Protein AF-N0AZP4-F1 (afdb_monomer_lite)

Radius of gyration: 52.94 Å; chains: 1; bounding box: 135×94×137 Å

Structure (mmCIF, N/CA/C/O backbone):
data_AF-N0AZP4-F1
#
_entry.id   AF-N0AZP4-F1
#
loop_
_atom_site.group_PDB
_atom_site.id
_atom_site.type_symbol
_atom_site.label_atom_id
_atom_site.label_alt_id
_atom_site.label_comp_id
_atom_site.label_asym_id
_atom_site.label_entity_id
_atom_site.label_seq_id
_atom_site.pdbx_PDB_ins_code
_atom_site.Cartn_x
_atom_site.Cartn_y
_atom_site.Cartn_z
_atom_site.occupancy
_atom_site.B_iso_or_equiv
_atom_site.auth_seq_id
_atom_site.auth_comp_id
_atom_site.auth_asym_id
_atom_site.auth_atom_id
_atom_site.pdbx_PDB_model_num
ATOM 1 N N . MET A 1 1 ? 64.242 -10.798 -53.391 1.00 70.19 1 MET A N 1
ATOM 2 C CA . MET A 1 1 ? 63.146 -11.762 -53.621 1.00 70.19 1 MET A CA 1
ATOM 3 C C . MET A 1 1 ? 62.862 -11.797 -55.116 1.00 70.19 1 MET A C 1
ATOM 5 O O . MET A 1 1 ? 62.583 -10.743 -55.665 1.00 70.19 1 MET A O 1
ATOM 9 N N . LEU A 1 2 ? 63.011 -12.943 -55.789 1.00 77.75 2 LEU A N 1
ATOM 10 C CA . LEU A 1 2 ? 62.795 -13.035 -57.239 1.00 77.75 2 LEU A CA 1
ATOM 11 C C . LEU A 1 2 ? 61.336 -13.412 -57.519 1.00 77.75 2 LEU A C 1
ATOM 13 O O . LEU A 1 2 ? 60.929 -14.551 -57.289 1.00 77.75 2 LEU A O 1
ATOM 17 N N . ILE A 1 3 ? 60.554 -12.433 -57.971 1.00 84.38 3 ILE A N 1
ATOM 18 C CA . ILE A 1 3 ? 59.219 -12.643 -58.535 1.00 84.38 3 ILE A CA 1
ATOM 19 C C . ILE A 1 3 ? 59.362 -12.689 -60.058 1.00 84.38 3 ILE A C 1
ATOM 21 O O . ILE A 1 3 ? 60.092 -11.894 -60.642 1.00 84.38 3 ILE A O 1
ATOM 25 N N . SER A 1 4 ? 58.675 -13.626 -60.704 1.00 84.19 4 SER A N 1
ATOM 26 C CA . SER A 1 4 ? 58.651 -13.774 -62.162 1.00 84.19 4 SER A CA 1
ATOM 27 C C . SER A 1 4 ? 57.220 -13.998 -62.652 1.00 84.19 4 SER A C 1
ATOM 29 O O . SER A 1 4 ? 56.349 -14.375 -61.870 1.00 84.19 4 SER A O 1
ATOM 31 N N . GLN A 1 5 ? 56.970 -13.777 -63.946 1.00 87.56 5 GLN A N 1
ATOM 32 C CA . GLN A 1 5 ? 55.674 -14.045 -64.592 1.00 87.56 5 GLN A CA 1
ATOM 33 C C . GLN A 1 5 ? 54.480 -13.304 -63.956 1.00 87.56 5 GLN A C 1
ATOM 35 O O . GLN A 1 5 ? 53.395 -13.868 -63.826 1.00 87.56 5 GLN A O 1
ATOM 40 N N . VAL A 1 6 ? 54.668 -12.043 -63.557 1.00 88.62 6 VAL A N 1
ATOM 41 C CA . VAL A 1 6 ? 53.582 -11.222 -63.005 1.00 88.62 6 VAL A CA 1
ATOM 42 C C . VAL A 1 6 ? 52.555 -10.907 -64.092 1.00 88.62 6 VAL A C 1
ATOM 44 O O . VAL A 1 6 ? 52.870 -10.283 -65.105 1.00 88.62 6 VAL A O 1
ATOM 47 N N . LYS A 1 7 ? 51.311 -11.321 -63.867 1.00 91.06 7 LYS A N 1
ATOM 48 C CA . LYS A 1 7 ? 50.170 -11.126 -64.757 1.00 91.06 7 LYS A CA 1
ATOM 49 C C . LYS A 1 7 ? 48.996 -10.543 -63.960 1.00 91.06 7 LYS A C 1
ATOM 51 O O . LYS A 1 7 ? 48.294 -11.295 -63.282 1.00 91.06 7 LYS A O 1
ATOM 56 N N . PRO A 1 8 ? 48.774 -9.222 -64.038 1.00 89.81 8 PRO A N 1
ATOM 57 C CA . PRO A 1 8 ? 47.561 -8.602 -63.520 1.00 89.81 8 PRO A CA 1
ATOM 58 C C . PRO A 1 8 ? 46.319 -9.121 -64.249 1.00 89.81 8 PRO A C 1
ATOM 60 O O . PRO A 1 8 ? 46.329 -9.231 -65.480 1.00 89.81 8 PRO A O 1
ATOM 63 N N . ASP A 1 9 ? 45.248 -9.408 -63.515 1.00 90.88 9 ASP A N 1
ATOM 64 C CA . ASP A 1 9 ? 43.955 -9.740 -64.103 1.00 90.88 9 ASP A CA 1
ATOM 65 C C . ASP A 1 9 ? 43.084 -8.491 -64.212 1.00 90.88 9 ASP A C 1
ATOM 67 O O . ASP A 1 9 ? 42.395 -8.089 -63.281 1.00 90.88 9 ASP A O 1
ATOM 71 N N . ILE A 1 10 ? 43.093 -7.875 -65.391 1.00 88.19 10 ILE A N 1
ATOM 72 C CA . ILE A 1 10 ? 42.322 -6.657 -65.671 1.00 88.19 10 ILE A CA 1
ATOM 73 C C . ILE A 1 10 ? 40.814 -6.881 -65.450 1.00 88.19 10 ILE A C 1
ATOM 75 O O . ILE A 1 10 ? 40.104 -5.937 -65.119 1.00 88.19 10 ILE A O 1
ATOM 79 N N . LYS A 1 11 ? 40.311 -8.116 -65.603 1.00 88.69 11 LYS A N 1
ATOM 80 C CA . LYS A 1 11 ? 38.889 -8.427 -65.385 1.00 88.69 11 LYS A CA 1
ATOM 81 C C . LYS A 1 11 ? 38.505 -8.461 -63.906 1.00 88.69 11 LYS A C 1
ATOM 83 O O . LYS A 1 11 ? 37.322 -8.370 -63.603 1.00 88.69 11 LYS A O 1
ATOM 88 N N . SER A 1 12 ? 39.488 -8.574 -63.018 1.00 89.19 12 SER A N 1
ATOM 89 C CA . SER A 1 12 ? 39.300 -8.551 -61.566 1.00 89.19 12 SER A CA 1
ATOM 90 C C . SER A 1 12 ? 39.311 -7.142 -60.969 1.00 89.19 12 SER A C 1
ATOM 92 O O . SER A 1 12 ? 39.250 -7.004 -59.753 1.00 89.19 12 SER A O 1
ATOM 94 N N . ILE A 1 13 ? 39.430 -6.091 -61.792 1.00 89.88 13 ILE A N 1
ATOM 95 C CA . ILE A 1 13 ? 39.474 -4.718 -61.285 1.00 89.88 13 ILE A CA 1
ATOM 96 C C . ILE A 1 13 ? 38.141 -4.379 -60.621 1.00 89.88 13 ILE A C 1
ATOM 98 O O . ILE A 1 13 ? 37.106 -4.338 -61.289 1.00 89.88 13 ILE A O 1
ATOM 102 N N . VAL A 1 14 ? 38.179 -4.087 -59.319 1.00 92.19 14 VAL A N 1
ATOM 103 C CA . VAL A 1 14 ? 37.000 -3.667 -58.562 1.00 92.19 14 VAL A CA 1
ATOM 104 C C . VAL A 1 14 ? 37.210 -2.319 -57.903 1.00 92.19 14 VAL A C 1
ATOM 106 O O . VAL A 1 14 ? 38.027 -2.165 -57.009 1.00 92.19 14 VAL A O 1
ATOM 109 N N . HIS A 1 15 ? 36.430 -1.325 -58.319 1.00 93.56 15 HIS A N 1
ATOM 110 C CA . HIS A 1 15 ? 36.331 -0.045 -57.621 1.00 93.56 15 HIS A CA 1
ATOM 111 C C . HIS A 1 15 ? 35.322 -0.146 -56.479 1.00 93.56 15 HIS A C 1
ATOM 113 O O . HIS A 1 15 ? 34.225 -0.669 -56.699 1.00 93.56 15 HIS A O 1
ATOM 119 N N . PHE A 1 16 ? 35.659 0.364 -55.296 1.00 93.88 16 PHE A N 1
ATOM 120 C CA . PHE A 1 16 ? 34.764 0.342 -54.140 1.00 93.88 16 PHE A CA 1
ATOM 121 C C . PHE A 1 16 ? 35.033 1.491 -53.157 1.00 93.88 16 PHE A C 1
ATOM 123 O O . PHE A 1 16 ? 36.120 2.073 -53.149 1.00 93.88 16 PHE A O 1
ATOM 130 N N . PHE A 1 17 ? 34.036 1.799 -52.325 1.00 93.88 17 PHE A N 1
ATOM 131 C CA . PHE A 1 17 ? 34.221 2.540 -51.073 1.00 93.88 17 PHE A CA 1
ATOM 132 C C . PHE A 1 17 ? 34.318 1.563 -49.905 1.00 93.88 17 PHE A C 1
ATOM 134 O O . PHE A 1 17 ? 33.553 0.601 -49.865 1.00 93.88 17 PHE A O 1
ATOM 141 N N . ASP A 1 18 ? 35.247 1.786 -48.979 1.00 91.00 18 ASP A N 1
ATOM 142 C CA . ASP A 1 18 ? 35.337 1.013 -47.737 1.00 91.00 18 ASP A CA 1
ATOM 143 C C . ASP A 1 18 ? 34.368 1.539 -46.654 1.00 91.00 18 ASP A C 1
ATOM 145 O O . ASP A 1 18 ? 33.606 2.486 -46.863 1.00 91.00 18 ASP A O 1
ATOM 149 N N . ASN A 1 19 ? 34.438 0.957 -45.453 1.00 88.06 19 ASN A N 1
ATOM 150 C CA . ASN A 1 19 ? 33.624 1.379 -44.305 1.00 88.06 19 ASN A CA 1
ATOM 151 C C . ASN A 1 19 ? 34.030 2.753 -43.723 1.00 88.06 19 ASN A C 1
ATOM 153 O O . ASN A 1 19 ? 33.432 3.228 -42.762 1.00 88.06 19 ASN A O 1
ATOM 157 N N . GLN A 1 20 ? 35.073 3.387 -44.255 1.00 87.25 20 GLN A N 1
ATOM 158 C CA . GLN A 1 20 ? 35.483 4.755 -43.931 1.00 87.25 20 GLN A CA 1
ATOM 159 C C . GLN A 1 20 ? 35.198 5.716 -45.097 1.00 87.25 20 GLN A C 1
ATOM 161 O O . GLN A 1 20 ? 35.572 6.885 -45.040 1.00 87.25 20 GLN A O 1
ATOM 166 N N . HIS A 1 21 ? 34.521 5.234 -46.145 1.00 89.81 21 HIS A N 1
ATOM 167 C CA . HIS A 1 21 ? 34.246 5.949 -47.386 1.00 89.81 21 HIS A CA 1
ATOM 168 C C . HIS A 1 21 ? 35.501 6.411 -48.152 1.00 89.81 21 HIS A C 1
ATOM 170 O O . HIS A 1 21 ? 35.474 7.359 -48.942 1.00 89.81 21 HIS A O 1
ATOM 176 N N . ASN A 1 22 ? 36.615 5.706 -47.968 1.00 90.06 22 ASN A N 1
ATOM 177 C CA . ASN A 1 22 ? 37.804 5.842 -48.793 1.00 90.06 22 ASN A CA 1
ATOM 178 C C . ASN A 1 22 ? 37.613 5.057 -50.094 1.00 90.06 22 ASN A C 1
ATOM 180 O O . ASN A 1 22 ? 37.134 3.923 -50.092 1.00 90.06 22 ASN A O 1
ATOM 184 N N . PHE A 1 23 ? 37.999 5.661 -51.218 1.00 91.00 23 PHE A N 1
ATOM 185 C CA . PHE A 1 23 ? 37.920 5.012 -52.524 1.00 91.00 23 PHE A CA 1
ATOM 186 C C . PHE A 1 23 ? 39.164 4.159 -52.779 1.00 91.00 23 PHE A C 1
ATOM 188 O O . PHE A 1 23 ? 40.292 4.659 -52.704 1.00 91.00 23 PHE A O 1
ATOM 195 N N . PHE A 1 24 ? 38.942 2.904 -53.155 1.00 91.44 24 PHE A N 1
ATOM 196 C CA . PHE A 1 24 ? 39.990 1.969 -53.538 1.00 91.44 24 PHE A CA 1
ATOM 197 C C . PHE A 1 24 ? 39.692 1.319 -54.884 1.00 91.44 24 PHE A C 1
ATOM 199 O O . PHE A 1 24 ? 38.542 1.185 -55.309 1.00 91.44 24 PHE A O 1
ATOM 206 N N . THR A 1 25 ? 40.761 0.874 -55.538 1.00 91.00 25 THR A N 1
ATOM 207 C CA . THR A 1 25 ? 40.685 -0.070 -56.650 1.00 91.00 25 THR A CA 1
ATOM 208 C C . THR A 1 25 ? 41.393 -1.364 -56.269 1.00 91.00 25 THR A C 1
ATOM 210 O O . THR A 1 25 ? 42.599 -1.365 -56.042 1.00 91.00 25 THR A O 1
ATOM 213 N N . GLU A 1 26 ? 40.650 -2.459 -56.208 1.00 91.62 26 GLU A N 1
ATOM 214 C CA . GLU A 1 26 ? 41.168 -3.814 -56.053 1.00 91.62 26 GLU A CA 1
ATOM 215 C C . GLU A 1 26 ? 41.657 -4.358 -57.396 1.00 91.62 26 GLU A C 1
ATOM 217 O O . GLU A 1 26 ? 41.042 -4.108 -58.435 1.00 91.62 26 GLU A O 1
ATOM 222 N N . LEU A 1 27 ? 42.754 -5.110 -57.380 1.00 90.81 27 LEU A N 1
ATOM 223 C CA . LEU A 1 27 ? 43.293 -5.810 -58.539 1.00 90.81 27 LEU A CA 1
ATOM 224 C C . LEU A 1 27 ? 43.917 -7.135 -58.105 1.00 90.81 27 LEU A C 1
ATOM 226 O O . LEU A 1 27 ? 44.833 -7.167 -57.280 1.00 90.81 27 LEU A O 1
ATOM 230 N N . GLU A 1 28 ? 43.496 -8.229 -58.730 1.00 91.50 28 GLU A N 1
ATOM 231 C CA . GLU A 1 28 ? 44.167 -9.511 -58.574 1.00 91.50 28 GLU A CA 1
ATOM 232 C C . GLU A 1 28 ? 45.405 -9.594 -59.468 1.00 91.50 28 GLU A C 1
ATOM 234 O O . GLU A 1 28 ? 45.387 -9.265 -60.659 1.00 91.50 28 GLU A O 1
ATOM 239 N N . VAL A 1 29 ? 46.497 -10.096 -58.901 1.00 90.44 29 VAL A N 1
ATOM 240 C CA . VAL A 1 29 ? 47.755 -10.297 -59.615 1.00 90.44 29 VAL A CA 1
ATOM 241 C C . VAL A 1 29 ? 48.249 -11.719 -59.413 1.00 90.44 29 VAL A C 1
ATOM 243 O O . VAL A 1 29 ? 48.466 -12.165 -58.287 1.00 90.44 29 VAL A O 1
ATOM 246 N N . TYR A 1 30 ? 48.476 -12.423 -60.519 1.00 90.81 30 TYR A N 1
ATOM 247 C CA . TYR A 1 30 ? 49.046 -13.767 -60.534 1.00 90.81 30 TYR A CA 1
ATOM 248 C C . TYR A 1 30 ? 50.552 -13.676 -60.777 1.00 90.81 30 TYR A C 1
ATOM 250 O O . TYR A 1 30 ? 50.985 -12.932 -61.652 1.00 90.81 30 TYR A O 1
ATOM 258 N N . PHE A 1 31 ? 51.367 -14.408 -60.023 1.00 90.00 31 PHE A N 1
ATOM 259 C CA . PHE A 1 31 ? 52.826 -14.369 -60.166 1.00 90.00 31 PHE A CA 1
ATOM 260 C C . PHE A 1 31 ? 53.488 -15.673 -59.716 1.00 90.00 31 PHE A C 1
ATOM 262 O O . PHE A 1 31 ? 52.880 -16.482 -59.017 1.00 90.00 31 PHE A O 1
ATOM 269 N N . THR A 1 32 ? 54.749 -15.874 -60.098 1.00 87.62 32 THR A N 1
ATOM 270 C CA . THR A 1 32 ? 55.536 -17.063 -59.751 1.00 87.62 32 THR A CA 1
ATOM 271 C C . THR A 1 32 ? 56.730 -16.685 -58.872 1.00 87.62 32 THR A C 1
ATOM 273 O O . THR A 1 32 ? 57.521 -15.808 -59.224 1.00 87.62 32 THR A O 1
ATOM 276 N N . GLN A 1 33 ? 56.906 -17.379 -57.745 1.00 87.94 33 GLN A N 1
ATOM 277 C CA . GLN A 1 33 ? 58.072 -17.257 -56.860 1.00 87.94 33 GLN A CA 1
ATOM 278 C C . GLN A 1 33 ? 58.586 -18.658 -56.512 1.00 87.94 33 GLN A C 1
ATOM 280 O O . GLN A 1 33 ? 57.823 -19.470 -55.998 1.00 87.94 33 GLN A O 1
ATOM 285 N N . ASN A 1 34 ? 59.871 -18.947 -56.749 1.00 85.69 34 ASN A N 1
ATOM 286 C CA . ASN A 1 34 ? 60.482 -20.256 -56.453 1.00 85.69 34 ASN A CA 1
ATOM 287 C C . ASN A 1 34 ? 59.654 -21.446 -56.996 1.00 85.69 34 ASN A C 1
ATOM 289 O O . ASN A 1 34 ? 59.383 -22.399 -56.271 1.00 85.69 34 ASN A O 1
ATOM 293 N N . ASN A 1 35 ? 59.201 -21.362 -58.255 1.00 81.75 35 ASN A N 1
ATOM 294 C CA . ASN A 1 35 ? 58.319 -22.334 -58.929 1.00 81.75 35 ASN A CA 1
ATOM 295 C C . ASN A 1 35 ? 56.906 -22.509 -58.333 1.00 81.75 35 ASN A C 1
ATOM 297 O O . ASN A 1 35 ? 56.148 -23.354 -58.804 1.00 81.75 35 ASN A O 1
ATOM 301 N N . GLN A 1 36 ? 56.507 -21.698 -57.351 1.00 82.00 36 GLN A N 1
ATOM 302 C CA . GLN A 1 36 ? 55.135 -21.660 -56.841 1.00 82.00 36 GLN A CA 1
ATOM 303 C C . GLN A 1 36 ? 54.332 -20.578 -57.559 1.00 82.00 36 GLN A C 1
ATOM 305 O O . GLN A 1 36 ? 54.773 -19.428 -57.612 1.00 82.00 36 GLN A O 1
ATOM 310 N N . LYS A 1 37 ? 53.143 -20.930 -58.060 1.00 84.12 37 LYS A N 1
ATOM 311 C CA . LYS A 1 37 ? 52.157 -19.963 -58.559 1.00 84.12 37 LYS A CA 1
ATOM 312 C C . LYS A 1 37 ? 51.394 -19.372 -57.378 1.00 84.12 37 LYS A C 1
ATOM 314 O O . LYS A 1 37 ? 50.922 -20.092 -56.500 1.00 84.12 37 LYS A O 1
ATOM 319 N N . LEU A 1 38 ? 51.295 -18.056 -57.346 1.00 85.31 38 LEU A N 1
ATOM 320 C CA . LEU A 1 38 ? 50.715 -17.280 -56.258 1.00 85.31 38 LEU A CA 1
ATOM 321 C C . LEU A 1 38 ? 49.720 -16.275 -56.836 1.00 85.31 38 LEU A C 1
ATOM 323 O O . LEU A 1 38 ? 49.850 -15.853 -57.988 1.00 85.31 38 LEU A O 1
ATOM 327 N N . ARG A 1 39 ? 48.748 -15.882 -56.015 1.00 87.06 39 ARG A N 1
ATOM 328 C CA . ARG A 1 39 ? 47.819 -14.788 -56.296 1.00 87.06 39 ARG A CA 1
ATOM 329 C C . ARG A 1 39 ? 47.896 -13.768 -55.168 1.00 87.06 39 ARG A C 1
ATOM 331 O O . ARG A 1 39 ? 47.891 -14.135 -53.995 1.00 87.06 39 ARG A O 1
ATOM 338 N N . ALA A 1 40 ? 47.963 -12.499 -55.529 1.00 86.75 40 ALA A N 1
ATOM 339 C CA . ALA A 1 40 ? 47.863 -11.374 -54.614 1.00 86.75 40 ALA A CA 1
ATOM 340 C C . ALA A 1 40 ? 46.614 -10.553 -54.930 1.00 86.75 40 ALA A C 1
ATOM 342 O O . ALA A 1 40 ? 46.230 -10.447 -56.093 1.00 86.75 40 ALA A O 1
ATOM 343 N N . ILE A 1 41 ? 46.015 -9.972 -53.895 1.00 88.12 41 ILE A N 1
ATOM 344 C CA . ILE A 1 41 ? 45.015 -8.913 -54.006 1.00 88.12 41 ILE A CA 1
ATOM 345 C C . ILE A 1 41 ? 45.721 -7.612 -53.640 1.00 88.12 41 ILE A C 1
ATOM 347 O O . ILE A 1 41 ? 46.265 -7.471 -52.539 1.00 88.12 41 ILE A O 1
ATOM 351 N N . LEU A 1 42 ? 45.778 -6.704 -54.606 1.00 87.25 42 LEU A N 1
ATOM 352 C CA . LEU A 1 42 ? 46.386 -5.393 -54.471 1.00 87.25 42 LEU A CA 1
ATOM 353 C C . LEU A 1 42 ? 45.286 -4.340 -54.360 1.00 87.25 42 LEU A C 1
ATOM 355 O O . LEU A 1 42 ? 44.390 -4.297 -55.196 1.00 87.25 42 LEU A O 1
ATOM 359 N N . LEU A 1 43 ? 45.398 -3.461 -53.371 1.00 88.88 43 LEU A N 1
ATOM 360 C CA . LEU A 1 43 ? 44.558 -2.287 -53.201 1.00 88.88 43 LEU A CA 1
ATOM 361 C C . LEU A 1 43 ? 45.295 -1.048 -53.689 1.00 88.88 43 LEU A C 1
ATOM 363 O O . LEU A 1 43 ? 46.424 -0.768 -53.290 1.00 88.88 43 LEU A O 1
ATOM 367 N N . PHE A 1 44 ? 44.637 -0.270 -54.529 1.00 86.38 44 PHE A N 1
ATOM 368 C CA . PHE A 1 44 ? 45.125 1.009 -55.010 1.00 86.38 44 PHE A CA 1
ATOM 369 C C . PHE A 1 44 ? 44.303 2.133 -54.369 1.00 86.38 44 PHE A C 1
ATOM 371 O O . PHE A 1 44 ? 43.158 2.347 -54.774 1.00 86.38 44 PHE A O 1
ATOM 378 N N . PRO A 1 45 ? 44.831 2.809 -53.333 1.00 86.94 45 PRO A N 1
ATOM 379 C CA . PRO A 1 45 ? 44.155 3.945 -52.718 1.00 86.94 45 PRO A CA 1
ATOM 380 C C . PRO A 1 45 ? 44.126 5.161 -53.648 1.00 86.94 45 PRO A C 1
ATOM 382 O O . PRO A 1 45 ? 45.156 5.550 -54.209 1.00 86.94 45 PRO A O 1
ATOM 385 N N . PHE A 1 46 ? 42.970 5.824 -53.716 1.00 83.50 46 PHE A N 1
ATOM 386 C CA . PHE A 1 46 ? 42.808 7.075 -54.457 1.00 83.50 46 PHE A CA 1
ATOM 387 C C . PHE A 1 46 ? 43.844 8.121 -54.015 1.00 83.50 46 PHE A C 1
ATOM 389 O O . PHE A 1 46 ? 44.062 8.325 -52.823 1.00 83.50 46 PHE A O 1
ATOM 396 N N . HIS A 1 47 ? 44.456 8.825 -54.971 1.00 71.06 47 HIS A N 1
ATOM 397 C CA . HIS A 1 47 ? 45.450 9.897 -54.757 1.00 71.06 47 HIS A CA 1
ATOM 398 C C . HIS A 1 47 ? 46.837 9.506 -54.218 1.00 71.06 47 HIS A C 1
ATOM 400 O O . HIS A 1 47 ? 47.731 10.358 -54.226 1.00 71.06 47 HIS A O 1
ATOM 406 N N . ASN A 1 48 ? 47.085 8.248 -53.857 1.00 72.81 48 ASN A N 1
ATOM 407 C CA . ASN A 1 48 ? 48.438 7.785 -53.553 1.00 72.81 48 ASN A CA 1
ATOM 408 C C . ASN A 1 48 ? 49.159 7.426 -54.854 1.00 72.81 48 ASN A C 1
ATOM 410 O O . ASN A 1 48 ? 49.031 6.327 -55.389 1.00 72.81 48 ASN A O 1
ATOM 414 N N . LYS A 1 49 ? 49.905 8.396 -55.396 1.00 64.56 49 LYS A N 1
ATOM 415 C CA . LYS A 1 49 ? 50.613 8.261 -56.676 1.00 64.56 49 LYS A CA 1
ATOM 416 C C . LYS A 1 49 ? 51.575 7.063 -56.658 1.00 64.56 49 LYS A C 1
ATOM 418 O O . LYS A 1 49 ? 52.686 7.163 -56.146 1.00 64.56 49 LYS A O 1
ATOM 423 N N . GLY A 1 50 ? 51.152 5.966 -57.284 1.00 58.44 50 GLY A N 1
ATOM 424 C CA . GLY A 1 50 ? 52.035 4.920 -57.797 1.00 58.44 50 GLY A CA 1
ATOM 425 C C . GLY A 1 50 ? 52.403 3.787 -56.842 1.00 58.44 50 GLY A C 1
ATOM 426 O O . GLY A 1 50 ? 53.357 3.078 -57.136 1.00 58.44 50 GLY A O 1
ATOM 427 N N . ARG A 1 51 ? 51.693 3.579 -55.724 1.00 68.44 51 ARG A N 1
ATOM 428 C CA . ARG A 1 51 ? 51.954 2.417 -54.854 1.00 68.44 51 ARG A CA 1
ATOM 429 C C . ARG A 1 51 ? 50.677 1.666 -54.518 1.00 68.44 51 ARG A C 1
ATOM 431 O O . ARG A 1 51 ? 49.784 2.201 -53.868 1.00 68.44 51 ARG A O 1
ATOM 438 N N . PHE A 1 52 ? 50.629 0.411 -54.950 1.00 75.50 52 PHE A N 1
ATOM 439 C CA . PHE A 1 52 ? 49.636 -0.544 -54.486 1.00 75.50 52 PHE A CA 1
ATOM 440 C C . PHE A 1 52 ? 49.974 -0.972 -53.057 1.00 75.50 52 PHE A C 1
ATOM 442 O O . PHE A 1 52 ? 51.126 -1.275 -52.742 1.00 75.50 52 PHE A O 1
ATOM 449 N N . LEU A 1 53 ? 48.960 -1.015 -52.204 1.00 78.00 53 LEU A N 1
ATOM 450 C CA . LEU A 1 53 ? 49.014 -1.680 -50.914 1.00 78.00 53 LEU A CA 1
ATOM 451 C C . LEU A 1 53 ? 48.650 -3.143 -51.134 1.00 78.00 53 LEU A C 1
ATOM 453 O O . LEU A 1 53 ? 47.665 -3.460 -51.792 1.00 78.00 53 LEU A O 1
ATOM 457 N N . LEU A 1 54 ? 49.452 -4.053 -50.603 1.00 74.88 54 LEU A N 1
ATOM 458 C CA . LEU A 1 54 ? 49.096 -5.461 -50.630 1.00 74.88 54 LEU A CA 1
ATOM 459 C C . LEU A 1 54 ? 48.124 -5.751 -49.493 1.00 74.88 54 LEU A C 1
ATOM 461 O O . LEU A 1 54 ? 48.487 -5.619 -48.327 1.00 74.88 54 LEU A O 1
ATOM 465 N N . GLU A 1 55 ? 46.925 -6.199 -49.839 1.00 73.75 55 GLU A N 1
ATOM 466 C CA . GLU A 1 55 ? 45.928 -6.612 -48.855 1.00 73.75 55 GLU A CA 1
ATOM 467 C C . GLU A 1 55 ? 46.110 -8.079 -48.468 1.00 73.75 55 GLU A C 1
ATOM 469 O O . GLU A 1 55 ? 46.079 -8.436 -47.290 1.00 73.75 55 GLU A O 1
ATOM 474 N N . LYS A 1 56 ? 46.337 -8.954 -49.458 1.00 73.31 56 LYS A N 1
ATOM 475 C CA . LYS A 1 56 ? 46.388 -10.403 -49.228 1.00 73.31 56 LYS A CA 1
ATOM 476 C C . LYS A 1 56 ? 47.253 -11.133 -50.253 1.00 73.31 56 LYS A C 1
ATOM 478 O O . LYS A 1 56 ? 47.228 -10.804 -51.435 1.00 73.31 56 LYS A O 1
ATOM 483 N N . VAL A 1 57 ? 47.964 -12.182 -49.820 1.00 75.25 57 VAL A N 1
ATOM 484 C CA . VAL A 1 57 ? 48.697 -13.128 -50.693 1.00 75.25 57 VAL A CA 1
ATOM 485 C C . VAL A 1 57 ? 48.268 -14.556 -50.387 1.00 75.25 57 VAL A C 1
ATOM 487 O O . VAL A 1 57 ? 48.255 -14.984 -49.232 1.00 75.25 57 VAL A O 1
ATOM 490 N N . GLN A 1 58 ? 47.944 -15.314 -51.428 1.00 71.88 58 GLN A N 1
ATOM 491 C CA . GLN A 1 58 ? 47.488 -16.699 -51.341 1.00 71.88 58 GLN A CA 1
ATOM 492 C C . GLN A 1 58 ? 48.279 -17.595 -52.301 1.00 71.88 58 GLN A C 1
ATOM 494 O O . GLN A 1 58 ? 48.769 -17.150 -53.344 1.00 71.88 58 GLN A O 1
ATOM 499 N N . ILE A 1 59 ? 48.417 -18.874 -51.938 1.00 69.75 59 ILE A N 1
ATOM 500 C CA . ILE A 1 59 ? 49.033 -19.884 -52.805 1.00 69.75 59 ILE A CA 1
ATOM 501 C C . ILE A 1 59 ? 47.989 -20.396 -53.799 1.00 69.75 59 ILE A C 1
ATOM 503 O O . ILE A 1 59 ? 46.875 -20.719 -53.396 1.00 69.75 59 ILE A O 1
ATOM 507 N N . TYR A 1 60 ? 48.355 -20.474 -55.082 1.00 62.88 60 TYR A N 1
ATOM 508 C CA . TYR A 1 60 ? 47.490 -20.959 -56.155 1.00 62.88 60 TYR A CA 1
ATOM 509 C C . TYR A 1 60 ? 47.918 -22.377 -56.576 1.00 62.88 60 TYR A C 1
ATOM 511 O O . TYR A 1 60 ? 48.827 -22.545 -57.393 1.00 62.88 60 TYR A O 1
ATOM 519 N N . HIS A 1 61 ? 47.270 -23.405 -56.018 1.00 54.09 61 HIS A N 1
ATOM 520 C CA . HIS A 1 61 ? 47.373 -24.800 -56.470 1.00 54.09 61 HIS A CA 1
ATOM 521 C C . HIS A 1 61 ? 45.983 -25.327 -56.822 1.00 54.09 61 HIS A C 1
ATOM 523 O O . HIS A 1 61 ? 45.036 -24.973 -56.132 1.00 54.09 61 HIS A O 1
ATOM 529 N N . HIS A 1 62 ? 45.901 -26.143 -57.885 1.00 49.72 62 HIS A N 1
ATOM 530 C CA . HIS A 1 62 ? 44.698 -26.799 -58.426 1.00 49.72 62 HIS A CA 1
ATOM 531 C C . HIS A 1 62 ? 43.523 -26.863 -57.432 1.00 49.72 62 HIS A C 1
ATOM 533 O O . HIS A 1 62 ? 43.398 -27.798 -56.647 1.00 49.72 62 HIS A O 1
ATOM 539 N N . ASP A 1 63 ? 42.701 -25.814 -57.497 1.00 51.19 63 ASP A N 1
ATOM 540 C CA . ASP A 1 63 ? 41.386 -25.653 -56.877 1.00 51.19 63 ASP A CA 1
ATOM 541 C C . ASP A 1 63 ? 41.315 -25.509 -55.342 1.00 51.19 63 ASP A C 1
ATOM 543 O O . ASP A 1 63 ? 40.221 -25.541 -54.780 1.00 51.19 63 ASP A O 1
ATOM 547 N N . GLN A 1 64 ? 42.433 -25.268 -54.640 1.00 50.62 64 GLN A N 1
ATOM 548 C CA . GLN A 1 64 ? 42.422 -25.012 -53.189 1.00 50.62 64 GLN A CA 1
ATOM 549 C C . GLN A 1 64 ? 43.229 -23.774 -52.774 1.00 50.62 64 GLN A C 1
ATOM 551 O O . GLN A 1 64 ? 44.363 -23.557 -53.200 1.00 50.62 64 GLN A O 1
ATOM 556 N N . TRP A 1 65 ? 42.634 -22.974 -51.882 1.00 52.25 65 TRP A N 1
ATOM 557 C CA . TRP A 1 65 ? 43.179 -21.710 -51.387 1.00 52.25 65 TRP A CA 1
ATOM 558 C C . TRP A 1 65 ? 43.764 -21.877 -49.982 1.00 52.25 65 TRP A C 1
ATOM 560 O O . TRP A 1 65 ? 43.029 -22.158 -49.038 1.00 52.25 65 TRP A O 1
ATOM 570 N N . ALA A 1 66 ? 45.066 -21.629 -49.814 1.00 59.25 66 ALA A N 1
ATOM 571 C CA . ALA A 1 66 ? 45.702 -21.557 -48.496 1.00 59.25 66 ALA A CA 1
ATOM 572 C C . ALA A 1 66 ? 46.491 -20.241 -48.332 1.00 59.25 66 ALA A C 1
ATOM 574 O O . ALA A 1 66 ? 47.216 -19.844 -49.256 1.00 59.25 66 ALA A O 1
ATOM 575 N N . PRO A 1 67 ? 46.370 -19.536 -47.186 1.00 67.19 67 PRO A N 1
ATOM 576 C CA . PRO A 1 67 ? 47.175 -18.350 -46.912 1.00 67.19 67 PRO A CA 1
ATOM 577 C C . PRO A 1 67 ? 48.654 -18.740 -46.815 1.00 67.19 67 PRO A C 1
ATOM 579 O O . PRO A 1 67 ? 49.019 -19.688 -46.115 1.00 67.19 67 PRO A O 1
ATOM 582 N N . LYS A 1 68 ? 49.527 -18.017 -47.524 1.00 67.62 68 LYS A N 1
ATOM 583 C CA . LYS A 1 68 ? 50.970 -18.270 -47.463 1.00 67.62 68 LYS A CA 1
ATOM 584 C C . LYS A 1 68 ? 51.512 -17.746 -46.129 1.00 67.62 68 LYS A C 1
ATOM 586 O O . LYS A 1 68 ? 51.329 -16.575 -45.818 1.00 67.62 68 LYS A O 1
ATOM 591 N N . LYS A 1 69 ? 52.214 -18.583 -45.356 1.00 54.72 69 LYS A N 1
ATOM 592 C CA . LYS A 1 69 ? 52.981 -18.121 -44.185 1.00 54.72 69 LYS A CA 1
ATOM 593 C C . LYS A 1 69 ? 54.218 -17.355 -44.673 1.00 54.72 69 LYS A C 1
ATOM 595 O O . LYS A 1 69 ? 55.113 -17.951 -45.266 1.00 54.72 69 LYS A O 1
ATOM 600 N N . GLY A 1 70 ? 54.246 -16.046 -44.455 1.00 61.62 70 GLY A N 1
ATOM 601 C CA . GLY A 1 70 ? 55.346 -15.147 -44.811 1.00 61.62 70 GLY A CA 1
ATOM 602 C C . GLY A 1 70 ? 54.932 -13.690 -44.618 1.00 61.62 70 GLY A C 1
ATOM 603 O O . GLY A 1 70 ? 53.738 -13.417 -44.551 1.00 61.62 70 GLY A O 1
ATOM 604 N N . ASP A 1 71 ? 55.900 -12.777 -44.510 1.00 64.75 71 ASP A N 1
ATOM 605 C CA . ASP A 1 71 ? 55.625 -11.343 -44.360 1.00 64.75 71 ASP A CA 1
ATOM 606 C C . ASP A 1 71 ? 55.013 -10.783 -45.662 1.00 64.75 71 ASP A C 1
ATOM 608 O O . ASP A 1 71 ? 55.713 -10.732 -46.683 1.00 64.75 71 ASP A O 1
ATOM 612 N N . PRO A 1 72 ? 53.726 -10.378 -45.664 1.00 68.12 72 PRO A N 1
ATOM 613 C CA . PRO A 1 72 ? 53.068 -9.810 -46.836 1.00 68.12 72 PRO A CA 1
ATOM 614 C C . PRO A 1 72 ? 53.816 -8.579 -47.354 1.00 68.12 72 PRO A C 1
ATOM 616 O O . PRO A 1 72 ? 53.925 -8.382 -48.562 1.00 68.12 72 PRO A O 1
ATOM 619 N N . TYR A 1 73 ? 54.417 -7.787 -46.469 1.00 72.00 73 TYR A N 1
ATOM 620 C CA . TYR A 1 73 ? 55.024 -6.508 -46.816 1.00 72.00 73 TYR A CA 1
ATOM 621 C C . TYR A 1 73 ? 56.086 -6.628 -47.924 1.00 72.00 73 TYR A C 1
ATOM 623 O O . TYR A 1 73 ? 56.086 -5.858 -48.888 1.00 72.00 73 TYR A O 1
ATOM 631 N N . HIS A 1 74 ? 56.928 -7.662 -47.865 1.00 77.00 74 HIS A N 1
ATOM 632 C CA . HIS A 1 74 ? 57.957 -7.911 -48.879 1.00 77.00 74 HIS A CA 1
ATOM 633 C C . HIS A 1 74 ? 57.391 -8.309 -50.249 1.00 77.00 74 HIS A C 1
ATOM 635 O O . HIS A 1 74 ? 57.957 -7.930 -51.277 1.00 77.00 74 HIS A O 1
ATOM 641 N N . PHE A 1 75 ? 56.271 -9.038 -50.281 1.00 78.50 75 PHE A N 1
ATOM 642 C CA . PHE A 1 75 ? 55.560 -9.341 -51.525 1.00 78.50 75 PHE A CA 1
ATOM 643 C C . PHE A 1 75 ? 54.920 -8.085 -52.108 1.00 78.50 75 PHE A C 1
ATOM 645 O O . PHE A 1 75 ? 54.983 -7.879 -53.317 1.00 78.50 75 PHE A O 1
ATOM 652 N N . GLY A 1 76 ? 54.337 -7.245 -51.252 1.00 78.81 76 GLY A N 1
ATOM 653 C CA . GLY A 1 76 ? 53.676 -6.013 -51.661 1.00 78.81 76 GLY A CA 1
ATOM 654 C C . GLY A 1 76 ? 54.639 -5.042 -52.322 1.00 78.81 76 GLY A C 1
ATOM 655 O O . GLY A 1 76 ? 54.366 -4.593 -53.429 1.00 78.81 76 GLY A O 1
ATOM 656 N N . MET A 1 77 ? 55.804 -4.805 -51.709 1.00 79.75 77 MET A N 1
ATOM 657 C CA . MET A 1 77 ? 56.850 -3.968 -52.308 1.00 79.75 77 MET A CA 1
ATOM 658 C C . MET A 1 77 ? 57.330 -4.526 -53.654 1.00 79.75 77 MET A C 1
ATOM 660 O O . MET A 1 77 ? 57.361 -3.811 -54.649 1.00 79.75 77 MET A O 1
ATOM 664 N N . ALA A 1 78 ? 57.644 -5.824 -53.711 1.00 83.44 78 ALA A N 1
ATOM 665 C CA . ALA A 1 78 ? 58.172 -6.441 -54.925 1.00 83.44 78 ALA A CA 1
ATOM 666 C C . ALA A 1 78 ? 57.151 -6.499 -56.079 1.00 83.44 78 ALA A C 1
ATOM 668 O O . ALA A 1 78 ? 57.545 -6.454 -57.243 1.00 83.44 78 ALA A O 1
ATOM 669 N N . LEU A 1 79 ? 55.853 -6.612 -55.777 1.00 84.50 79 LEU A N 1
ATOM 670 C CA . LEU A 1 79 ? 54.787 -6.550 -56.779 1.00 84.50 79 LEU A CA 1
ATOM 671 C C . LEU A 1 79 ? 54.485 -5.113 -57.205 1.00 84.50 79 LEU A C 1
ATOM 673 O O . LEU A 1 79 ? 54.272 -4.887 -58.393 1.00 84.50 79 LEU A O 1
ATOM 677 N N . ALA A 1 80 ? 54.482 -4.160 -56.271 1.00 80.50 80 ALA A N 1
ATOM 678 C CA . ALA A 1 80 ? 54.232 -2.752 -56.566 1.00 80.50 80 ALA A CA 1
ATOM 679 C C . ALA A 1 80 ? 55.287 -2.168 -57.520 1.00 80.50 80 ALA A C 1
ATOM 681 O O . ALA A 1 80 ? 54.925 -1.429 -58.431 1.00 80.50 80 ALA A O 1
ATOM 682 N N . ASP A 1 81 ? 56.555 -2.564 -57.361 1.00 82.56 81 ASP A N 1
ATOM 683 C CA . ASP A 1 81 ? 57.671 -2.107 -58.202 1.00 82.56 81 ASP A CA 1
ATOM 684 C C . ASP A 1 81 ? 57.797 -2.888 -59.530 1.00 82.56 81 ASP A C 1
ATOM 686 O O . ASP A 1 81 ? 58.675 -2.612 -60.350 1.00 82.56 81 ASP A O 1
ATOM 690 N N . HIS A 1 82 ? 56.952 -3.898 -59.771 1.00 88.94 82 HIS A N 1
ATOM 691 C CA . HIS A 1 82 ? 57.033 -4.691 -60.994 1.00 88.94 82 HIS A CA 1
ATOM 692 C C . HIS A 1 82 ? 56.397 -3.946 -62.177 1.00 88.94 82 HIS A C 1
ATOM 694 O O . HIS A 1 82 ? 55.218 -3.596 -62.143 1.00 88.94 82 HIS A O 1
ATOM 700 N N . TYR A 1 83 ? 57.136 -3.825 -63.285 1.00 87.00 83 TYR A N 1
ATOM 701 C CA . TYR A 1 83 ? 56.731 -3.100 -64.502 1.00 87.00 83 TYR A CA 1
ATOM 702 C C . TYR A 1 83 ? 55.295 -3.401 -64.981 1.00 87.00 83 TYR A C 1
ATOM 704 O O . TYR A 1 83 ? 54.537 -2.504 -65.338 1.00 87.00 83 TYR A O 1
ATOM 712 N N . SER A 1 84 ? 54.876 -4.671 -64.962 1.00 87.25 84 SER A N 1
ATOM 713 C CA . SER A 1 84 ? 53.509 -5.060 -65.348 1.00 87.25 84 SER A CA 1
ATOM 714 C C . SER A 1 84 ? 52.417 -4.475 -64.443 1.00 87.25 84 SER A C 1
ATOM 716 O O . SER A 1 84 ? 51.338 -4.159 -64.939 1.00 87.25 84 SER A O 1
ATOM 718 N N . VAL A 1 85 ? 52.675 -4.339 -63.139 1.00 85.44 85 VAL A N 1
ATOM 719 C CA . VAL A 1 85 ? 51.746 -3.727 -62.175 1.00 85.44 85 VAL A CA 1
ATOM 720 C C . VAL A 1 85 ? 51.772 -2.209 -62.323 1.00 85.44 85 VAL A C 1
ATOM 722 O O . VAL A 1 85 ? 50.711 -1.593 -62.359 1.00 85.44 85 VAL A O 1
ATOM 725 N N . GLU A 1 86 ? 52.952 -1.617 -62.521 1.00 84.88 86 GLU A N 1
ATOM 726 C CA . GLU A 1 86 ? 53.121 -0.182 -62.785 1.00 84.88 86 GLU A CA 1
ATOM 727 C C . GLU A 1 86 ? 52.331 0.273 -64.027 1.00 84.88 86 GLU A C 1
ATOM 729 O O . GLU A 1 86 ? 51.559 1.235 -63.969 1.00 84.88 86 GLU A O 1
ATOM 734 N N . LEU A 1 87 ? 52.429 -0.474 -65.134 1.00 86.25 87 LEU A N 1
ATOM 735 C CA . LEU A 1 87 ? 51.662 -0.212 -66.356 1.00 86.25 87 LEU A CA 1
ATOM 736 C C . LEU A 1 87 ? 50.144 -0.241 -66.127 1.00 86.25 87 LEU A C 1
ATOM 738 O O . LEU A 1 87 ? 49.408 0.556 -66.717 1.00 86.25 87 LEU A O 1
ATOM 742 N N . VAL A 1 88 ? 49.656 -1.170 -65.299 1.00 86.50 88 VAL A N 1
ATOM 743 C CA . VAL A 1 88 ? 48.228 -1.262 -64.961 1.00 86.50 88 VAL A CA 1
ATOM 744 C C . VAL A 1 88 ? 47.827 -0.140 -64.005 1.00 86.50 88 VAL A C 1
ATOM 746 O O . VAL A 1 88 ? 46.783 0.470 -64.219 1.00 86.50 88 VAL A O 1
ATOM 749 N N . GLY A 1 89 ? 48.674 0.218 -63.040 1.00 84.44 89 GLY A N 1
ATOM 750 C CA . GLY A 1 89 ? 48.474 1.370 -62.158 1.00 84.44 89 GLY A CA 1
ATOM 751 C C . GLY A 1 89 ? 48.332 2.689 -62.922 1.00 84.44 89 GLY A C 1
ATOM 752 O O . GLY A 1 89 ? 47.447 3.486 -62.608 1.00 84.44 89 GLY A O 1
ATOM 753 N N . GLY A 1 90 ? 49.115 2.894 -63.988 1.00 83.56 90 GLY A N 1
ATOM 754 C CA . GLY A 1 90 ? 48.972 4.054 -64.876 1.00 83.56 90 GLY A CA 1
ATOM 755 C C . GLY A 1 90 ? 47.617 4.099 -65.595 1.00 83.56 90 GLY A C 1
ATOM 756 O O . GLY A 1 90 ? 46.997 5.160 -65.691 1.00 83.56 90 GLY A O 1
ATOM 757 N N . LYS A 1 91 ? 47.110 2.943 -66.046 1.00 85.06 91 LYS A N 1
ATOM 758 C CA . LYS A 1 91 ? 45.775 2.836 -66.662 1.00 85.06 91 LYS A CA 1
ATOM 759 C C . LYS A 1 91 ? 44.653 3.062 -65.654 1.00 85.06 91 LYS A C 1
ATOM 761 O O . LYS A 1 91 ? 43.734 3.818 -65.955 1.00 85.06 91 LYS A O 1
ATOM 766 N N . ILE A 1 92 ? 44.756 2.455 -64.469 1.00 86.25 92 ILE A N 1
ATOM 767 C CA . ILE A 1 92 ? 43.802 2.648 -63.371 1.00 86.25 92 ILE A CA 1
ATOM 768 C C . ILE A 1 92 ? 43.723 4.134 -63.040 1.00 86.25 92 ILE A C 1
ATOM 770 O O . ILE A 1 92 ? 42.633 4.687 -63.102 1.00 86.25 92 ILE A O 1
ATOM 774 N N . SER A 1 93 ? 44.865 4.800 -62.833 1.00 83.62 93 SER A N 1
ATOM 775 C CA . SER A 1 93 ? 44.945 6.237 -62.521 1.00 83.62 93 SER A CA 1
ATOM 776 C C . SER A 1 93 ? 44.222 7.123 -63.547 1.00 83.62 93 SER A C 1
ATOM 778 O O . SER A 1 93 ? 43.629 8.139 -63.183 1.00 83.62 93 SER A O 1
ATOM 780 N N . ALA A 1 94 ? 44.239 6.746 -64.832 1.00 82.50 94 ALA A N 1
ATOM 781 C CA . ALA A 1 94 ? 43.559 7.492 -65.890 1.00 82.50 94 ALA A CA 1
ATOM 782 C C . ALA A 1 94 ? 42.024 7.351 -65.832 1.00 82.50 94 ALA A C 1
ATOM 784 O O . ALA A 1 94 ? 41.308 8.306 -66.136 1.00 82.50 94 ALA A O 1
ATOM 785 N N . SER A 1 95 ? 41.510 6.186 -65.424 1.00 86.00 95 SER A N 1
ATOM 786 C CA . SER A 1 95 ? 40.068 5.914 -65.297 1.00 86.00 95 SER A CA 1
ATOM 787 C C . SER A 1 95 ? 39.500 6.163 -63.896 1.00 86.00 95 SER A C 1
ATOM 789 O O . SER A 1 95 ? 38.289 6.311 -63.741 1.00 86.00 95 SER A O 1
ATOM 791 N N . GLU A 1 96 ? 40.356 6.239 -62.879 1.00 85.88 96 GLU A N 1
ATOM 792 C CA . GLU A 1 96 ? 39.990 6.213 -61.462 1.00 85.88 96 GLU A CA 1
ATOM 793 C C . GLU A 1 96 ? 39.058 7.357 -61.073 1.00 85.88 96 GLU A C 1
ATOM 795 O O . GLU A 1 96 ? 38.054 7.157 -60.397 1.00 85.88 96 GLU A O 1
ATOM 800 N N . ARG A 1 97 ? 39.349 8.570 -61.559 1.00 87.12 97 ARG A N 1
ATOM 801 C CA . ARG A 1 97 ? 38.517 9.747 -61.292 1.00 87.12 97 ARG A CA 1
ATOM 802 C C . ARG A 1 97 ? 37.094 9.557 -61.821 1.00 87.12 97 ARG A C 1
ATOM 804 O O . ARG A 1 97 ? 36.142 9.960 -61.161 1.00 87.12 97 ARG A O 1
ATOM 811 N N . ASN A 1 98 ? 36.945 8.937 -62.990 1.00 89.81 98 ASN A N 1
ATOM 812 C CA . ASN A 1 98 ? 35.631 8.674 -63.574 1.00 89.81 98 ASN A CA 1
ATOM 813 C C . ASN A 1 98 ? 34.897 7.576 -62.801 1.00 89.81 98 ASN A C 1
ATOM 815 O O . ASN A 1 98 ? 33.723 7.755 -62.485 1.00 89.81 98 ASN A O 1
ATOM 819 N N . ALA A 1 99 ? 35.596 6.495 -62.443 1.00 90.06 99 ALA A N 1
ATOM 820 C CA . ALA A 1 99 ? 35.043 5.411 -61.636 1.00 90.06 99 ALA A CA 1
ATOM 821 C C . ALA A 1 99 ? 34.584 5.904 -60.256 1.00 90.06 99 ALA A C 1
ATOM 823 O O . ALA A 1 99 ? 33.454 5.627 -59.856 1.00 90.06 99 ALA A O 1
ATOM 824 N N . LYS A 1 100 ? 35.403 6.715 -59.574 1.00 91.94 100 LYS A N 1
ATOM 825 C CA . LYS A 1 100 ? 35.042 7.364 -58.309 1.00 91.94 100 LYS A CA 1
ATOM 826 C C . LYS A 1 100 ? 33.800 8.230 -58.464 1.00 91.94 100 LYS A C 1
ATOM 828 O O . LYS A 1 100 ? 32.838 8.032 -57.734 1.00 91.94 100 LYS A O 1
ATOM 833 N N . ASN A 1 101 ? 33.784 9.137 -59.441 1.00 91.81 101 ASN A N 1
ATOM 834 C CA . ASN A 1 101 ? 32.637 10.019 -59.669 1.00 91.81 101 ASN A CA 1
ATOM 835 C C . ASN A 1 101 ? 31.349 9.232 -59.969 1.00 91.81 101 ASN A C 1
ATOM 837 O O . ASN A 1 101 ? 30.265 9.631 -59.548 1.00 91.81 101 ASN A O 1
ATOM 841 N N . GLN A 1 102 ? 31.445 8.126 -60.711 1.00 93.75 102 GLN A N 1
ATOM 842 C CA . GLN A 1 102 ? 30.302 7.267 -61.016 1.00 93.75 102 GLN A CA 1
ATOM 843 C C . GLN A 1 102 ? 29.799 6.534 -59.768 1.00 93.75 102 GLN A C 1
ATOM 845 O O . GLN A 1 102 ? 28.595 6.529 -59.511 1.00 93.75 102 GLN A O 1
ATOM 850 N N . LEU A 1 103 ? 30.709 5.942 -58.994 1.00 92.00 103 LEU A N 1
ATOM 851 C CA . LEU A 1 103 ? 30.375 5.220 -57.772 1.00 92.00 103 LEU A CA 1
ATOM 852 C C . LEU A 1 103 ? 29.801 6.162 -56.709 1.00 92.00 103 LEU A C 1
ATOM 854 O O . LEU A 1 103 ? 28.816 5.827 -56.065 1.00 92.00 103 LEU A O 1
ATOM 858 N N . GLU A 1 104 ? 30.345 7.372 -56.591 1.00 93.00 104 GLU A N 1
ATOM 859 C CA . GLU A 1 104 ? 29.859 8.410 -55.681 1.00 93.00 104 GLU A CA 1
ATOM 860 C C . GLU A 1 104 ? 28.441 8.866 -56.051 1.00 93.00 104 GLU A C 1
ATOM 862 O O . GLU A 1 104 ? 27.582 8.996 -55.182 1.00 93.00 104 GLU A O 1
ATOM 867 N N . ARG A 1 105 ? 28.143 9.043 -57.347 1.00 94.44 105 ARG A N 1
ATOM 868 C CA . ARG A 1 105 ? 26.775 9.344 -57.807 1.00 94.44 105 ARG A CA 1
ATOM 869 C C . ARG A 1 105 ? 25.798 8.215 -57.482 1.00 94.44 105 ARG A C 1
ATOM 871 O O . ARG A 1 105 ? 24.694 8.503 -57.022 1.00 94.44 105 ARG A O 1
ATOM 878 N N . ARG A 1 106 ? 26.195 6.956 -57.703 1.00 95.00 106 ARG A N 1
ATOM 879 C CA . ARG A 1 106 ? 25.375 5.780 -57.361 1.00 95.00 106 ARG A CA 1
ATOM 880 C C . ARG A 1 106 ? 25.125 5.691 -55.857 1.00 95.00 106 ARG A C 1
ATOM 882 O O . ARG A 1 106 ? 23.973 5.604 -55.448 1.00 95.00 106 ARG A O 1
ATOM 889 N N . PHE A 1 107 ? 26.173 5.841 -55.050 1.00 93.69 107 PHE A N 1
ATOM 890 C CA . PHE A 1 107 ? 26.085 5.849 -53.592 1.00 93.69 107 PHE A CA 1
ATOM 891 C C . PHE A 1 107 ? 25.137 6.944 -53.082 1.00 93.69 107 PHE A C 1
ATOM 893 O O . PHE A 1 107 ? 24.205 6.660 -52.335 1.00 93.69 107 PHE A O 1
ATOM 900 N N . ARG A 1 108 ? 25.294 8.191 -53.553 1.00 95.00 108 ARG A N 1
ATOM 901 C CA . ARG A 1 108 ? 24.406 9.309 -53.182 1.00 95.00 108 ARG A CA 1
ATOM 902 C C . ARG A 1 108 ? 22.950 9.044 -53.564 1.00 95.00 108 ARG A C 1
ATOM 904 O O . ARG A 1 108 ? 22.048 9.359 -52.788 1.00 95.00 108 ARG A O 1
ATOM 911 N N . SER A 1 109 ? 22.713 8.458 -54.739 1.00 95.12 109 SER A N 1
ATOM 912 C CA . SER A 1 109 ? 21.370 8.051 -55.166 1.00 95.12 109 SER A CA 1
ATOM 913 C C . SER A 1 109 ? 20.781 6.998 -54.226 1.00 95.12 109 SER A C 1
ATOM 915 O O . SER A 1 109 ? 19.635 7.141 -53.807 1.00 95.12 109 SER A O 1
ATOM 917 N N . LEU A 1 110 ? 21.565 5.982 -53.855 1.00 94.75 110 LEU A N 1
ATOM 918 C CA . LEU A 1 110 ? 21.144 4.919 -52.944 1.00 94.75 110 LEU A CA 1
ATOM 919 C C . LEU A 1 110 ? 20.801 5.465 -51.553 1.00 94.75 110 LEU A C 1
ATOM 921 O O . LEU A 1 110 ? 19.725 5.180 -51.038 1.00 94.75 110 LEU A O 1
ATOM 925 N N . VAL A 1 111 ? 21.653 6.318 -50.976 1.00 94.44 111 VAL A N 1
ATOM 926 C CA . VAL A 1 111 ? 21.402 6.957 -49.669 1.00 94.44 111 VAL A CA 1
ATOM 927 C C . VAL A 1 111 ? 20.151 7.841 -49.712 1.00 94.44 111 VAL A C 1
ATOM 929 O O . VAL A 1 111 ? 19.357 7.839 -48.773 1.00 94.44 111 VAL A O 1
ATOM 932 N N . THR A 1 112 ? 19.928 8.557 -50.817 1.00 95.44 112 THR A N 1
ATOM 933 C CA . THR A 1 112 ? 18.731 9.396 -50.994 1.00 95.44 112 THR A CA 1
ATOM 934 C C . THR A 1 112 ? 17.456 8.558 -51.061 1.00 95.44 112 THR A C 1
ATOM 936 O O . THR A 1 112 ? 16.463 8.886 -50.411 1.00 95.44 112 THR A O 1
ATOM 939 N N . GLN A 1 113 ? 17.485 7.452 -51.808 1.00 95.19 113 GLN A N 1
ATOM 940 C CA . GLN A 1 113 ? 16.367 6.510 -51.867 1.00 95.19 113 GLN A CA 1
ATOM 941 C C . GLN A 1 113 ? 16.118 5.867 -50.502 1.00 95.19 113 GLN A C 1
ATOM 943 O O . GLN A 1 113 ? 14.965 5.750 -50.092 1.00 95.19 113 GLN A O 1
ATOM 948 N N . LEU A 1 114 ? 17.183 5.511 -49.775 1.00 94.31 114 LEU A N 1
ATOM 949 C CA . LEU A 1 114 ? 17.094 4.890 -48.454 1.00 94.31 114 LEU A CA 1
ATOM 950 C C . LEU A 1 114 ? 16.424 5.834 -47.460 1.00 94.31 114 LEU A C 1
ATOM 952 O O . LEU A 1 114 ? 15.486 5.432 -46.784 1.00 94.31 114 LEU A O 1
ATOM 956 N N . ALA A 1 115 ? 16.826 7.106 -47.429 1.00 94.44 115 ALA A N 1
ATOM 957 C CA . ALA A 1 115 ? 16.194 8.109 -46.576 1.00 94.44 115 ALA A CA 1
ATOM 958 C C . ALA A 1 115 ? 14.705 8.314 -46.909 1.00 94.44 115 ALA A C 1
ATOM 960 O O . ALA A 1 115 ? 13.881 8.415 -46.001 1.00 94.44 115 ALA A O 1
ATOM 961 N N . SER A 1 116 ? 14.345 8.344 -48.199 1.00 94.25 116 SER A N 1
ATOM 962 C CA . SER A 1 116 ? 12.944 8.472 -48.624 1.00 94.25 116 SER A CA 1
ATOM 963 C C . SER A 1 116 ? 12.111 7.261 -48.212 1.00 94.25 116 SER A C 1
ATOM 965 O O . SER A 1 116 ? 11.002 7.423 -47.716 1.00 94.25 116 SER A O 1
ATOM 967 N N . LYS A 1 117 ? 12.643 6.048 -48.391 1.00 93.88 117 LYS A N 1
ATOM 968 C CA . LYS A 1 117 ? 11.929 4.808 -48.074 1.00 93.88 117 LYS A CA 1
ATOM 969 C C . LYS A 1 117 ? 11.853 4.521 -46.585 1.00 93.88 117 LYS A C 1
ATOM 971 O O . LYS A 1 117 ? 10.814 4.068 -46.129 1.00 93.88 117 LYS A O 1
ATOM 976 N N . LEU A 1 118 ? 12.878 4.876 -45.812 1.00 91.56 118 LEU A N 1
ATOM 977 C CA . LEU A 1 118 ? 12.803 4.849 -44.351 1.00 91.56 118 LEU A CA 1
ATOM 978 C C . LEU A 1 118 ? 11.654 5.724 -43.843 1.00 91.56 118 LEU A C 1
ATOM 980 O O . LEU A 1 118 ? 10.918 5.299 -42.964 1.00 91.56 118 LEU A O 1
ATOM 984 N N . LYS A 1 119 ? 11.448 6.908 -44.432 1.00 91.50 119 LYS A N 1
ATOM 985 C CA . LYS A 1 119 ? 10.316 7.777 -44.084 1.00 91.50 119 LYS A CA 1
ATOM 986 C C . LYS A 1 119 ? 8.948 7.143 -44.386 1.00 91.50 119 LYS A C 1
ATOM 988 O O . LYS A 1 119 ? 7.980 7.482 -43.717 1.00 91.50 119 LYS A O 1
ATOM 993 N N . GLU A 1 120 ? 8.860 6.277 -45.395 1.00 90.50 120 GLU A N 1
ATOM 994 C CA . GLU A 1 120 ? 7.616 5.600 -45.797 1.00 90.50 120 GLU A CA 1
ATOM 995 C C . GLU A 1 120 ? 7.334 4.321 -44.990 1.00 90.50 120 GLU A C 1
ATOM 997 O O . GLU A 1 120 ? 6.182 4.067 -44.656 1.00 90.50 120 GLU A O 1
ATOM 1002 N N . GLU A 1 121 ? 8.365 3.517 -44.708 1.00 88.81 121 GLU A N 1
ATOM 1003 C CA . GLU A 1 121 ? 8.252 2.196 -44.062 1.00 88.81 121 GLU A CA 1
ATOM 1004 C C . GLU A 1 121 ? 8.259 2.267 -42.530 1.00 88.81 121 GLU A C 1
ATOM 1006 O O . GLU A 1 121 ? 7.740 1.374 -41.858 1.00 88.81 121 GLU A O 1
ATOM 1011 N N . LEU A 1 122 ? 8.852 3.316 -41.947 1.00 86.00 122 LEU A N 1
ATOM 1012 C CA . LEU A 1 122 ? 8.740 3.533 -40.507 1.00 86.00 122 LEU A CA 1
ATOM 1013 C C . LEU A 1 122 ? 7.266 3.805 -40.149 1.00 86.00 122 LEU A C 1
ATOM 1015 O O . LEU A 1 122 ? 6.557 4.439 -40.931 1.00 86.00 122 LEU A O 1
ATOM 1019 N N . PRO A 1 123 ? 6.776 3.312 -38.994 1.00 73.50 123 PRO A N 1
ATOM 1020 C CA . PRO A 1 123 ? 5.346 3.216 -38.725 1.00 73.50 123 PRO A CA 1
ATOM 1021 C C . PRO A 1 123 ? 4.616 4.550 -38.945 1.00 73.50 123 PRO A C 1
ATOM 1023 O O . PRO A 1 123 ? 5.039 5.564 -38.384 1.00 73.50 123 PRO A O 1
ATOM 1026 N N . PRO A 1 124 ? 3.472 4.564 -39.659 1.00 69.75 124 PRO A N 1
ATOM 1027 C CA . PRO A 1 124 ? 2.749 5.795 -40.001 1.00 69.75 124 PRO A CA 1
ATOM 1028 C C . PRO A 1 124 ? 2.187 6.535 -38.777 1.00 69.75 124 PRO A C 1
ATOM 1030 O O . PRO A 1 124 ? 1.679 7.647 -38.895 1.00 69.75 124 PRO A O 1
ATOM 1033 N N . PHE A 1 125 ? 2.253 5.912 -37.600 1.00 68.69 125 PHE A N 1
ATOM 1034 C CA . PHE A 1 125 ? 1.775 6.461 -36.338 1.00 68.69 125 PHE A CA 1
ATOM 1035 C C . PHE A 1 125 ? 2.653 7.591 -35.790 1.00 68.69 125 PHE A C 1
ATOM 1037 O O . PHE A 1 125 ? 2.198 8.321 -34.913 1.00 68.69 125 PHE A O 1
ATOM 1044 N N . TYR A 1 126 ? 3.879 7.758 -36.297 1.00 80.00 126 TYR A N 1
ATOM 1045 C CA . TYR A 1 126 ? 4.799 8.792 -35.833 1.00 80.00 126 TYR A CA 1
ATOM 1046 C C . TYR A 1 126 ? 5.141 9.763 -36.955 1.00 80.00 126 TYR A C 1
ATOM 1048 O O . TYR A 1 126 ? 5.377 9.379 -38.100 1.00 80.00 126 TYR A O 1
ATOM 1056 N N . LYS A 1 127 ? 5.203 11.052 -36.622 1.00 85.44 127 LYS A N 1
ATOM 1057 C CA . LYS A 1 127 ? 5.699 12.059 -37.555 1.00 85.44 127 LYS A CA 1
ATOM 1058 C C . LYS A 1 127 ? 7.216 11.906 -37.654 1.00 85.44 127 LYS A C 1
ATOM 1060 O O . LYS A 1 127 ? 7.947 12.292 -36.743 1.00 85.44 127 LYS A O 1
ATOM 1065 N N . THR A 1 128 ? 7.665 11.292 -38.748 1.00 89.06 128 THR A N 1
ATOM 1066 C CA . THR A 1 128 ? 9.081 11.004 -38.998 1.00 89.06 128 THR A CA 1
ATOM 1067 C C . THR A 1 128 ? 9.705 12.022 -39.949 1.00 89.06 128 THR A C 1
ATOM 1069 O O . THR A 1 128 ? 9.233 12.243 -41.071 1.00 89.06 128 THR A O 1
ATOM 1072 N N . GLU A 1 129 ? 10.820 12.609 -39.523 1.00 91.88 129 GLU A N 1
ATOM 1073 C CA . GLU A 1 129 ? 11.694 13.416 -40.372 1.00 91.88 129 GLU A CA 1
ATOM 1074 C C . GLU A 1 129 ? 13.008 12.672 -40.617 1.00 91.88 129 GLU A C 1
ATOM 1076 O O . GLU A 1 129 ? 13.648 12.194 -39.682 1.00 91.88 129 GLU A O 1
ATOM 1081 N N . CYS A 1 130 ? 13.432 12.590 -41.878 1.00 92.75 130 CYS A N 1
ATOM 1082 C CA . CYS A 1 130 ? 14.726 12.027 -42.250 1.00 92.75 130 CYS A CA 1
ATOM 1083 C C . CYS A 1 130 ? 15.591 13.122 -42.876 1.00 92.75 130 CYS A C 1
ATOM 1085 O O . CYS A 1 130 ? 15.189 13.748 -43.858 1.00 92.75 130 CYS A O 1
ATOM 1087 N N . GLY A 1 131 ? 16.777 13.348 -42.316 1.00 92.94 131 GLY A N 1
ATOM 1088 C CA . GLY A 1 131 ? 17.774 14.281 -42.833 1.00 92.94 131 GLY A CA 1
ATOM 1089 C C . GLY A 1 131 ? 19.043 13.544 -43.240 1.00 92.94 131 GLY A C 1
ATOM 1090 O O . GLY A 1 131 ? 19.578 12.770 -42.452 1.00 92.94 131 GLY A O 1
ATOM 1091 N N . ILE A 1 132 ? 19.542 13.788 -44.449 1.00 95.44 132 ILE A N 1
ATOM 1092 C CA . ILE A 1 132 ? 20.815 13.231 -44.930 1.00 95.44 132 ILE A CA 1
ATOM 1093 C C . ILE A 1 132 ? 21.933 14.216 -44.582 1.00 95.44 132 ILE A C 1
ATOM 1095 O O . ILE A 1 132 ? 21.787 15.420 -44.812 1.00 95.44 132 ILE A O 1
ATOM 1099 N N . SER A 1 133 ? 23.046 13.731 -44.032 1.00 92.75 133 SER A N 1
ATOM 1100 C CA . SER A 1 133 ? 24.208 14.584 -43.779 1.00 92.75 133 SER A CA 1
ATOM 1101 C C . SER A 1 133 ? 24.836 15.083 -45.095 1.00 92.75 133 SER A C 1
ATOM 1103 O O . SER A 1 133 ? 24.752 14.397 -46.114 1.00 92.75 133 SER A O 1
ATOM 1105 N N . PRO A 1 134 ? 25.492 16.261 -45.117 1.00 91.38 134 PRO A N 1
ATOM 1106 C CA . PRO A 1 134 ? 26.062 16.824 -46.349 1.00 91.38 134 PRO A CA 1
ATOM 1107 C C . PRO A 1 134 ? 27.091 15.924 -47.055 1.00 91.38 134 PRO A C 1
ATOM 1109 O O . PRO A 1 134 ? 27.284 16.032 -48.266 1.00 91.38 134 PRO A O 1
ATOM 1112 N N . ASP A 1 135 ? 27.752 15.048 -46.300 1.00 89.44 135 ASP A N 1
ATOM 1113 C CA . ASP A 1 135 ? 28.723 14.058 -46.774 1.00 89.44 135 ASP A CA 1
ATOM 1114 C C . ASP A 1 135 ? 28.085 12.725 -47.211 1.00 89.44 135 ASP A C 1
ATOM 1116 O O . ASP A 1 135 ? 28.787 11.866 -47.733 1.00 89.44 135 ASP A O 1
ATOM 1120 N N . PHE A 1 136 ? 26.766 12.556 -47.046 1.00 91.62 136 PHE A N 1
ATOM 1121 C CA . PHE A 1 136 ? 26.019 11.320 -47.309 1.00 91.62 136 PHE A CA 1
ATOM 1122 C C . PHE A 1 136 ? 26.481 10.109 -46.482 1.00 91.62 136 PHE A C 1
ATOM 1124 O O . PHE A 1 136 ? 26.140 8.978 -46.830 1.00 91.62 136 PHE A O 1
ATOM 1131 N N . LEU A 1 137 ? 27.223 10.330 -45.390 1.00 91.06 137 LEU A N 1
ATOM 1132 C CA . LEU A 1 137 ? 27.748 9.273 -44.512 1.00 91.06 137 LEU A CA 1
ATOM 1133 C C . LEU A 1 137 ? 26.855 8.971 -43.310 1.00 91.06 137 LEU A C 1
ATOM 1135 O O . LEU A 1 137 ? 27.141 8.059 -42.532 1.00 91.06 137 LEU A O 1
ATOM 1139 N N . SER A 1 138 ? 25.762 9.713 -43.144 1.00 91.62 138 SER A N 1
ATOM 1140 C CA . SER A 1 138 ? 24.735 9.359 -42.180 1.00 91.62 138 SER A CA 1
ATOM 1141 C C . SER A 1 138 ? 23.348 9.861 -42.565 1.00 91.62 138 SER A C 1
ATOM 1143 O O . SER A 1 138 ? 23.186 10.888 -43.227 1.00 91.62 138 SER A O 1
ATOM 1145 N N . ILE A 1 139 ? 22.337 9.139 -42.095 1.00 93.81 139 ILE A N 1
ATOM 1146 C CA . ILE A 1 139 ? 20.939 9.553 -42.125 1.00 93.81 139 ILE A CA 1
ATOM 1147 C C . ILE A 1 139 ? 20.505 9.789 -40.681 1.00 93.81 139 ILE A C 1
ATOM 1149 O O . ILE A 1 139 ? 20.604 8.910 -39.829 1.00 93.81 139 ILE A O 1
ATOM 1153 N N . THR A 1 140 ? 20.031 10.992 -40.399 1.00 92.25 140 THR A N 1
ATOM 1154 C CA . THR A 1 140 ? 19.381 11.336 -39.134 1.00 92.25 140 THR A CA 1
ATOM 1155 C C . THR A 1 140 ? 17.891 11.069 -39.246 1.00 92.25 140 THR A C 1
ATOM 1157 O O . THR A 1 140 ? 17.249 11.538 -40.183 1.00 92.25 140 THR A O 1
ATOM 1160 N N . THR A 1 141 ? 17.346 10.310 -38.306 1.00 91.56 141 THR A N 1
ATOM 1161 C CA . THR A 1 141 ? 15.910 10.057 -38.170 1.00 91.56 141 THR A CA 1
ATOM 1162 C C . THR A 1 141 ? 15.411 10.815 -36.949 1.00 91.56 141 THR A C 1
ATOM 1164 O O . THR A 1 141 ? 16.055 10.798 -35.907 1.00 91.56 141 THR A O 1
ATOM 1167 N N . LYS A 1 142 ? 14.296 11.532 -37.060 1.00 90.88 142 LYS A N 1
ATOM 1168 C CA . LYS A 1 142 ? 13.630 12.169 -35.923 1.00 90.88 142 LYS A CA 1
ATOM 1169 C C . LYS A 1 142 ? 12.204 11.662 -35.831 1.00 90.88 142 LYS A C 1
ATOM 1171 O O . LYS A 1 142 ? 11.499 11.678 -36.837 1.00 90.88 142 LYS A O 1
ATOM 1176 N N . PHE A 1 143 ? 11.797 11.246 -34.641 1.00 89.69 143 PHE A N 1
ATOM 1177 C CA . PHE A 1 143 ? 10.445 10.799 -34.332 1.00 89.69 143 PHE A CA 1
ATOM 1178 C C . PHE A 1 143 ? 9.834 11.751 -33.313 1.00 89.69 143 PHE A C 1
ATOM 1180 O O . PHE A 1 143 ? 10.436 11.995 -32.270 1.00 89.69 143 PHE A O 1
ATOM 1187 N N . GLU A 1 144 ? 8.654 12.283 -33.612 1.00 85.81 144 GLU A N 1
ATOM 1188 C CA . GLU A 1 144 ? 7.852 13.044 -32.653 1.00 85.81 144 GLU A CA 1
ATOM 1189 C C . GLU A 1 144 ? 6.887 12.078 -31.945 1.00 85.81 144 GLU A C 1
ATOM 1191 O O . GLU A 1 144 ? 5.987 11.518 -32.578 1.00 85.81 144 GLU A O 1
ATOM 1196 N N . VAL A 1 145 ? 7.101 11.843 -30.646 1.00 82.62 145 VAL A N 1
ATOM 1197 C CA . VAL A 1 145 ? 6.279 10.963 -29.799 1.00 82.62 145 VAL A CA 1
ATOM 1198 C C . VAL A 1 145 ? 5.829 11.769 -28.585 1.00 82.62 145 VAL A C 1
ATOM 1200 O O . VAL A 1 145 ? 6.659 12.141 -27.765 1.00 82.62 145 VAL A O 1
ATOM 1203 N N . ASN A 1 146 ? 4.526 12.041 -28.458 1.00 81.06 146 ASN A N 1
ATOM 1204 C CA . ASN A 1 146 ? 3.962 12.825 -27.347 1.00 81.06 146 ASN A CA 1
ATOM 1205 C C . ASN A 1 146 ? 4.680 14.175 -27.118 1.00 81.06 146 ASN A C 1
ATOM 1207 O O . ASN A 1 146 ? 5.028 14.496 -25.988 1.00 81.06 146 ASN A O 1
ATOM 1211 N N . GLU A 1 147 ? 4.927 14.941 -28.188 1.00 82.00 147 GLU A N 1
ATOM 1212 C CA . GLU A 1 147 ? 5.644 16.236 -28.166 1.00 82.00 147 GLU A CA 1
ATOM 1213 C C . GLU A 1 147 ? 7.153 16.155 -27.835 1.00 82.00 147 GLU A C 1
ATOM 1215 O O . GLU A 1 147 ? 7.850 17.170 -27.890 1.00 82.00 147 GLU A O 1
ATOM 1220 N N . GLU A 1 148 ? 7.705 14.962 -27.581 1.00 78.12 148 GLU A N 1
ATOM 1221 C CA . GLU A 1 148 ? 9.149 14.743 -27.456 1.00 78.12 148 GLU A CA 1
ATOM 1222 C C . GLU A 1 148 ? 9.770 14.322 -28.796 1.00 78.12 148 GLU A C 1
ATOM 1224 O O . GLU A 1 148 ? 9.205 13.533 -29.558 1.00 78.12 148 GLU A O 1
ATOM 1229 N N . ILE A 1 149 ? 10.964 14.849 -29.090 1.00 84.56 149 ILE A N 1
ATOM 1230 C CA . ILE A 1 149 ? 11.703 14.558 -30.324 1.00 84.56 149 ILE A CA 1
ATOM 1231 C C . ILE A 1 149 ? 12.807 13.544 -30.023 1.00 84.56 149 ILE A C 1
ATOM 1233 O O . ILE A 1 149 ? 13.803 13.865 -29.374 1.00 84.56 149 ILE A O 1
ATOM 1237 N N . ILE A 1 150 ? 12.670 12.338 -30.564 1.00 83.06 150 ILE A N 1
ATOM 1238 C CA . ILE A 1 150 ? 13.678 11.280 -30.492 1.00 83.06 150 ILE A CA 1
ATOM 1239 C C . ILE A 1 150 ? 14.521 11.345 -31.758 1.00 83.06 150 ILE A C 1
ATOM 1241 O O . ILE A 1 150 ? 13.989 11.200 -32.855 1.00 83.06 150 ILE A O 1
ATOM 1245 N N . ALA A 1 151 ? 15.831 11.537 -31.624 1.00 85.88 151 ALA A N 1
ATOM 1246 C CA . ALA A 1 151 ? 16.749 11.538 -32.757 1.00 85.88 151 ALA A CA 1
ATOM 1247 C C . ALA A 1 151 ? 17.563 10.236 -32.810 1.00 85.88 151 ALA A C 1
ATOM 1249 O O . ALA A 1 151 ? 18.282 9.906 -31.870 1.00 85.88 151 ALA A O 1
ATOM 1250 N N . GLY A 1 152 ? 17.478 9.522 -33.929 1.00 84.75 152 GLY A N 1
ATOM 1251 C CA . GLY A 1 152 ? 18.362 8.430 -34.308 1.00 84.75 152 GLY A CA 1
ATOM 1252 C C . GLY A 1 152 ? 19.392 8.878 -35.345 1.00 84.75 152 GLY A C 1
ATOM 1253 O O . GLY A 1 152 ? 19.188 9.834 -36.101 1.00 84.75 152 GLY A O 1
ATOM 1254 N N . ARG A 1 153 ? 20.521 8.171 -35.396 1.00 90.25 153 ARG A N 1
ATOM 1255 C CA . ARG A 1 153 ? 21.535 8.332 -36.440 1.00 90.25 153 ARG A CA 1
ATOM 1256 C C . ARG A 1 153 ? 21.884 6.965 -37.011 1.00 90.25 153 ARG A C 1
ATOM 1258 O O . ARG A 1 153 ? 22.307 6.078 -36.281 1.00 90.25 153 ARG A O 1
ATOM 1265 N N . ILE A 1 154 ? 21.719 6.832 -38.317 1.00 89.25 154 ILE A N 1
ATOM 1266 C CA . ILE A 1 154 ? 22.140 5.687 -39.114 1.00 89.25 154 ILE A CA 1
ATOM 1267 C C . ILE A 1 154 ? 23.441 6.079 -39.801 1.00 89.25 154 ILE A C 1
ATOM 1269 O O . ILE A 1 154 ? 23.469 7.069 -40.532 1.00 89.25 154 ILE A O 1
ATOM 1273 N N . GLU A 1 155 ? 24.512 5.327 -39.588 1.00 90.56 155 GLU A N 1
ATOM 1274 C CA . GLU A 1 155 ? 25.739 5.488 -40.371 1.00 90.56 155 GLU A CA 1
ATOM 1275 C C . GLU A 1 155 ? 25.578 4.774 -41.720 1.00 90.56 155 GLU A C 1
ATOM 1277 O O . GLU A 1 155 ? 25.035 3.673 -41.762 1.00 90.56 155 GLU A O 1
ATOM 1282 N N . THR A 1 156 ? 25.997 5.404 -42.822 1.00 88.38 156 THR A N 1
ATOM 1283 C CA . THR A 1 156 ? 25.886 4.859 -44.195 1.00 88.38 156 THR A CA 1
ATOM 1284 C C . THR A 1 156 ? 27.236 4.513 -44.826 1.00 88.38 156 THR A C 1
ATOM 1286 O O . THR A 1 156 ? 27.330 4.212 -46.017 1.00 88.38 156 THR A O 1
ATOM 1289 N N . ASN A 1 157 ? 28.299 4.549 -44.029 1.00 84.69 157 ASN A N 1
ATOM 1290 C CA . ASN A 1 157 ? 29.669 4.189 -44.376 1.00 84.69 157 ASN A CA 1
ATOM 1291 C C . ASN A 1 157 ? 29.834 2.662 -44.489 1.00 84.69 157 ASN A C 1
ATOM 1293 O O . ASN A 1 157 ? 30.495 2.010 -43.682 1.00 84.69 157 ASN A O 1
ATOM 1297 N N . PHE A 1 158 ? 29.211 2.083 -45.508 1.00 88.12 158 PHE A N 1
ATOM 1298 C CA . PHE A 1 158 ? 29.284 0.656 -45.798 1.00 88.12 158 PHE A CA 1
ATOM 1299 C C . PHE A 1 158 ? 30.210 0.370 -46.986 1.00 88.12 158 PHE A C 1
ATOM 1301 O O . PHE A 1 158 ? 30.343 1.193 -47.894 1.00 88.12 158 PHE A O 1
ATOM 1308 N N . TYR A 1 159 ? 30.787 -0.833 -47.017 1.00 90.44 159 TYR A N 1
ATOM 1309 C CA . TYR A 1 159 ? 31.506 -1.344 -48.182 1.00 90.44 159 TYR A CA 1
ATOM 1310 C C . TYR A 1 159 ? 30.594 -1.376 -49.420 1.00 90.44 159 TYR A C 1
ATOM 1312 O O . TYR A 1 159 ? 29.609 -2.118 -49.450 1.00 90.44 159 TYR A O 1
ATOM 1320 N N . TYR A 1 160 ? 30.933 -0.586 -50.441 1.00 92.75 160 TYR A N 1
ATOM 1321 C CA . TYR A 1 160 ? 30.093 -0.368 -51.622 1.00 92.75 160 TYR A CA 1
ATOM 1322 C C . TYR A 1 160 ? 30.906 -0.533 -52.916 1.00 92.75 160 TYR A C 1
ATOM 1324 O O . TYR A 1 160 ? 31.502 0.436 -53.402 1.00 92.75 160 TYR A O 1
ATOM 1332 N N . PRO A 1 161 ? 30.989 -1.758 -53.472 1.00 92.00 161 PRO A N 1
ATOM 1333 C CA . PRO A 1 161 ? 31.718 -2.027 -54.702 1.00 92.00 161 PRO A CA 1
ATOM 1334 C C . PRO A 1 161 ? 30.868 -1.714 -55.931 1.00 92.00 161 PRO A C 1
ATOM 1336 O O . PRO A 1 161 ? 29.656 -1.898 -55.947 1.00 92.00 161 PRO A O 1
ATOM 1339 N N . HIS A 1 162 ? 31.507 -1.316 -57.027 1.00 91.06 162 HIS A N 1
ATOM 1340 C CA . HIS A 1 162 ? 30.809 -1.008 -58.276 1.00 91.06 162 HIS A CA 1
ATOM 1341 C C . HIS A 1 162 ? 30.071 -2.216 -58.892 1.00 91.06 162 HIS A C 1
ATOM 1343 O O . HIS A 1 162 ? 29.195 -2.020 -59.736 1.00 91.06 162 HIS A O 1
ATOM 1349 N N . THR A 1 163 ? 30.404 -3.440 -58.473 1.00 90.31 163 THR A N 1
ATOM 1350 C CA . THR A 1 163 ? 29.760 -4.699 -58.878 1.00 90.31 163 THR A CA 1
ATOM 1351 C C . THR A 1 163 ? 28.491 -5.024 -58.095 1.00 90.31 163 THR A C 1
ATOM 1353 O O . THR A 1 163 ? 27.810 -5.986 -58.446 1.00 90.31 163 THR A O 1
ATOM 1356 N N . VAL A 1 164 ? 28.173 -4.270 -57.038 1.00 92.00 164 VAL A N 1
ATOM 1357 C CA . VAL A 1 164 ? 26.991 -4.537 -56.217 1.00 92.00 164 VAL A CA 1
ATOM 1358 C C . VAL A 1 164 ? 25.706 -4.335 -57.022 1.00 92.00 164 VAL A C 1
ATOM 1360 O O . VAL A 1 164 ? 25.598 -3.402 -57.825 1.00 92.00 164 VAL A O 1
ATOM 1363 N N . ASP A 1 165 ? 24.734 -5.218 -56.791 1.00 93.50 165 ASP A N 1
ATOM 1364 C CA . ASP A 1 165 ? 23.354 -5.028 -57.228 1.00 93.50 165 ASP A CA 1
ATOM 1365 C C . ASP A 1 165 ? 22.683 -4.009 -56.301 1.00 93.50 165 ASP A C 1
ATOM 1367 O O . ASP A 1 165 ? 22.358 -4.315 -55.150 1.00 93.50 165 ASP A O 1
ATOM 1371 N N . ASP A 1 166 ? 22.496 -2.792 -56.813 1.00 91.62 166 ASP A N 1
ATOM 1372 C CA . ASP A 1 166 ? 21.954 -1.665 -56.053 1.00 91.62 166 ASP A CA 1
ATOM 1373 C C . ASP A 1 166 ? 20.588 -1.979 -55.440 1.00 91.62 166 ASP A C 1
ATOM 1375 O O . ASP A 1 166 ? 20.309 -1.517 -54.338 1.00 91.62 166 ASP A O 1
ATOM 1379 N N . LYS A 1 167 ? 19.749 -2.779 -56.110 1.00 91.81 167 LYS A N 1
ATOM 1380 C CA . LYS A 1 167 ? 18.402 -3.081 -55.619 1.00 91.81 167 LYS A CA 1
ATOM 1381 C C . LYS A 1 167 ? 18.450 -4.033 -54.428 1.00 91.81 167 LYS A C 1
ATOM 1383 O O . LYS A 1 167 ? 17.845 -3.755 -53.398 1.00 91.81 167 LYS A O 1
ATOM 1388 N N . LYS A 1 168 ? 19.195 -5.132 -54.561 1.00 92.62 168 LYS A N 1
ATOM 1389 C CA . LYS A 1 168 ? 19.344 -6.114 -53.481 1.00 92.62 168 LYS A CA 1
ATOM 1390 C C . LYS A 1 168 ? 20.002 -5.481 -52.253 1.00 92.62 168 LYS A C 1
ATOM 1392 O O . LYS A 1 168 ? 19.539 -5.661 -51.133 1.00 92.62 168 LYS A O 1
ATOM 1397 N N . TYR A 1 169 ? 21.056 -4.701 -52.478 1.00 91.19 169 TYR A N 1
ATOM 1398 C CA . TYR A 1 169 ? 21.783 -4.028 -51.407 1.00 91.19 169 TYR A CA 1
ATOM 1399 C C . TYR A 1 169 ? 20.934 -2.965 -50.703 1.00 91.19 169 TYR A C 1
ATOM 1401 O O . TYR A 1 169 ? 20.987 -2.820 -49.484 1.00 91.19 169 TYR A O 1
ATOM 1409 N N . PHE A 1 170 ? 20.114 -2.244 -51.468 1.00 93.00 170 PHE A N 1
ATOM 1410 C CA . PHE A 1 170 ? 19.135 -1.311 -50.931 1.00 93.00 170 PHE A CA 1
ATOM 1411 C C . PHE A 1 170 ? 18.127 -2.000 -49.996 1.00 93.00 170 PHE A C 1
ATOM 1413 O O . PHE A 1 170 ? 17.892 -1.494 -48.902 1.00 93.00 170 PHE A O 1
ATOM 1420 N N . GLU A 1 171 ? 17.561 -3.144 -50.396 1.00 92.81 171 GLU A N 1
ATOM 1421 C CA . GLU A 1 171 ? 16.594 -3.902 -49.583 1.00 92.81 171 GLU A CA 1
ATOM 1422 C C . GLU A 1 171 ? 17.225 -4.399 -48.268 1.00 92.81 171 GLU A C 1
ATOM 1424 O O . GLU A 1 171 ? 16.654 -4.183 -47.200 1.00 92.81 171 GLU A O 1
ATOM 1429 N N . GLU A 1 172 ? 18.443 -4.956 -48.324 1.00 92.56 172 GLU A N 1
ATOM 1430 C CA . GLU A 1 172 ? 19.194 -5.403 -47.135 1.00 92.56 172 GLU A CA 1
ATOM 1431 C C . GLU A 1 172 ? 19.472 -4.248 -46.154 1.00 92.56 172 GLU A C 1
ATOM 1433 O O . GLU A 1 172 ? 19.329 -4.391 -44.935 1.00 92.56 172 GLU A O 1
ATOM 1438 N N . LEU A 1 173 ? 19.859 -3.077 -46.673 1.00 91.94 173 LEU A N 1
ATOM 1439 C CA . LEU A 1 173 ? 20.083 -1.890 -45.849 1.00 91.94 173 LEU A CA 1
ATOM 1440 C C . LEU A 1 173 ? 18.782 -1.328 -45.281 1.00 91.94 173 LEU A C 1
ATOM 1442 O O . LEU A 1 173 ? 18.779 -0.857 -44.143 1.00 91.94 173 LEU A O 1
ATOM 1446 N N . LEU A 1 174 ? 17.691 -1.345 -46.044 1.00 92.50 174 LEU A N 1
ATOM 1447 C CA . LEU A 1 174 ? 16.395 -0.858 -45.585 1.00 92.50 174 LEU A CA 1
ATOM 1448 C C . LEU A 1 174 ? 15.898 -1.689 -44.401 1.00 92.50 174 LEU A C 1
ATOM 1450 O O . LEU A 1 174 ? 15.622 -1.114 -43.351 1.00 92.50 174 LEU A O 1
ATOM 1454 N N . GLU A 1 175 ? 15.871 -3.016 -44.532 1.00 92.56 175 GLU A N 1
ATOM 1455 C CA . GLU A 1 175 ? 15.428 -3.928 -43.471 1.00 92.56 175 GLU A CA 1
ATOM 1456 C C . GLU A 1 175 ? 16.239 -3.723 -42.185 1.00 92.56 175 GLU A C 1
ATOM 1458 O O . GLU A 1 175 ? 15.679 -3.425 -41.128 1.00 92.56 175 GLU A O 1
ATOM 1463 N N . LYS A 1 176 ? 17.575 -3.755 -42.293 1.00 91.94 176 LYS A N 1
ATOM 1464 C CA . LYS A 1 176 ? 18.481 -3.552 -41.155 1.00 91.94 176 LYS A CA 1
ATOM 1465 C C . LYS A 1 176 ? 18.223 -2.226 -40.432 1.00 91.94 176 LYS A C 1
ATOM 1467 O O . LYS A 1 176 ? 18.236 -2.172 -39.201 1.00 91.94 176 LYS A O 1
ATOM 1472 N N . ASN A 1 177 ? 18.017 -1.147 -41.187 1.00 90.62 177 ASN A N 1
ATOM 1473 C CA . ASN A 1 177 ? 17.835 0.186 -40.619 1.00 90.62 177 ASN A CA 1
ATOM 1474 C C . ASN A 1 177 ? 16.432 0.402 -40.045 1.00 90.62 177 ASN A C 1
ATOM 1476 O O . ASN A 1 177 ? 16.305 1.090 -39.031 1.00 90.62 177 ASN A O 1
ATOM 1480 N N . VAL A 1 178 ? 15.393 -0.193 -40.637 1.00 90.88 178 VAL A N 1
ATOM 1481 C CA . VAL A 1 178 ? 14.039 -0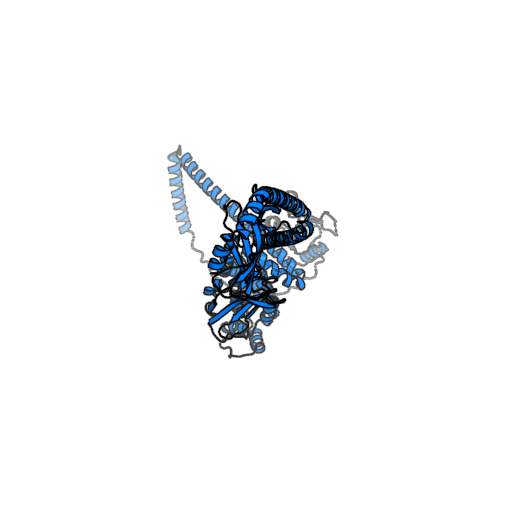.192 -40.064 1.00 90.88 178 VAL A CA 1
ATOM 1482 C C . VAL A 1 178 ? 14.056 -0.900 -38.710 1.00 90.88 178 VAL A C 1
ATOM 1484 O O . VAL A 1 178 ? 13.651 -0.298 -37.716 1.00 90.88 178 VAL A O 1
ATOM 1487 N N . SER A 1 179 ? 14.615 -2.114 -38.632 1.00 88.25 179 SER A N 1
ATOM 1488 C CA . SER A 1 179 ? 14.707 -2.869 -37.375 1.00 88.25 179 SER A CA 1
ATOM 1489 C C . SER A 1 179 ? 15.445 -2.098 -36.277 1.00 88.25 179 SER A C 1
ATOM 1491 O O . SER A 1 179 ? 14.948 -2.004 -35.158 1.00 88.25 179 SER A O 1
ATOM 1493 N N . ALA A 1 180 ? 16.586 -1.476 -36.595 1.00 87.06 180 ALA A N 1
ATOM 1494 C CA . ALA A 1 180 ? 17.359 -0.705 -35.619 1.00 87.06 180 ALA A CA 1
ATOM 1495 C C . ALA A 1 180 ? 16.604 0.529 -35.081 1.00 87.06 180 ALA A C 1
ATOM 1497 O O . ALA A 1 180 ? 16.723 0.871 -33.904 1.00 87.06 180 ALA A O 1
ATOM 1498 N N . ASN A 1 181 ? 15.817 1.214 -35.920 1.00 87.31 181 ASN A N 1
ATOM 1499 C CA . ASN A 1 181 ? 15.007 2.350 -35.468 1.00 87.31 181 ASN A CA 1
ATOM 1500 C C . ASN A 1 181 ? 13.817 1.905 -34.610 1.00 87.31 181 ASN A C 1
ATOM 1502 O O . ASN A 1 181 ? 13.513 2.570 -33.621 1.00 87.31 181 ASN A O 1
ATOM 1506 N N . LEU A 1 182 ? 13.173 0.787 -34.957 1.00 86.88 182 LEU A N 1
ATOM 1507 C CA . LEU A 1 182 ? 12.088 0.217 -34.156 1.00 86.88 182 LEU A CA 1
ATOM 1508 C C . LEU A 1 182 ? 12.577 -0.202 -32.764 1.00 86.88 182 LEU A C 1
ATOM 1510 O O . LEU A 1 182 ? 11.949 0.158 -31.774 1.00 86.88 182 LEU A O 1
ATOM 1514 N N . GLU A 1 183 ? 13.740 -0.848 -32.667 1.00 85.38 183 GLU A N 1
ATOM 1515 C CA . GLU A 1 183 ? 14.341 -1.218 -31.378 1.00 85.38 183 GLU A CA 1
ATOM 1516 C C . GLU A 1 183 ? 14.620 0.016 -30.496 1.00 85.38 183 GLU A C 1
ATOM 1518 O O . GLU A 1 183 ? 14.388 0.004 -29.286 1.00 85.38 183 GLU A O 1
ATOM 1523 N N . ASN A 1 184 ? 15.088 1.118 -31.094 1.00 82.00 184 ASN A N 1
ATOM 1524 C CA . ASN A 1 184 ? 15.306 2.372 -30.367 1.00 82.00 184 ASN A CA 1
ATOM 1525 C C . ASN A 1 184 ? 13.990 3.000 -29.875 1.00 82.00 184 ASN A C 1
ATOM 1527 O O . ASN A 1 184 ? 13.950 3.522 -28.759 1.00 82.00 184 ASN A O 1
ATOM 1531 N N . LEU A 1 185 ? 12.918 2.932 -30.673 1.00 83.00 185 LEU A N 1
ATOM 1532 C CA . LEU A 1 185 ? 11.583 3.383 -30.265 1.00 83.00 185 LEU A CA 1
ATOM 1533 C C . LEU A 1 185 ? 11.023 2.532 -29.120 1.00 83.00 185 LEU A C 1
ATOM 1535 O O . LEU A 1 185 ? 10.476 3.082 -28.168 1.00 83.00 185 LEU A O 1
ATOM 1539 N N . GLU A 1 186 ? 11.188 1.210 -29.168 1.00 82.06 186 GLU A N 1
ATOM 1540 C CA . GLU A 1 186 ? 10.754 0.309 -28.095 1.00 82.06 186 GLU A CA 1
ATOM 1541 C C . GLU A 1 186 ? 11.496 0.580 -26.784 1.00 82.06 186 GLU A C 1
ATOM 1543 O O . GLU A 1 186 ? 10.863 0.708 -25.735 1.00 82.06 186 GLU A O 1
ATOM 1548 N N . LYS A 1 187 ? 12.824 0.756 -26.836 1.00 81.00 187 LYS A N 1
ATOM 1549 C CA . LYS A 1 187 ? 13.622 1.152 -25.662 1.00 81.00 187 LYS A CA 1
ATOM 1550 C C . LYS A 1 187 ? 13.132 2.467 -25.066 1.00 81.00 187 LYS A C 1
ATOM 1552 O O . LYS A 1 187 ? 13.042 2.593 -23.848 1.00 81.00 187 LYS A O 1
ATOM 1557 N N . PHE A 1 188 ? 12.797 3.438 -25.911 1.00 77.31 188 PHE A N 1
ATOM 1558 C CA . PHE A 1 188 ? 12.267 4.718 -25.459 1.00 77.31 188 PHE A CA 1
ATOM 1559 C C . PHE A 1 188 ? 10.878 4.586 -24.821 1.00 77.31 188 PHE A C 1
ATOM 1561 O O . PHE A 1 188 ? 10.652 5.155 -23.756 1.00 77.31 188 PHE A O 1
ATOM 1568 N N . HIS A 1 189 ? 9.971 3.796 -25.404 1.00 73.31 189 HIS A N 1
ATOM 1569 C CA . HIS A 1 189 ? 8.665 3.505 -24.799 1.00 73.31 189 HIS A CA 1
ATOM 1570 C C . HIS A 1 189 ? 8.797 2.814 -23.445 1.00 73.31 189 HIS A C 1
ATOM 1572 O O . HIS A 1 189 ? 8.051 3.140 -22.523 1.00 73.31 189 HIS A O 1
ATOM 1578 N N . LEU A 1 190 ? 9.771 1.916 -23.296 1.00 71.31 190 LEU A N 1
ATOM 1579 C CA . LEU A 1 190 ? 10.068 1.268 -22.022 1.00 71.31 190 LEU A CA 1
ATOM 1580 C C . LEU A 1 190 ? 10.478 2.314 -20.969 1.00 71.31 190 LEU A C 1
ATOM 1582 O O . LEU A 1 190 ? 9.862 2.385 -19.909 1.00 71.31 190 LEU A O 1
ATOM 1586 N N . VAL A 1 191 ? 11.391 3.226 -21.317 1.00 69.44 191 VAL A N 1
ATOM 1587 C CA . VAL A 1 191 ? 11.832 4.328 -20.438 1.00 69.44 191 VAL A CA 1
ATOM 1588 C C . VAL A 1 191 ? 10.715 5.342 -20.139 1.00 69.44 191 VAL A C 1
ATOM 1590 O O . VAL A 1 191 ? 10.610 5.829 -19.014 1.00 69.44 191 VAL A O 1
ATOM 1593 N N . LEU A 1 192 ? 9.856 5.678 -21.106 1.00 62.97 192 LEU A N 1
ATOM 1594 C CA . LEU A 1 192 ? 8.706 6.562 -20.874 1.00 62.97 192 LEU A CA 1
ATOM 1595 C C . LEU A 1 192 ? 7.655 5.908 -19.976 1.00 62.97 192 LEU A C 1
ATOM 1597 O O . LEU A 1 192 ? 7.102 6.569 -19.097 1.00 62.97 192 LEU A O 1
ATOM 1601 N N . SER A 1 193 ? 7.404 4.609 -20.160 1.00 57.03 193 SER A N 1
ATOM 1602 C CA . SER A 1 193 ? 6.498 3.850 -19.296 1.00 57.03 193 SER A CA 1
ATOM 1603 C C . SER A 1 193 ? 6.998 3.781 -17.848 1.00 57.03 193 SER A C 1
ATOM 1605 O O . SER A 1 193 ? 6.188 3.721 -16.922 1.00 57.03 193 SER A O 1
ATOM 1607 N N . GLU A 1 194 ? 8.316 3.879 -17.651 1.00 56.06 194 GLU A N 1
ATOM 1608 C CA . GLU A 1 194 ? 8.970 3.981 -16.345 1.00 56.06 194 GLU A CA 1
ATOM 1609 C C . GLU A 1 194 ? 8.923 5.401 -15.753 1.00 56.06 194 GLU A C 1
ATOM 1611 O O . GLU A 1 194 ? 8.980 5.551 -14.532 1.00 56.06 194 GLU A O 1
ATOM 1616 N N . LYS A 1 195 ? 8.793 6.457 -16.572 1.00 52.69 195 LYS A N 1
ATOM 1617 C CA . LYS A 1 195 ? 8.978 7.843 -16.109 1.00 52.69 195 LYS A CA 1
ATOM 1618 C C . LYS A 1 195 ? 7.766 8.536 -15.490 1.00 52.69 195 LYS A C 1
ATOM 1620 O O . LYS A 1 195 ? 7.979 9.548 -14.830 1.00 52.69 195 LYS A O 1
ATOM 1625 N N . ILE A 1 196 ? 6.527 8.061 -15.639 1.00 54.62 196 ILE A N 1
ATOM 1626 C CA . ILE A 1 196 ? 5.364 8.756 -15.040 1.00 54.62 196 ILE A CA 1
ATOM 1627 C C . ILE A 1 196 ? 4.254 7.779 -14.630 1.00 54.62 196 ILE A C 1
ATOM 1629 O O . ILE A 1 196 ? 3.101 7.888 -15.043 1.00 54.62 196 ILE A O 1
ATOM 1633 N N . LYS A 1 197 ? 4.572 6.806 -13.779 1.00 61.84 197 LYS A N 1
ATOM 1634 C CA . LYS A 1 197 ? 3.564 6.315 -12.835 1.00 61.84 197 LYS A CA 1
ATOM 1635 C C . LYS A 1 197 ? 3.984 6.791 -11.464 1.00 61.84 197 LYS A C 1
ATOM 1637 O O . LYS A 1 197 ? 5.042 6.402 -10.976 1.00 61.84 197 LYS A O 1
ATOM 1642 N N . GLU A 1 198 ? 3.179 7.673 -10.880 1.00 80.31 198 GLU A N 1
ATOM 1643 C CA . GLU A 1 198 ? 3.336 8.066 -9.484 1.00 80.31 198 GLU A CA 1
ATOM 1644 C C . GLU A 1 198 ? 3.473 6.788 -8.650 1.00 80.31 198 GLU A C 1
ATOM 1646 O O . GLU A 1 198 ? 2.585 5.931 -8.655 1.00 80.31 198 GLU A O 1
ATOM 1651 N N . GLN A 1 199 ? 4.626 6.609 -8.003 1.00 88.62 199 GLN A N 1
ATOM 1652 C CA . GLN A 1 199 ? 4.883 5.404 -7.227 1.00 88.62 199 GLN A CA 1
ATOM 1653 C C . GLN A 1 199 ? 3.954 5.413 -6.019 1.00 88.62 199 GLN A C 1
ATOM 1655 O O . GLN A 1 199 ? 4.106 6.244 -5.121 1.00 88.62 199 GLN A O 1
ATOM 1660 N N . LYS A 1 200 ? 2.983 4.500 -6.011 1.00 94.50 200 LYS A N 1
ATOM 1661 C CA . LYS A 1 200 ? 2.108 4.279 -4.862 1.00 94.50 200 LYS A CA 1
ATOM 1662 C C . LYS A 1 200 ? 2.929 3.784 -3.684 1.00 94.50 200 LYS A C 1
ATOM 1664 O O . LYS A 1 200 ? 3.835 2.971 -3.854 1.00 94.50 200 LYS A O 1
ATOM 1669 N N . VAL A 1 201 ? 2.600 4.255 -2.495 1.00 95.94 201 VAL A N 1
ATOM 1670 C CA . VAL A 1 201 ? 3.126 3.717 -1.245 1.00 95.94 201 VAL A CA 1
ATOM 1671 C C . VAL A 1 201 ? 1.988 2.982 -0.569 1.00 95.94 201 VAL A C 1
ATOM 1673 O O . VAL A 1 201 ? 0.942 3.564 -0.280 1.00 95.94 201 VAL A O 1
ATOM 1676 N N . TYR A 1 202 ? 2.191 1.693 -0.353 1.00 96.19 202 TYR A N 1
ATOM 1677 C CA . TYR A 1 202 ? 1.273 0.849 0.393 1.00 96.19 202 TYR A CA 1
ATOM 1678 C C . TYR A 1 202 ? 1.740 0.743 1.837 1.00 96.19 202 TYR A C 1
ATOM 1680 O O . TYR A 1 202 ? 2.938 0.840 2.108 1.00 96.19 202 TYR A O 1
ATOM 1688 N N . ILE A 1 203 ? 0.806 0.513 2.749 1.00 96.19 203 ILE A N 1
ATOM 1689 C CA . ILE A 1 203 ? 1.081 0.341 4.170 1.00 96.19 203 ILE A CA 1
ATOM 1690 C C . ILE A 1 203 ? 0.363 -0.888 4.724 1.00 96.19 203 ILE A C 1
ATOM 1692 O O . ILE A 1 203 ? -0.756 -1.223 4.325 1.00 96.19 203 ILE A O 1
ATOM 1696 N N . THR A 1 204 ? 1.038 -1.575 5.638 1.00 95.12 204 THR A N 1
ATOM 1697 C CA . THR A 1 204 ? 0.506 -2.681 6.438 1.00 95.12 204 THR A CA 1
ATOM 1698 C C . THR A 1 204 ? 1.216 -2.727 7.790 1.00 95.12 204 THR A C 1
ATOM 1700 O O . THR A 1 204 ? 2.167 -1.976 8.001 1.00 95.12 204 THR A O 1
ATOM 1703 N N . THR A 1 205 ? 0.780 -3.606 8.688 1.00 94.81 205 THR A N 1
ATOM 1704 C CA . THR A 1 205 ? 1.397 -3.794 10.006 1.00 94.81 205 THR A CA 1
ATOM 1705 C C . THR A 1 205 ? 1.975 -5.203 10.130 1.00 94.81 205 THR A C 1
ATOM 1707 O O . THR A 1 205 ? 1.397 -6.166 9.621 1.00 94.81 205 THR A O 1
ATOM 1710 N N . ILE A 1 206 ? 3.095 -5.350 10.842 1.00 95.06 206 ILE A N 1
ATOM 1711 C CA . ILE A 1 206 ? 3.568 -6.649 11.333 1.00 95.06 206 ILE A CA 1
ATOM 1712 C C . ILE A 1 206 ? 2.468 -7.268 12.213 1.00 95.06 206 ILE A C 1
ATOM 1714 O O . ILE A 1 206 ? 2.046 -6.641 13.187 1.00 95.06 206 ILE A O 1
ATOM 1718 N N . PRO A 1 207 ? 1.985 -8.483 11.900 1.00 92.88 207 PRO A N 1
ATOM 1719 C CA . PRO A 1 207 ? 0.947 -9.125 12.693 1.00 92.88 207 PRO A CA 1
ATOM 1720 C C . PRO A 1 207 ? 1.504 -9.490 14.072 1.00 92.88 207 PRO A C 1
ATOM 1722 O O . PRO A 1 207 ? 2.476 -10.237 14.194 1.00 92.88 207 PRO A O 1
ATOM 1725 N N . ILE A 1 208 ? 0.859 -8.978 15.114 1.00 93.81 208 ILE A N 1
ATOM 1726 C CA . ILE A 1 208 ? 1.140 -9.339 16.501 1.00 93.81 208 ILE A CA 1
ATOM 1727 C C . ILE A 1 208 ? -0.035 -10.171 16.998 1.00 93.81 208 ILE A C 1
ATOM 1729 O O . ILE A 1 208 ? -1.184 -9.773 16.820 1.00 93.81 208 ILE A O 1
ATOM 1733 N N . LEU A 1 209 ? 0.241 -11.325 17.612 1.00 91.56 209 LEU A N 1
ATOM 1734 C CA . LEU A 1 209 ? -0.801 -12.149 18.217 1.00 91.56 209 LEU A CA 1
ATOM 1735 C C . LEU A 1 209 ? -1.595 -11.315 19.218 1.00 91.56 209 LEU A C 1
ATOM 1737 O O . LEU A 1 209 ? -1.032 -10.623 20.070 1.00 91.56 209 LEU A O 1
ATOM 1741 N N . ASN A 1 210 ? -2.915 -11.433 19.127 1.00 90.81 210 ASN A N 1
ATOM 1742 C CA . ASN A 1 210 ? -3.802 -10.801 20.078 1.00 90.81 210 ASN A CA 1
ATOM 1743 C C . ASN A 1 210 ? -3.481 -11.351 21.489 1.00 90.81 210 ASN A C 1
ATOM 1745 O O . ASN A 1 210 ? -3.475 -12.574 21.664 1.00 90.81 210 ASN A O 1
ATOM 1749 N N . PRO A 1 211 ? -3.199 -10.504 22.497 1.00 90.50 211 PRO A N 1
ATOM 1750 C CA . PRO A 1 211 ? -2.737 -10.935 23.825 1.00 90.50 211 PRO A CA 1
ATOM 1751 C C . PRO A 1 211 ? -3.688 -11.898 24.556 1.00 90.50 211 PRO A C 1
ATOM 1753 O O . PRO A 1 211 ? -3.271 -12.617 25.468 1.00 90.50 211 PRO A O 1
ATOM 1756 N N . ILE A 1 212 ? -4.959 -11.933 24.154 1.00 91.06 212 ILE A N 1
ATOM 1757 C CA . ILE A 1 212 ? -5.983 -12.831 24.705 1.00 91.06 212 ILE A CA 1
ATOM 1758 C C . ILE A 1 212 ? -6.098 -14.171 23.962 1.00 91.06 212 ILE A C 1
ATOM 1760 O O . ILE A 1 212 ? -6.827 -15.052 24.416 1.00 91.06 212 ILE A O 1
ATOM 1764 N N . SER A 1 213 ? -5.376 -14.352 22.850 1.00 90.25 213 SER A N 1
ATOM 1765 C CA . SER A 1 213 ? -5.253 -15.647 22.172 1.00 90.25 213 SER A CA 1
ATOM 1766 C C . SER A 1 213 ? -4.603 -16.666 23.106 1.00 90.25 213 SER A C 1
ATOM 1768 O O . SER A 1 213 ? -3.738 -16.314 23.907 1.00 90.25 213 SER A O 1
ATOM 1770 N N . GLU A 1 214 ? -4.990 -17.940 23.023 1.00 86.00 214 GLU A N 1
ATOM 1771 C CA . GLU A 1 214 ? -4.318 -19.011 23.777 1.00 86.00 214 GLU A CA 1
ATOM 1772 C C . GLU A 1 214 ? -2.908 -19.292 23.233 1.00 86.00 214 GLU A C 1
ATOM 1774 O O . GLU A 1 214 ? -2.061 -19.815 23.956 1.00 86.00 214 GLU A O 1
ATOM 1779 N N . GLU A 1 215 ? -2.631 -18.889 21.992 1.00 87.12 215 GLU A N 1
ATOM 1780 C CA . GLU A 1 215 ? -1.299 -18.955 21.402 1.00 87.12 215 GLU A CA 1
ATOM 1781 C C . GLU A 1 215 ? -0.350 -17.964 22.086 1.00 87.12 215 GLU A C 1
ATOM 1783 O O . GLU A 1 215 ? -0.716 -16.838 22.429 1.00 87.12 215 GLU A O 1
ATOM 1788 N N . THR A 1 216 ? 0.894 -18.387 22.291 1.00 86.12 216 THR A N 1
ATOM 1789 C CA . THR A 1 216 ? 1.953 -17.554 22.865 1.00 86.12 216 THR A CA 1
ATOM 1790 C C . THR A 1 216 ? 3.186 -17.631 21.993 1.00 86.12 216 THR A C 1
ATOM 1792 O O . THR A 1 216 ? 3.551 -18.713 21.529 1.00 86.12 216 THR A O 1
ATOM 1795 N N . TYR A 1 217 ? 3.869 -16.503 21.829 1.00 84.88 217 TYR A N 1
ATOM 1796 C CA . TYR A 1 217 ? 5.188 -16.514 21.219 1.00 84.88 217 TYR A CA 1
ATOM 1797 C C . TYR A 1 217 ? 6.187 -17.257 22.117 1.00 84.88 217 TYR A C 1
ATOM 1799 O O . TYR A 1 217 ? 6.101 -17.152 23.342 1.00 84.88 217 TYR A O 1
ATOM 1807 N N . PRO A 1 218 ? 7.137 -18.008 21.531 1.00 85.25 218 PRO A N 1
ATOM 1808 C CA . PRO A 1 218 ? 8.151 -18.723 22.303 1.00 85.25 218 PRO A CA 1
ATOM 1809 C C . PRO A 1 218 ? 9.117 -17.766 23.015 1.00 85.25 218 PRO A C 1
ATOM 1811 O O . PRO A 1 218 ? 9.661 -18.119 24.059 1.00 85.25 218 PRO A O 1
ATOM 1814 N N . ASN A 1 219 ? 9.307 -16.563 22.464 1.00 90.00 219 ASN A N 1
ATOM 1815 C CA . ASN A 1 219 ? 10.229 -15.546 22.952 1.00 90.00 219 ASN A CA 1
ATOM 1816 C C . ASN A 1 219 ? 9.507 -14.203 23.123 1.00 90.00 219 ASN A C 1
ATOM 1818 O O . ASN A 1 219 ? 8.613 -13.870 22.348 1.00 90.00 219 ASN A O 1
ATOM 1822 N N . ASP A 1 220 ? 9.952 -13.405 24.097 1.00 92.31 220 ASP A N 1
ATOM 1823 C CA . ASP A 1 220 ? 9.463 -12.032 24.315 1.00 92.31 220 ASP A CA 1
ATOM 1824 C C . ASP A 1 220 ? 9.928 -11.053 23.222 1.00 92.31 220 ASP A C 1
ATOM 1826 O O . ASP A 1 220 ? 9.349 -9.981 23.051 1.00 92.31 220 ASP A O 1
ATOM 1830 N N . VAL A 1 221 ? 10.996 -11.408 22.503 1.00 93.81 221 VAL A N 1
ATOM 1831 C CA . VAL A 1 221 ? 11.575 -10.609 21.420 1.00 93.81 221 VAL A CA 1
ATOM 1832 C C . VAL A 1 221 ? 11.415 -11.365 20.113 1.00 93.81 221 VAL A C 1
ATOM 1834 O O . VAL A 1 221 ? 11.819 -12.524 20.012 1.00 93.81 221 VAL A O 1
ATOM 1837 N N . MET A 1 222 ? 10.859 -10.686 19.117 1.00 94.12 222 MET A N 1
ATOM 1838 C CA . MET A 1 222 ? 10.631 -11.214 17.779 1.00 94.12 222 MET A CA 1
ATOM 1839 C C . MET A 1 222 ? 11.544 -10.517 16.774 1.00 94.12 222 MET A C 1
ATOM 1841 O O . MET A 1 222 ? 11.563 -9.289 16.701 1.00 94.12 222 MET A O 1
ATOM 1845 N N . ASP A 1 223 ? 12.278 -11.302 15.986 1.00 95.06 223 ASP A N 1
ATOM 1846 C CA . ASP A 1 223 ? 13.069 -10.802 14.861 1.00 95.06 223 ASP A CA 1
ATOM 1847 C C . ASP A 1 223 ? 12.281 -11.056 13.569 1.00 95.06 223 ASP A C 1
ATOM 1849 O O . ASP A 1 223 ? 12.026 -12.202 13.213 1.00 95.06 223 ASP A O 1
ATOM 1853 N N . VAL A 1 224 ? 11.886 -10.007 12.855 1.00 95.19 224 VAL A N 1
ATOM 1854 C CA . VAL A 1 224 ? 10.985 -10.089 11.699 1.00 95.19 224 VAL A CA 1
ATOM 1855 C C . VAL A 1 224 ? 11.712 -9.708 10.413 1.00 95.19 224 VAL A C 1
ATOM 1857 O O . VAL A 1 224 ? 12.309 -8.639 10.307 1.00 95.19 224 VAL A O 1
ATOM 1860 N N . SER A 1 225 ? 11.630 -10.569 9.402 1.00 95.56 225 SER A N 1
ATOM 1861 C CA . SER A 1 225 ? 12.081 -10.291 8.035 1.00 95.56 225 SER A CA 1
ATOM 1862 C C . SER A 1 225 ? 10.894 -9.995 7.129 1.00 95.56 225 SER A C 1
ATOM 1864 O O . SER A 1 225 ? 9.850 -10.644 7.222 1.00 95.56 225 SER A O 1
ATOM 1866 N N . ILE A 1 226 ? 11.064 -8.997 6.259 1.00 95.25 226 ILE A N 1
ATOM 1867 C CA . ILE A 1 226 ? 10.016 -8.514 5.362 1.00 95.25 226 ILE A CA 1
ATOM 1868 C C . ILE A 1 226 ? 10.571 -8.436 3.943 1.00 95.25 226 ILE A C 1
ATOM 1870 O O . ILE A 1 226 ? 11.553 -7.731 3.670 1.00 95.25 226 ILE A O 1
ATOM 1874 N N . HIS A 1 227 ? 9.908 -9.116 3.014 1.00 95.56 227 HIS A N 1
ATOM 1875 C CA . HIS A 1 227 ? 10.259 -9.067 1.599 1.00 95.56 227 HIS A CA 1
ATOM 1876 C C . HIS A 1 227 ? 9.024 -9.077 0.702 1.00 95.56 227 HIS A C 1
ATOM 1878 O O . HIS A 1 227 ? 7.993 -9.655 1.033 1.00 95.56 227 HIS A O 1
ATOM 1884 N N . SER A 1 228 ? 9.135 -8.431 -0.455 1.00 96.25 228 SER A N 1
ATOM 1885 C CA . SER A 1 228 ? 8.163 -8.550 -1.539 1.00 96.25 228 SER A CA 1
ATOM 1886 C C . SER A 1 228 ? 8.543 -9.708 -2.455 1.00 96.25 228 SER A C 1
ATOM 1888 O O . SER A 1 228 ? 9.719 -9.876 -2.790 1.00 96.25 228 SER A O 1
ATOM 1890 N N . GLU A 1 229 ? 7.546 -10.468 -2.895 1.00 96.88 229 GLU A N 1
ATOM 1891 C CA . GLU A 1 229 ? 7.678 -11.526 -3.898 1.00 96.88 229 GLU A CA 1
ATOM 1892 C C . GLU A 1 229 ? 6.917 -11.141 -5.174 1.00 96.88 229 GLU A C 1
ATOM 1894 O O . GLU A 1 229 ? 5.890 -10.457 -5.124 1.00 96.88 229 GLU A O 1
ATOM 1899 N N . GLY A 1 230 ? 7.429 -11.578 -6.323 1.00 96.94 230 GLY A N 1
ATOM 1900 C CA . GLY A 1 230 ? 6.774 -11.424 -7.621 1.00 96.94 230 GLY A CA 1
ATOM 1901 C C . GLY A 1 230 ? 7.335 -12.387 -8.664 1.00 96.94 230 GLY A C 1
ATOM 1902 O O . GLY A 1 230 ? 8.448 -12.889 -8.502 1.00 96.94 230 GLY A O 1
ATOM 1903 N N . HIS A 1 231 ? 6.596 -12.657 -9.741 1.00 96.75 231 HIS A N 1
ATOM 1904 C CA . HIS A 1 231 ? 7.064 -13.554 -10.812 1.00 96.75 231 HIS A CA 1
ATOM 1905 C C . HIS A 1 231 ? 7.830 -12.812 -11.918 1.00 96.75 231 HIS A C 1
ATOM 1907 O O . HIS A 1 231 ? 7.294 -11.914 -12.571 1.00 96.75 231 HIS A O 1
ATOM 1913 N N . CYS A 1 232 ? 9.089 -13.187 -12.169 1.00 95.06 232 CYS A N 1
ATOM 1914 C CA . CYS A 1 232 ? 9.882 -12.596 -13.249 1.00 95.06 232 CYS A CA 1
ATOM 1915 C C . CYS A 1 232 ? 9.582 -13.279 -14.588 1.00 95.06 232 CYS A C 1
ATOM 1917 O O . CYS A 1 232 ? 9.975 -14.422 -14.797 1.00 95.06 232 CYS A O 1
ATOM 1919 N N . LEU A 1 233 ? 8.978 -12.549 -15.531 1.00 93.50 233 LEU A N 1
ATOM 1920 C CA . LEU A 1 233 ? 8.611 -13.080 -16.854 1.00 93.50 233 LEU A CA 1
ATOM 1921 C C . LEU A 1 233 ? 9.813 -13.470 -17.734 1.00 93.50 233 LEU A C 1
ATOM 1923 O O . LEU A 1 233 ? 9.664 -14.297 -18.625 1.00 93.50 233 LEU A O 1
ATOM 1927 N N . ILE A 1 234 ? 10.993 -12.880 -17.504 1.00 91.38 234 ILE A N 1
ATOM 1928 C CA . ILE A 1 234 ? 12.204 -13.183 -18.288 1.00 91.38 234 ILE A CA 1
ATOM 1929 C C . ILE A 1 234 ? 12.918 -14.426 -17.748 1.00 91.38 234 ILE A C 1
ATOM 1931 O O . ILE A 1 234 ? 13.389 -15.253 -18.522 1.00 91.38 234 ILE A O 1
ATOM 1935 N N . CYS A 1 235 ? 13.022 -14.557 -16.422 1.00 92.81 235 CYS A N 1
ATOM 1936 C CA . CYS A 1 235 ? 13.678 -15.706 -15.792 1.00 92.81 235 CYS A CA 1
ATOM 1937 C C . CYS A 1 235 ? 12.752 -16.907 -15.594 1.00 92.81 235 CYS A C 1
ATOM 1939 O O . CYS A 1 235 ? 13.260 -17.991 -15.333 1.00 92.81 235 CYS A O 1
ATOM 1941 N N . ASP A 1 236 ? 11.436 -16.696 -15.646 1.00 95.50 236 ASP A N 1
ATOM 1942 C CA . ASP A 1 236 ? 10.402 -17.653 -15.237 1.00 95.50 236 ASP A CA 1
ATOM 1943 C C . ASP A 1 236 ? 10.623 -18.211 -13.816 1.00 95.50 236 ASP A C 1
ATOM 1945 O O . ASP A 1 236 ? 10.423 -19.387 -13.524 1.00 95.50 236 ASP A O 1
ATOM 1949 N N . LEU A 1 237 ? 11.090 -17.346 -12.909 1.00 95.88 237 LEU A N 1
ATOM 1950 C CA . LEU A 1 237 ? 11.403 -17.680 -11.519 1.00 95.88 237 LEU A CA 1
ATOM 1951 C C . LEU A 1 237 ? 10.787 -16.648 -10.562 1.00 95.88 237 LEU A C 1
ATOM 1953 O O . LEU A 1 237 ? 10.698 -15.464 -10.919 1.00 95.88 237 LEU A O 1
ATOM 1957 N N . PRO A 1 238 ? 10.439 -17.055 -9.324 1.00 95.31 238 PRO A N 1
ATOM 1958 C CA . PRO A 1 238 ? 10.047 -16.117 -8.285 1.00 95.31 238 PRO A CA 1
ATOM 1959 C C . PRO A 1 238 ? 11.229 -15.200 -7.958 1.00 95.31 238 PRO A C 1
ATOM 1961 O O . PRO A 1 238 ? 12.330 -15.649 -7.628 1.00 95.31 238 PRO A O 1
ATOM 1964 N N . ALA A 1 239 ? 11.001 -13.899 -8.064 1.00 95.56 239 ALA A N 1
ATOM 1965 C CA . ALA A 1 239 ? 11.943 -12.869 -7.676 1.00 95.56 239 ALA A CA 1
ATOM 1966 C C . ALA A 1 239 ? 11.565 -12.324 -6.295 1.00 95.56 239 ALA A C 1
ATOM 1968 O O . ALA A 1 239 ? 10.388 -12.206 -5.953 1.00 95.56 239 ALA A O 1
ATOM 1969 N N . VAL A 1 240 ? 12.582 -11.982 -5.504 1.00 95.38 240 VAL A N 1
ATOM 1970 C CA . VAL A 1 240 ? 12.410 -11.504 -4.129 1.00 95.38 240 VAL A CA 1
ATOM 1971 C C . VAL A 1 240 ? 13.172 -10.200 -3.928 1.00 95.38 240 VAL A C 1
ATOM 1973 O O . VAL A 1 240 ? 14.368 -10.113 -4.232 1.00 95.38 240 VAL A O 1
ATOM 1976 N N . SER A 1 241 ? 12.493 -9.204 -3.362 1.00 94.06 241 SER A N 1
ATOM 1977 C CA . SER A 1 241 ? 13.082 -7.933 -2.939 1.00 94.06 241 SER A CA 1
ATOM 1978 C C . SER A 1 241 ? 12.890 -7.739 -1.442 1.00 94.06 241 SER A C 1
ATOM 1980 O O . SER A 1 241 ? 11.769 -7.589 -0.966 1.00 94.06 241 SER A O 1
ATOM 1982 N N . SER A 1 242 ? 13.987 -7.712 -0.690 1.00 88.06 242 SER A N 1
ATOM 1983 C CA . SER A 1 242 ? 13.976 -7.355 0.731 1.00 88.06 242 SER A CA 1
ATOM 1984 C C . SER A 1 242 ? 13.608 -5.880 0.890 1.00 88.06 242 SER A C 1
ATOM 1986 O O . SER A 1 242 ? 14.236 -5.039 0.247 1.00 88.06 242 SER A O 1
ATOM 1988 N N . ILE A 1 243 ? 12.617 -5.575 1.730 1.00 78.62 243 ILE A N 1
ATOM 1989 C CA . ILE A 1 243 ? 12.207 -4.190 2.018 1.00 78.62 243 ILE A CA 1
ATOM 1990 C C . ILE A 1 243 ? 13.073 -3.615 3.145 1.00 78.62 243 ILE A C 1
ATOM 1992 O O . ILE A 1 243 ? 13.541 -2.492 3.025 1.00 78.62 243 ILE A O 1
ATOM 1996 N N . ASN A 1 244 ? 13.357 -4.415 4.182 1.00 68.25 244 ASN A N 1
ATOM 1997 C CA . ASN A 1 244 ? 14.217 -4.072 5.319 1.00 68.25 244 ASN A CA 1
ATOM 1998 C C . ASN A 1 244 ? 15.043 -5.288 5.769 1.00 68.25 244 ASN A C 1
ATOM 2000 O O . ASN A 1 244 ? 14.632 -6.433 5.580 1.00 68.25 244 ASN A O 1
ATOM 2004 N N . SER A 1 245 ? 16.221 -5.047 6.356 1.00 66.25 245 SER A N 1
ATOM 2005 C CA . SER A 1 245 ? 17.205 -6.099 6.647 1.00 66.25 245 SER A CA 1
ATOM 2006 C C . SER A 1 245 ? 16.881 -6.992 7.846 1.00 66.25 245 SER A C 1
ATOM 2008 O O . SER A 1 245 ? 17.446 -8.076 7.880 1.00 66.25 245 SER A O 1
ATOM 2010 N N . THR A 1 246 ? 16.018 -6.575 8.784 1.00 85.88 246 THR A N 1
ATOM 2011 C CA . THR A 1 246 ? 15.326 -7.331 9.868 1.00 85.88 246 THR A CA 1
ATOM 2012 C C . THR A 1 246 ? 14.839 -6.292 10.894 1.00 85.88 246 THR A C 1
ATOM 2014 O O . THR A 1 246 ? 15.588 -5.364 11.196 1.00 85.88 246 THR A O 1
ATOM 2017 N N . VAL A 1 247 ? 13.625 -6.427 11.430 1.00 92.19 247 VAL A N 1
ATOM 2018 C CA . VAL A 1 247 ? 13.053 -5.570 12.489 1.00 92.19 247 VAL A CA 1
ATOM 2019 C C . VAL A 1 247 ? 13.023 -6.353 13.801 1.00 92.19 247 VAL A C 1
ATOM 2021 O O . VAL A 1 247 ? 12.655 -7.522 13.791 1.00 92.19 247 VAL A O 1
ATOM 2024 N N . LYS A 1 248 ? 13.410 -5.739 14.924 1.00 94.62 248 LYS A N 1
ATOM 2025 C CA . LYS A 1 248 ? 13.371 -6.383 16.247 1.00 94.62 248 LYS A CA 1
ATOM 2026 C C . LYS A 1 248 ? 12.279 -5.763 17.101 1.00 94.62 248 LYS A C 1
ATOM 2028 O O . LYS A 1 248 ? 12.332 -4.565 17.350 1.00 94.62 248 LYS A O 1
ATOM 2033 N N . ILE A 1 249 ? 11.339 -6.572 17.579 1.00 94.69 249 ILE A N 1
ATOM 2034 C CA . ILE A 1 249 ? 10.185 -6.106 18.354 1.00 94.69 249 ILE A CA 1
ATOM 2035 C C . ILE A 1 249 ? 10.203 -6.758 19.730 1.00 94.69 249 ILE A C 1
ATOM 2037 O O . ILE A 1 249 ? 10.166 -7.984 19.841 1.00 94.69 249 ILE A O 1
ATOM 2041 N N . ASN A 1 250 ? 10.216 -5.942 20.783 1.00 94.69 250 ASN A N 1
ATOM 2042 C CA . ASN A 1 250 ? 9.952 -6.398 22.142 1.00 94.69 250 ASN A CA 1
ATOM 2043 C C . ASN A 1 250 ? 8.441 -6.396 22.413 1.00 94.69 250 ASN A C 1
ATOM 2045 O O . ASN A 1 250 ? 7.821 -5.341 22.543 1.00 94.69 250 ASN A O 1
ATOM 2049 N N . LEU A 1 251 ? 7.851 -7.583 22.550 1.00 91.19 251 LEU A N 1
ATOM 2050 C CA . LEU A 1 251 ? 6.410 -7.765 22.743 1.00 91.19 251 LEU A CA 1
ATOM 2051 C C . LEU A 1 251 ? 5.901 -7.224 24.085 1.00 91.19 251 LEU A C 1
ATOM 2053 O O . LEU A 1 251 ? 4.709 -6.957 24.226 1.00 91.19 251 LEU A O 1
ATOM 2057 N N . LYS A 1 252 ? 6.786 -7.041 25.073 1.00 90.62 252 LYS A N 1
ATOM 2058 C CA . LYS A 1 252 ? 6.440 -6.432 26.369 1.00 90.62 252 LYS A CA 1
ATOM 2059 C C . LYS A 1 252 ? 6.433 -4.906 26.327 1.00 90.62 252 LYS A C 1
ATOM 2061 O O . LYS A 1 252 ? 5.831 -4.284 27.194 1.00 90.62 252 LYS A O 1
ATOM 2066 N N . GLU A 1 253 ? 7.085 -4.312 25.332 1.00 92.94 253 GLU A N 1
ATOM 2067 C CA . GLU A 1 253 ? 7.242 -2.864 25.175 1.00 92.94 253 GLU A CA 1
ATOM 2068 C C . GLU A 1 253 ? 6.732 -2.404 23.798 1.00 92.94 253 GLU A C 1
ATOM 2070 O O . GLU A 1 253 ? 7.360 -1.578 23.139 1.00 92.94 253 GLU A O 1
ATOM 2075 N N . LEU A 1 254 ? 5.586 -2.940 23.351 1.00 91.62 254 LEU A N 1
ATOM 2076 C CA . LEU A 1 254 ? 5.009 -2.641 22.029 1.00 91.62 254 LEU A CA 1
ATOM 2077 C C . LEU A 1 254 ? 4.833 -1.140 21.765 1.00 91.62 254 LEU A C 1
ATOM 2079 O O . LEU A 1 254 ? 4.996 -0.705 20.630 1.00 91.62 254 LEU A O 1
ATOM 2083 N N . GLU A 1 255 ? 4.571 -0.343 22.804 1.00 91.69 255 GLU A N 1
ATOM 2084 C CA . GLU A 1 255 ? 4.458 1.118 22.702 1.00 91.69 255 GLU A CA 1
ATOM 2085 C C . GLU A 1 255 ? 5.708 1.787 22.106 1.00 91.69 255 GLU A C 1
ATOM 2087 O O . GLU A 1 255 ? 5.597 2.796 21.417 1.00 91.69 255 GLU A O 1
ATOM 2092 N N . ARG A 1 256 ? 6.899 1.213 22.326 1.00 93.75 256 ARG A N 1
ATOM 2093 C CA . ARG A 1 256 ? 8.170 1.736 21.801 1.00 93.75 256 ARG A CA 1
ATOM 2094 C C . ARG A 1 256 ? 8.436 1.315 20.361 1.00 93.75 256 ARG A C 1
ATOM 2096 O O . ARG A 1 256 ? 9.335 1.859 19.735 1.00 93.75 256 ARG A O 1
ATOM 2103 N N . HIS A 1 257 ? 7.669 0.350 19.864 1.00 94.38 257 HIS A N 1
ATOM 2104 C CA . HIS A 1 257 ? 7.857 -0.282 18.565 1.00 94.38 257 HIS A CA 1
ATOM 2105 C C . HIS A 1 257 ? 6.713 0.020 17.589 1.00 94.38 257 HIS A C 1
ATOM 2107 O O . HIS A 1 257 ? 6.650 -0.604 16.539 1.00 94.38 257 HIS A O 1
ATOM 2113 N N . ILE A 1 258 ? 5.810 0.966 17.883 1.00 93.31 258 ILE A N 1
ATOM 2114 C CA . ILE A 1 258 ? 4.666 1.271 17.001 1.00 93.31 258 ILE A CA 1
ATOM 2115 C C . ILE A 1 258 ? 5.138 1.645 15.586 1.00 93.31 258 ILE A C 1
ATOM 2117 O O . ILE A 1 258 ? 4.585 1.152 14.608 1.00 93.31 258 ILE A O 1
ATOM 2121 N N . GLU A 1 259 ? 6.194 2.454 15.465 1.00 93.75 259 GLU A N 1
ATOM 2122 C CA . GLU A 1 259 ? 6.797 2.794 14.167 1.00 93.75 259 GLU A CA 1
ATOM 2123 C C . GLU A 1 259 ? 7.391 1.567 13.463 1.00 93.75 259 GLU A C 1
ATOM 2125 O O . GLU A 1 259 ? 7.200 1.391 12.262 1.00 93.75 259 GLU A O 1
ATOM 2130 N N . ASP A 1 260 ? 8.053 0.690 14.221 1.00 93.94 260 ASP A N 1
ATOM 2131 C CA . ASP A 1 260 ? 8.662 -0.543 13.712 1.00 93.94 260 ASP A CA 1
ATOM 2132 C C . ASP A 1 260 ? 7.618 -1.553 13.213 1.00 93.94 260 ASP A C 1
ATOM 2134 O O . ASP A 1 260 ? 7.905 -2.368 12.333 1.00 93.94 260 ASP A O 1
ATOM 2138 N N . LEU A 1 261 ? 6.400 -1.509 13.766 1.00 94.31 261 LEU A N 1
ATOM 2139 C CA . LEU A 1 261 ? 5.284 -2.343 13.330 1.00 94.31 261 LEU A CA 1
ATOM 2140 C C . LEU A 1 261 ? 4.762 -1.932 11.949 1.00 94.31 261 LEU A C 1
ATOM 2142 O O . LEU A 1 261 ? 4.207 -2.781 11.252 1.00 94.31 261 LEU A O 1
ATOM 2146 N N . LEU A 1 262 ? 4.929 -0.671 11.538 1.00 94.81 262 LEU A N 1
ATOM 2147 C CA . LEU A 1 262 ? 4.427 -0.163 10.263 1.00 94.81 262 LEU A CA 1
ATOM 2148 C C . LEU A 1 262 ? 5.380 -0.509 9.116 1.00 94.81 262 LEU A C 1
ATOM 2150 O O . LEU A 1 262 ? 6.547 -0.128 9.082 1.00 94.81 262 LEU A O 1
ATOM 2154 N N . ILE A 1 263 ? 4.851 -1.195 8.108 1.00 94.38 263 ILE A N 1
ATOM 2155 C CA . ILE A 1 263 ? 5.591 -1.594 6.916 1.00 94.38 263 ILE A CA 1
ATOM 2156 C C . ILE A 1 263 ? 5.104 -0.771 5.734 1.00 94.38 263 ILE A C 1
ATOM 2158 O O . ILE A 1 263 ? 3.964 -0.915 5.293 1.00 94.38 263 ILE A O 1
ATOM 2162 N N . MET A 1 264 ? 6.005 0.024 5.161 1.00 94.69 264 MET A N 1
ATOM 2163 C CA . MET A 1 264 ? 5.765 0.721 3.901 1.00 94.69 264 MET A CA 1
ATOM 2164 C C . MET A 1 264 ? 6.320 -0.076 2.719 1.00 94.69 264 MET A C 1
ATOM 2166 O O . MET A 1 264 ? 7.500 -0.429 2.684 1.00 94.69 264 MET A O 1
ATOM 2170 N N . VAL A 1 265 ? 5.484 -0.321 1.712 1.00 94.62 265 VAL A N 1
ATOM 2171 C CA . VAL A 1 265 ? 5.872 -0.982 0.461 1.00 94.62 265 VAL A CA 1
ATOM 2172 C C . VAL A 1 265 ? 5.815 0.040 -0.671 1.00 94.62 265 VAL A C 1
ATOM 2174 O O . VAL A 1 265 ? 4.743 0.500 -1.057 1.00 94.62 265 VAL A O 1
ATOM 2177 N N . VAL A 1 266 ? 6.979 0.406 -1.212 1.00 93.50 266 VAL A N 1
ATOM 2178 C CA . VAL A 1 266 ? 7.099 1.478 -2.217 1.00 93.50 266 VAL A CA 1
ATOM 2179 C C . VAL A 1 266 ? 7.009 0.932 -3.639 1.00 93.50 266 VAL A C 1
ATOM 2181 O O . VAL A 1 266 ? 7.877 0.169 -4.062 1.00 93.50 266 VAL A O 1
ATOM 2184 N N . GLY A 1 267 ? 5.997 1.358 -4.388 1.00 92.31 267 GLY A N 1
ATOM 2185 C CA . GLY A 1 267 ? 5.775 1.039 -5.796 1.00 92.31 267 GLY A CA 1
ATOM 2186 C C . GLY A 1 267 ? 5.309 -0.395 -6.058 1.00 92.31 267 GLY A C 1
ATOM 2187 O O . GLY A 1 267 ? 5.502 -1.298 -5.241 1.00 92.31 267 GLY A O 1
ATOM 2188 N N . ASP A 1 268 ? 4.750 -0.603 -7.250 1.00 92.75 268 ASP A N 1
ATOM 2189 C CA . ASP A 1 268 ? 4.152 -1.875 -7.688 1.00 92.75 268 ASP A CA 1
ATOM 2190 C C . ASP A 1 268 ? 5.189 -2.846 -8.271 1.00 92.75 268 ASP A C 1
ATOM 2192 O O . ASP A 1 268 ? 4.848 -3.961 -8.659 1.00 92.75 268 ASP A O 1
ATOM 2196 N N . GLN A 1 269 ? 6.445 -2.413 -8.413 1.00 93.31 269 GLN A N 1
ATOM 2197 C CA . GLN A 1 269 ? 7.492 -3.144 -9.123 1.00 93.31 269 GLN A CA 1
ATOM 2198 C C . GLN A 1 269 ? 8.836 -3.086 -8.387 1.00 93.31 269 GLN A C 1
ATOM 2200 O O . GLN A 1 269 ? 9.076 -2.200 -7.568 1.00 93.31 269 GLN A O 1
ATOM 2205 N N . PHE A 1 270 ? 9.715 -4.041 -8.678 1.00 93.44 270 PHE A N 1
ATOM 2206 C CA . PHE A 1 270 ? 11.116 -4.064 -8.252 1.00 93.44 270 PHE A CA 1
ATOM 2207 C C . PHE A 1 270 ? 11.994 -4.702 -9.334 1.00 93.44 270 PHE A C 1
ATOM 2209 O O . PHE A 1 270 ? 11.492 -5.324 -10.266 1.00 93.44 270 PHE A O 1
ATOM 2216 N N . ILE A 1 271 ? 13.313 -4.551 -9.222 1.00 92.19 271 ILE A N 1
ATOM 2217 C CA . ILE A 1 271 ? 14.267 -5.084 -10.201 1.00 92.19 271 ILE A CA 1
ATOM 2218 C C . ILE A 1 271 ? 14.628 -6.531 -9.838 1.00 92.19 271 ILE A C 1
ATOM 2220 O O . ILE A 1 271 ? 15.050 -6.816 -8.714 1.00 92.19 271 ILE A O 1
ATOM 2224 N N . CYS A 1 272 ? 14.491 -7.454 -10.791 1.00 93.06 272 CYS A N 1
ATOM 2225 C CA . CYS A 1 272 ? 14.921 -8.840 -10.633 1.00 93.06 272 CYS A CA 1
ATOM 2226 C C . CYS A 1 272 ? 16.442 -8.920 -10.454 1.00 93.06 272 CYS A C 1
ATOM 2228 O O . CYS A 1 272 ? 17.189 -8.479 -11.323 1.00 93.06 272 CYS A O 1
ATOM 2230 N N . LYS A 1 273 ? 16.912 -9.576 -9.386 1.00 94.38 273 LYS A N 1
ATOM 2231 C CA . LYS A 1 273 ? 18.352 -9.752 -9.115 1.00 94.38 273 LYS A CA 1
ATOM 2232 C C . LYS A 1 273 ? 19.092 -10.595 -10.166 1.00 94.38 273 LYS A C 1
ATOM 2234 O O . LYS A 1 273 ? 20.311 -10.503 -10.248 1.00 94.38 273 LYS A O 1
ATOM 2239 N N . ASN A 1 274 ? 18.377 -11.413 -10.945 1.00 94.50 274 ASN A N 1
ATOM 2240 C CA . ASN A 1 274 ? 18.985 -12.349 -11.897 1.00 94.50 274 ASN A CA 1
ATOM 2241 C C . ASN A 1 274 ? 19.154 -11.749 -13.302 1.00 94.50 274 ASN A C 1
ATOM 2243 O O . ASN A 1 274 ? 20.189 -11.954 -13.927 1.00 94.50 274 ASN A O 1
ATOM 2247 N N . CYS A 1 275 ? 18.148 -11.029 -13.812 1.00 90.12 275 CYS A N 1
ATOM 2248 C CA . CYS A 1 275 ? 18.140 -10.500 -15.186 1.00 90.12 275 CYS A CA 1
ATOM 2249 C C . CYS A 1 275 ? 17.971 -8.978 -15.279 1.00 90.12 275 CYS A C 1
ATOM 2251 O O . CYS A 1 275 ? 17.902 -8.448 -16.384 1.00 90.12 275 CYS A O 1
ATOM 2253 N N . ASN A 1 276 ? 17.877 -8.276 -14.145 1.00 89.88 276 ASN A N 1
ATOM 2254 C CA . ASN A 1 276 ? 17.620 -6.836 -14.057 1.00 89.88 276 ASN A CA 1
ATOM 2255 C C . ASN A 1 276 ? 16.308 -6.356 -14.705 1.00 89.88 276 ASN A C 1
ATOM 2257 O O . ASN A 1 276 ? 16.118 -5.155 -14.876 1.00 89.88 276 ASN A O 1
ATOM 2261 N N . SER A 1 277 ? 15.379 -7.256 -15.039 1.00 87.19 277 SER A N 1
ATOM 2262 C CA . SER A 1 277 ? 14.056 -6.862 -15.524 1.00 87.19 277 SER A CA 1
ATOM 2263 C C . SER A 1 277 ? 13.202 -6.296 -14.393 1.00 87.19 277 SER A C 1
ATOM 2265 O O . SER A 1 277 ? 13.323 -6.723 -13.243 1.00 87.19 277 SER A O 1
ATOM 2267 N N . LEU A 1 278 ? 12.271 -5.401 -14.718 1.00 88.69 278 LEU A N 1
ATOM 2268 C CA . LEU A 1 278 ? 11.221 -5.007 -13.783 1.00 88.69 278 LEU A CA 1
ATOM 2269 C C . LEU A 1 278 ? 10.254 -6.174 -13.549 1.00 88.69 278 LEU A C 1
ATOM 2271 O O . LEU A 1 278 ? 9.830 -6.855 -14.483 1.00 88.69 278 LEU A O 1
ATOM 2275 N N . VAL A 1 279 ? 9.924 -6.410 -12.285 1.00 93.69 279 VAL A N 1
ATOM 2276 C CA . VAL A 1 279 ? 9.022 -7.462 -11.811 1.00 93.69 279 VAL A CA 1
ATOM 2277 C C . VAL A 1 279 ? 7.910 -6.809 -11.015 1.00 93.69 279 VAL A C 1
ATOM 2279 O O . VAL A 1 279 ? 8.184 -6.000 -10.131 1.00 93.69 279 VAL A O 1
ATOM 2282 N N . LYS A 1 280 ? 6.657 -7.155 -11.319 1.00 95.06 280 LYS A N 1
ATOM 2283 C CA . LYS A 1 280 ? 5.500 -6.713 -10.538 1.00 95.06 280 LYS A CA 1
ATOM 2284 C C . LYS A 1 280 ? 5.504 -7.411 -9.177 1.00 95.06 280 LYS A C 1
ATOM 2286 O O . LYS A 1 280 ? 5.746 -8.610 -9.106 1.00 95.06 280 LYS A O 1
ATOM 2291 N N . LYS A 1 281 ? 5.253 -6.663 -8.106 1.00 96.19 281 LYS A N 1
ATOM 2292 C CA . LYS A 1 281 ? 5.043 -7.219 -6.769 1.00 96.19 281 LYS A CA 1
ATOM 2293 C C . LYS A 1 281 ? 3.665 -7.856 -6.713 1.00 96.19 281 LYS A C 1
ATOM 2295 O O . LYS A 1 281 ? 2.668 -7.185 -6.978 1.00 96.19 281 LYS A O 1
ATOM 2300 N N . ASP A 1 282 ? 3.627 -9.119 -6.322 1.00 96.56 282 ASP A N 1
ATOM 2301 C CA . ASP A 1 282 ? 2.379 -9.849 -6.130 1.00 96.56 282 ASP A CA 1
ATOM 2302 C C . ASP A 1 282 ? 1.959 -9.788 -4.659 1.00 96.56 282 ASP A C 1
ATOM 2304 O O . ASP A 1 282 ? 0.800 -9.523 -4.339 1.00 96.56 282 ASP A O 1
ATOM 2308 N N . LYS A 1 283 ? 2.922 -9.965 -3.748 1.00 96.69 283 LYS A N 1
ATOM 2309 C CA . LYS A 1 283 ? 2.663 -10.052 -2.308 1.00 96.69 283 LYS A CA 1
ATOM 2310 C C . LYS A 1 283 ? 3.844 -9.609 -1.453 1.00 96.69 283 LYS A C 1
ATOM 2312 O O . LYS A 1 283 ? 4.992 -9.604 -1.898 1.00 96.69 283 LYS A O 1
ATOM 2317 N N . THR A 1 284 ? 3.544 -9.281 -0.204 1.00 96.00 284 THR A N 1
ATOM 2318 C CA . THR A 1 284 ? 4.506 -9.039 0.871 1.00 96.00 284 THR A CA 1
ATOM 2319 C C . THR A 1 284 ? 4.452 -10.197 1.855 1.00 96.00 284 THR A C 1
ATOM 2321 O O . THR A 1 284 ? 3.378 -10.617 2.288 1.00 96.00 284 THR A O 1
ATOM 2324 N N . ILE A 1 285 ? 5.627 -10.711 2.196 1.00 96.25 285 ILE A N 1
ATOM 2325 C CA . ILE A 1 285 ? 5.821 -11.843 3.091 1.00 96.25 285 ILE A CA 1
ATOM 2326 C C . ILE A 1 285 ? 6.536 -11.359 4.346 1.00 96.25 285 ILE A C 1
ATOM 2328 O O . ILE A 1 285 ? 7.561 -10.680 4.265 1.00 96.25 285 ILE A O 1
ATOM 2332 N N . ILE A 1 286 ? 5.988 -11.735 5.499 1.00 95.62 286 ILE A N 1
ATOM 2333 C CA . ILE A 1 286 ? 6.494 -11.384 6.824 1.00 95.62 286 ILE A CA 1
ATOM 2334 C C . ILE A 1 286 ? 6.805 -12.687 7.560 1.00 95.62 286 ILE A C 1
ATOM 2336 O O . ILE A 1 286 ? 5.919 -13.527 7.740 1.00 95.62 286 ILE A O 1
ATOM 2340 N N . LYS A 1 287 ? 8.063 -12.881 7.965 1.00 95.50 287 LYS A N 1
ATOM 2341 C CA . LYS A 1 287 ? 8.532 -14.107 8.631 1.00 95.50 287 LYS A CA 1
ATOM 2342 C C . LYS A 1 287 ? 9.311 -13.795 9.894 1.00 95.50 287 LYS A C 1
ATOM 2344 O O . LYS A 1 287 ? 10.127 -12.875 9.892 1.00 95.50 287 LYS A O 1
ATOM 2349 N N . ASP A 1 288 ? 9.132 -14.622 10.913 1.00 94.94 288 ASP A N 1
ATOM 2350 C CA . ASP A 1 288 ? 10.037 -14.666 12.056 1.00 94.94 288 ASP A CA 1
ATOM 2351 C C . ASP A 1 288 ? 11.371 -15.289 11.611 1.00 94.94 288 ASP A C 1
ATOM 2353 O O . ASP A 1 288 ? 11.414 -16.391 11.062 1.00 94.94 288 ASP A O 1
ATOM 2357 N N . VAL A 1 289 ? 12.465 -14.559 11.808 1.00 94.12 289 VAL A N 1
ATOM 2358 C CA . VAL A 1 289 ? 13.823 -14.945 11.414 1.00 94.12 289 VAL A CA 1
ATOM 2359 C C . VAL A 1 289 ? 14.345 -16.099 12.265 1.00 94.12 289 VAL A C 1
ATOM 2361 O O . VAL A 1 289 ? 15.085 -16.939 11.755 1.00 94.12 289 VAL A O 1
ATOM 2364 N N . GLN A 1 290 ? 13.975 -16.156 13.546 1.00 92.25 290 GLN A N 1
ATOM 2365 C CA . GLN A 1 290 ? 14.486 -17.165 14.474 1.00 92.25 290 GLN A CA 1
ATOM 2366 C C . GLN A 1 290 ? 13.833 -18.523 14.230 1.00 92.25 290 GLN A C 1
ATOM 2368 O O . GLN A 1 290 ? 14.515 -19.547 14.200 1.00 92.25 290 GLN A O 1
ATOM 2373 N N . THR A 1 291 ? 12.512 -18.535 14.051 1.00 92.00 291 THR A N 1
ATOM 2374 C CA . THR A 1 291 ? 11.735 -19.771 13.874 1.00 92.00 291 THR A CA 1
ATOM 2375 C C . THR A 1 291 ? 11.530 -20.143 12.404 1.00 92.00 291 THR A C 1
ATOM 2377 O O . THR A 1 291 ? 11.212 -21.292 12.098 1.00 92.00 291 THR A O 1
ATOM 2380 N N . GLY A 1 292 ? 11.699 -19.191 11.480 1.00 92.25 292 GLY A N 1
ATOM 2381 C CA . GLY A 1 292 ? 11.339 -19.343 10.069 1.00 92.25 292 GLY A CA 1
ATOM 2382 C C . GLY A 1 292 ? 9.826 -19.359 9.821 1.00 92.25 292 GLY A C 1
ATOM 2383 O O . GLY A 1 292 ? 9.400 -19.599 8.687 1.00 92.25 292 GLY A O 1
ATOM 2384 N N . GLN A 1 293 ? 9.010 -19.133 10.857 1.00 94.31 293 GLN A N 1
ATOM 2385 C CA . GLN A 1 293 ? 7.556 -19.180 10.772 1.00 94.31 293 GLN A CA 1
ATOM 2386 C C . GLN A 1 293 ? 7.028 -18.031 9.906 1.00 94.31 293 GLN A C 1
ATOM 2388 O O . GLN A 1 293 ? 7.423 -16.874 10.058 1.00 94.31 293 GLN A O 1
ATOM 2393 N N . LEU A 1 294 ? 6.104 -18.354 8.998 1.00 94.56 294 LEU A N 1
ATOM 2394 C CA . LEU A 1 294 ? 5.343 -17.356 8.254 1.00 94.56 294 LEU A CA 1
ATOM 2395 C C . LEU A 1 294 ? 4.357 -16.674 9.206 1.00 94.56 294 LEU A C 1
ATOM 2397 O O . LEU A 1 294 ? 3.454 -17.328 9.721 1.00 94.56 294 LEU A O 1
ATOM 2401 N N . LEU A 1 295 ? 4.547 -15.375 9.429 1.00 93.62 295 LEU A N 1
ATOM 2402 C CA . LEU A 1 295 ? 3.679 -14.563 10.279 1.00 93.62 295 LEU A CA 1
ATOM 2403 C C . LEU A 1 295 ? 2.501 -14.003 9.478 1.00 93.62 295 LEU A C 1
ATOM 2405 O O . LEU A 1 295 ? 1.365 -14.051 9.939 1.00 93.62 295 LEU A O 1
ATOM 2409 N N . ALA A 1 296 ? 2.761 -13.501 8.267 1.00 93.56 296 ALA A N 1
ATOM 2410 C CA . ALA A 1 296 ? 1.716 -13.083 7.338 1.00 93.56 296 ALA A CA 1
ATOM 2411 C C . ALA A 1 296 ? 2.164 -13.140 5.876 1.00 93.56 296 ALA A C 1
ATOM 2413 O O . ALA A 1 296 ? 3.332 -12.936 5.535 1.00 93.56 296 ALA A O 1
ATOM 2414 N N . GLU A 1 297 ? 1.172 -13.353 5.020 1.00 95.50 297 GLU A N 1
ATOM 2415 C CA . GLU A 1 297 ? 1.227 -13.198 3.573 1.00 95.50 297 GLU A CA 1
ATOM 2416 C C . GLU A 1 297 ? 0.106 -12.234 3.181 1.00 95.50 297 GLU A C 1
ATOM 2418 O O . GLU A 1 297 ? -1.064 -12.499 3.454 1.00 95.50 297 GLU A O 1
ATOM 2423 N N . ARG A 1 298 ? 0.467 -11.082 2.608 1.00 94.75 298 ARG A N 1
ATOM 2424 C CA . ARG A 1 298 ? -0.489 -10.036 2.220 1.00 94.75 298 ARG A CA 1
ATOM 2425 C C . ARG A 1 298 ? -0.291 -9.684 0.754 1.00 94.75 298 ARG A C 1
ATOM 2427 O O . ARG A 1 298 ? 0.813 -9.297 0.363 1.00 94.75 298 ARG A O 1
ATOM 2434 N N . TYR A 1 299 ? -1.336 -9.809 -0.054 1.00 95.88 299 TYR A N 1
ATOM 2435 C CA . TYR A 1 299 ? -1.267 -9.415 -1.458 1.00 95.88 299 TYR A CA 1
ATOM 2436 C C . TYR A 1 299 ? -1.226 -7.891 -1.587 1.00 95.88 299 TYR A C 1
ATOM 2438 O O . TYR A 1 299 ? -1.836 -7.177 -0.795 1.00 95.88 299 TYR A O 1
ATOM 2446 N N . ILE A 1 300 ? -0.472 -7.376 -2.564 1.00 94.75 300 ILE A N 1
ATOM 2447 C CA . ILE A 1 300 ? -0.258 -5.924 -2.719 1.00 94.75 300 ILE A CA 1
ATOM 2448 C C . ILE A 1 300 ? -1.569 -5.175 -2.995 1.00 94.75 300 ILE A C 1
ATOM 2450 O O . ILE A 1 300 ? -1.724 -4.032 -2.575 1.00 94.75 300 ILE A O 1
ATOM 2454 N N . ASP A 1 301 ? -2.519 -5.809 -3.679 1.00 92.62 301 ASP A N 1
ATOM 2455 C CA . ASP A 1 301 ? -3.847 -5.261 -3.969 1.00 92.62 301 ASP A CA 1
ATOM 2456 C C . ASP A 1 301 ? -4.783 -5.221 -2.750 1.00 92.62 301 ASP A C 1
ATOM 2458 O O . ASP A 1 301 ? -5.738 -4.445 -2.748 1.00 92.62 301 ASP A O 1
ATOM 2462 N N . GLU A 1 302 ? -4.490 -5.999 -1.707 1.00 91.56 302 GLU A N 1
ATOM 2463 C CA . GLU A 1 302 ? -5.200 -5.974 -0.425 1.00 91.56 302 GLU A CA 1
ATOM 2464 C C . GLU A 1 302 ? -4.619 -4.945 0.558 1.00 91.56 302 GLU A C 1
ATOM 2466 O O . GLU A 1 302 ? -5.248 -4.634 1.572 1.00 91.56 302 GLU A O 1
ATOM 2471 N N . LEU A 1 303 ? -3.423 -4.407 0.287 1.00 93.44 303 LEU A N 1
ATOM 2472 C CA . LEU A 1 303 ? -2.787 -3.426 1.163 1.00 93.44 303 LEU A CA 1
ATOM 2473 C C . LEU A 1 303 ? -3.464 -2.057 1.079 1.00 93.44 303 LEU A C 1
ATOM 2475 O O . LEU A 1 303 ? -3.929 -1.614 0.027 1.00 93.44 303 LEU A O 1
ATOM 2479 N N . SER A 1 304 ? -3.439 -1.334 2.198 1.00 94.56 304 SER A N 1
ATOM 2480 C CA . SER A 1 304 ? -3.931 0.041 2.241 1.00 94.56 304 SER A CA 1
ATOM 2481 C C . SER A 1 304 ? -2.989 0.959 1.469 1.00 94.56 304 SER A C 1
ATOM 2483 O O . SER A 1 304 ? -1.775 0.928 1.666 1.00 94.56 304 SER A O 1
ATOM 2485 N N . VAL A 1 305 ? -3.535 1.797 0.587 1.00 95.38 305 VAL A N 1
ATOM 2486 C CA . VAL A 1 305 ? -2.749 2.803 -0.138 1.00 95.38 305 VAL A CA 1
ATOM 2487 C C . VAL A 1 305 ? -2.573 4.017 0.766 1.00 95.38 305 VAL A C 1
ATOM 2489 O O . VAL A 1 305 ? -3.538 4.731 1.020 1.00 95.38 305 VAL A O 1
ATOM 2492 N N . LEU A 1 306 ? -1.347 4.252 1.231 1.00 95.50 306 LEU A N 1
ATOM 2493 C CA . LEU A 1 306 ? -1.005 5.400 2.073 1.00 95.50 306 LEU A CA 1
ATOM 2494 C C . LEU A 1 306 ? -0.982 6.705 1.267 1.00 95.50 306 LEU A C 1
ATOM 2496 O O . LEU A 1 306 ? -1.359 7.767 1.761 1.00 95.50 306 LEU A O 1
ATOM 2500 N N . GLY A 1 307 ? -0.523 6.628 0.017 1.00 94.31 307 GLY A N 1
ATOM 2501 C CA . GLY A 1 307 ? -0.401 7.779 -0.868 1.00 94.31 307 GLY A CA 1
ATOM 2502 C C . GLY A 1 307 ? 0.548 7.523 -2.031 1.00 94.31 307 GLY A C 1
ATOM 2503 O O . GLY A 1 307 ? 0.726 6.388 -2.475 1.00 94.31 307 GLY A O 1
ATOM 2504 N N . TYR A 1 308 ? 1.161 8.596 -2.519 1.00 94.06 308 TYR A N 1
ATOM 2505 C CA . TYR A 1 308 ? 2.108 8.578 -3.628 1.00 94.06 308 TYR A CA 1
ATOM 2506 C C . TYR A 1 308 ? 3.438 9.192 -3.190 1.00 94.06 308 TYR A C 1
ATOM 2508 O O . TYR A 1 308 ? 3.463 10.139 -2.406 1.00 94.06 308 TYR A O 1
ATOM 2516 N N . MET A 1 309 ? 4.551 8.691 -3.730 1.00 90.06 309 MET A N 1
ATOM 2517 C CA . MET A 1 309 ? 5.906 9.144 -3.383 1.00 90.06 309 MET A CA 1
ATOM 2518 C C . MET A 1 309 ? 6.159 10.637 -3.630 1.00 90.06 309 MET A C 1
ATOM 2520 O O . MET A 1 309 ? 7.051 11.203 -3.007 1.00 90.06 309 MET A O 1
ATOM 2524 N N . ASN A 1 310 ? 5.396 11.288 -4.513 1.00 88.62 310 ASN A N 1
ATOM 2525 C CA . ASN A 1 310 ? 5.476 12.734 -4.742 1.00 88.62 310 ASN A CA 1
ATOM 2526 C C . ASN A 1 310 ? 4.783 13.569 -3.647 1.00 88.62 310 ASN A C 1
ATOM 2528 O O . ASN A 1 310 ? 4.985 14.778 -3.597 1.00 88.62 310 ASN A O 1
ATOM 2532 N N . ASN A 1 311 ? 4.007 12.944 -2.758 1.00 91.94 311 ASN A N 1
ATOM 2533 C CA . ASN A 1 311 ? 3.266 13.593 -1.679 1.00 91.94 311 ASN A CA 1
ATOM 2534 C C . ASN A 1 311 ? 3.684 13.045 -0.303 1.00 91.94 311 ASN A C 1
ATOM 2536 O O . ASN A 1 311 ? 2.885 12.509 0.468 1.00 91.94 311 ASN A O 1
ATOM 2540 N N . GLN A 1 312 ? 4.979 13.164 -0.003 1.00 91.31 312 GLN A N 1
ATOM 2541 C CA . GLN A 1 312 ? 5.566 12.675 1.250 1.00 91.31 312 GLN A CA 1
ATOM 2542 C C . GLN A 1 312 ? 4.988 13.367 2.486 1.00 91.31 312 GLN A C 1
ATOM 2544 O O . GLN A 1 312 ? 4.843 12.735 3.527 1.00 91.31 312 GLN A O 1
ATOM 2549 N N . GLU A 1 313 ? 4.607 14.640 2.370 1.00 92.94 313 GLU A N 1
ATOM 2550 C CA . GLU A 1 313 ? 4.067 15.405 3.493 1.00 92.94 313 GLU A CA 1
ATOM 2551 C C . GLU A 1 313 ? 2.728 14.839 3.979 1.00 92.94 313 GLU A C 1
ATOM 2553 O O . GLU A 1 313 ? 2.541 14.648 5.180 1.00 92.94 313 GLU A O 1
ATOM 2558 N N . GLN A 1 314 ? 1.808 14.509 3.065 1.00 92.50 314 GLN A N 1
ATOM 2559 C CA . GLN A 1 314 ? 0.540 13.884 3.443 1.00 92.50 314 GLN A CA 1
ATOM 2560 C C . GLN A 1 314 ? 0.762 12.510 4.084 1.00 92.50 314 GLN A C 1
ATOM 2562 O O . GLN A 1 314 ? 0.133 12.210 5.098 1.00 92.50 314 GLN A O 1
ATOM 2567 N N . MET A 1 315 ? 1.665 11.696 3.527 1.00 94.69 315 MET A N 1
ATOM 2568 C CA . MET A 1 315 ? 1.978 10.375 4.083 1.00 94.69 315 MET A CA 1
ATOM 2569 C C . MET A 1 315 ? 2.554 10.490 5.496 1.00 94.69 315 MET A C 1
ATOM 2571 O O . MET A 1 315 ? 2.096 9.790 6.394 1.00 94.69 315 MET A O 1
ATOM 2575 N N . GLN A 1 316 ? 3.483 11.423 5.723 1.00 94.50 316 GLN A N 1
ATOM 2576 C CA . GLN A 1 316 ? 4.065 11.645 7.045 1.00 94.50 316 GLN A CA 1
ATOM 2577 C C . GLN A 1 316 ? 3.023 12.123 8.060 1.00 94.50 316 GLN A C 1
ATOM 2579 O O . GLN A 1 316 ? 3.046 11.682 9.205 1.00 94.50 316 GLN A O 1
ATOM 2584 N N . ARG A 1 317 ? 2.077 12.984 7.655 1.00 94.94 317 ARG A N 1
ATOM 2585 C CA . ARG A 1 317 ? 0.967 13.395 8.532 1.00 94.94 317 ARG A CA 1
ATOM 2586 C C . ARG A 1 317 ? 0.133 12.195 8.972 1.00 94.94 317 ARG A C 1
ATOM 2588 O O . ARG A 1 317 ? -0.146 12.074 10.158 1.00 94.94 317 ARG A O 1
ATOM 2595 N N . VAL A 1 318 ? -0.223 11.303 8.044 1.00 96.12 318 VAL A N 1
ATOM 2596 C CA . VAL A 1 318 ? -0.964 10.077 8.381 1.00 96.12 318 VAL A CA 1
ATOM 2597 C C . VAL A 1 318 ? -0.138 9.196 9.318 1.00 96.12 318 VAL A C 1
ATOM 2599 O O . VAL A 1 318 ? -0.656 8.782 10.345 1.00 96.12 318 VAL A O 1
ATOM 2602 N N . LEU A 1 319 ? 1.143 8.958 9.023 1.00 95.62 319 LEU A N 1
ATOM 2603 C CA . LEU A 1 319 ? 2.021 8.135 9.865 1.00 95.62 319 LEU A CA 1
ATOM 2604 C C . LEU A 1 319 ? 2.154 8.679 11.292 1.00 95.62 319 LEU A C 1
ATOM 2606 O O . LEU A 1 319 ? 1.992 7.921 12.241 1.00 95.62 319 LEU A O 1
ATOM 2610 N N . ASN A 1 320 ? 2.375 9.984 11.456 1.00 95.44 320 ASN A N 1
ATOM 2611 C CA . ASN A 1 320 ? 2.476 10.597 12.783 1.00 95.44 320 ASN A CA 1
ATOM 2612 C C . ASN A 1 320 ? 1.179 10.395 13.584 1.00 95.44 320 ASN A C 1
ATOM 2614 O O . ASN A 1 320 ? 1.212 9.994 14.741 1.00 95.44 320 ASN A O 1
ATOM 2618 N N . VAL A 1 321 ? 0.027 10.596 12.938 1.00 95.50 321 VAL A N 1
ATOM 2619 C CA . VAL A 1 321 ? -1.294 10.392 13.551 1.00 95.50 321 VAL A CA 1
ATOM 2620 C C . VAL A 1 321 ? -1.524 8.930 13.959 1.00 95.50 321 VAL A C 1
ATOM 2622 O O . VAL A 1 321 ? -2.189 8.662 14.957 1.00 95.50 321 VAL A O 1
ATOM 2625 N N . VAL A 1 322 ? -0.973 7.981 13.203 1.00 94.75 322 VAL A N 1
ATOM 2626 C CA . VAL A 1 322 ? -1.037 6.543 13.504 1.00 94.75 322 VAL A CA 1
ATOM 2627 C C . VAL A 1 322 ? -0.191 6.197 14.729 1.00 94.75 322 VAL A C 1
ATOM 2629 O O . VAL A 1 322 ? -0.649 5.457 15.596 1.00 94.75 322 VAL A O 1
ATOM 2632 N N . VAL A 1 323 ? 1.021 6.746 14.826 1.00 94.31 323 VAL A N 1
ATOM 2633 C CA . VAL A 1 323 ? 1.918 6.542 15.977 1.00 94.31 323 VAL A CA 1
ATOM 2634 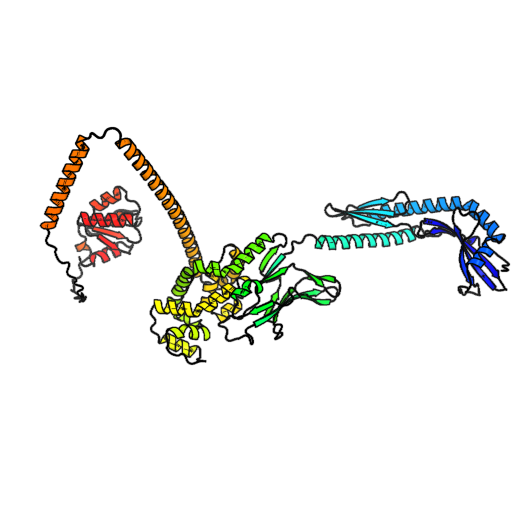C C . VAL A 1 323 ? 1.307 7.137 17.250 1.00 94.31 323 VAL A C 1
ATOM 2636 O O . VAL A 1 323 ? 1.243 6.485 18.298 1.00 94.31 323 VAL A O 1
ATOM 2639 N N . ASP A 1 324 ? 0.737 8.334 17.128 1.00 95.12 324 ASP A N 1
ATOM 2640 C CA . ASP A 1 324 ? 0.076 9.049 18.219 1.00 95.12 324 ASP A CA 1
ATOM 2641 C C . ASP A 1 324 ? -1.360 8.564 18.478 1.00 95.12 324 ASP A C 1
ATOM 2643 O O . ASP A 1 324 ? -2.092 9.162 19.272 1.00 95.12 324 ASP A O 1
ATOM 2647 N N . TYR A 1 325 ? -1.789 7.457 17.860 1.00 94.81 325 TYR A N 1
ATOM 2648 C CA . TYR A 1 325 ? -3.177 7.013 17.945 1.00 94.81 325 TYR A CA 1
ATOM 2649 C C . TYR A 1 325 ? -3.617 6.720 19.390 1.00 94.81 325 TYR A C 1
ATOM 2651 O O . TYR A 1 325 ? -4.709 7.093 19.826 1.00 94.81 325 TYR A O 1
ATOM 2659 N N . HIS A 1 326 ? -2.722 6.127 20.178 1.00 94.62 326 HIS A N 1
ATOM 2660 C CA . HIS A 1 326 ? -2.941 5.880 21.600 1.00 94.62 326 HIS A CA 1
ATOM 2661 C C . HIS A 1 326 ? -3.054 7.177 22.428 1.00 94.62 326 HIS A C 1
ATOM 2663 O O . HIS A 1 326 ? -3.788 7.204 23.416 1.00 94.62 326 HIS A O 1
ATOM 2669 N N . VAL A 1 327 ? -2.354 8.251 22.036 1.00 95.25 327 VAL A N 1
ATOM 2670 C CA . VAL A 1 327 ? -2.444 9.572 22.681 1.00 95.25 327 VAL A CA 1
ATOM 2671 C C . VAL A 1 327 ? -3.803 10.188 22.387 1.00 95.25 327 VAL A C 1
ATOM 2673 O O . VAL A 1 327 ? -4.483 10.624 23.311 1.00 95.25 327 VAL A O 1
ATOM 2676 N N . TYR A 1 328 ? -4.232 10.136 21.124 1.00 95.56 328 TYR A N 1
ATOM 2677 C CA . TYR A 1 328 ? -5.553 10.601 20.712 1.00 95.56 328 TYR A CA 1
ATOM 2678 C C . TYR A 1 328 ? -6.673 9.876 21.468 1.00 95.56 328 TYR A C 1
ATOM 2680 O O . TYR A 1 328 ? -7.610 10.504 21.954 1.00 95.56 328 TYR A O 1
ATOM 2688 N N . PHE A 1 329 ? -6.560 8.554 21.632 1.00 96.62 329 PHE A N 1
ATOM 2689 C CA . PHE A 1 329 ? -7.543 7.770 22.376 1.00 96.62 329 PHE A CA 1
ATOM 2690 C C . PHE A 1 329 ? -7.724 8.254 23.823 1.00 96.62 329 PHE A C 1
ATOM 2692 O O . PHE A 1 329 ? -8.857 8.280 24.299 1.00 96.62 329 PHE A O 1
ATOM 2699 N N . ARG A 1 330 ? -6.658 8.696 24.508 1.00 96.44 330 ARG A N 1
ATOM 2700 C CA . ARG A 1 330 ? -6.742 9.181 25.902 1.00 96.44 330 ARG A CA 1
ATOM 2701 C C . ARG A 1 330 ? -7.689 10.370 26.071 1.00 96.44 330 ARG A C 1
ATOM 2703 O O . ARG A 1 330 ? -8.311 10.494 27.121 1.00 96.44 330 ARG A O 1
ATOM 2710 N N . GLU A 1 331 ? -7.849 11.215 25.052 1.00 96.31 331 GLU A N 1
ATOM 2711 C CA . GLU A 1 331 ? -8.784 12.352 25.095 1.00 96.31 331 GLU A CA 1
ATOM 2712 C C . GLU A 1 331 ? -10.256 11.909 25.123 1.00 96.31 331 GLU A C 1
ATOM 2714 O O . GLU A 1 331 ? -11.120 12.606 25.658 1.00 96.31 331 GLU A O 1
ATOM 2719 N N . PHE A 1 332 ? -10.542 10.729 24.569 1.00 95.88 332 PHE A N 1
ATOM 2720 C CA . PHE A 1 332 ? -11.887 10.169 24.425 1.00 95.88 332 PHE A CA 1
ATOM 2721 C C . PHE A 1 332 ? -12.091 8.892 25.250 1.00 95.88 332 PHE A C 1
ATOM 2723 O O . PHE A 1 332 ? -13.153 8.273 25.173 1.00 95.88 332 PHE A O 1
ATOM 2730 N N . GLU A 1 333 ? -11.098 8.506 26.054 1.00 96.38 333 GLU A N 1
ATOM 2731 C CA . GLU A 1 333 ? -11.040 7.219 26.746 1.00 96.38 333 GLU A CA 1
ATOM 2732 C C . GLU A 1 333 ? -12.264 7.006 27.649 1.00 96.38 333 GLU A C 1
ATOM 2734 O O . GLU A 1 333 ? -12.938 5.981 27.555 1.00 96.38 333 GLU A O 1
ATOM 2739 N N . GLU A 1 334 ? -12.604 7.991 28.482 1.00 94.62 334 GLU A N 1
ATOM 2740 C CA . GLU A 1 334 ? -13.747 7.888 29.400 1.00 94.62 334 GLU A CA 1
ATOM 2741 C C . GLU A 1 334 ? -15.090 7.807 28.658 1.00 94.62 334 GLU A C 1
ATOM 2743 O O . GLU A 1 334 ? -15.983 7.061 29.061 1.00 94.62 334 GLU A O 1
ATOM 2748 N N . GLN A 1 335 ? -15.232 8.512 27.530 1.00 94.12 335 GLN A N 1
ATOM 2749 C CA . GLN A 1 335 ? -16.447 8.451 26.708 1.00 94.12 335 GLN A CA 1
ATOM 2750 C C . GLN A 1 335 ? -16.598 7.070 26.066 1.00 94.12 335 GLN A C 1
ATOM 2752 O O . GLN A 1 335 ? -17.678 6.477 26.114 1.00 94.12 335 GLN A O 1
ATOM 2757 N N . PHE A 1 336 ? -15.502 6.540 25.515 1.00 97.06 336 PHE A N 1
ATOM 2758 C CA . PHE A 1 336 ? -15.464 5.204 24.937 1.00 97.06 336 PHE A CA 1
ATOM 2759 C C . PHE A 1 336 ? -15.797 4.137 25.984 1.00 97.06 336 PHE A C 1
ATOM 2761 O O . PHE A 1 336 ? -16.696 3.325 25.761 1.00 97.06 336 PHE A O 1
ATOM 2768 N N . TRP A 1 337 ? -15.136 4.153 27.147 1.00 97.12 337 TRP A N 1
ATOM 2769 C CA . TRP A 1 337 ? -15.373 3.156 28.194 1.00 97.12 337 TRP A CA 1
ATOM 2770 C C . TRP A 1 337 ? -16.768 3.245 28.796 1.00 97.12 337 TRP A C 1
ATOM 2772 O O . TRP A 1 337 ? -17.369 2.201 29.057 1.00 97.12 337 TRP A O 1
ATOM 2782 N N . SER A 1 338 ? -17.305 4.451 28.977 1.00 92.75 338 SER A N 1
ATOM 2783 C CA . SER A 1 338 ? -18.680 4.649 29.440 1.00 92.75 338 SER A CA 1
ATOM 2784 C C . SER A 1 338 ? -19.682 4.019 28.469 1.00 92.75 338 SER A C 1
ATOM 2786 O O . SER A 1 338 ? -20.498 3.185 28.870 1.00 92.75 338 SER A O 1
ATOM 2788 N N . ALA A 1 339 ? -19.559 4.310 27.169 1.00 92.31 339 ALA A N 1
ATOM 2789 C CA . ALA A 1 339 ? -20.426 3.734 26.146 1.00 92.31 339 ALA A CA 1
ATOM 2790 C C . ALA A 1 339 ? -20.263 2.208 26.038 1.00 92.31 339 ALA A C 1
ATOM 2792 O O . ALA A 1 339 ? -21.257 1.477 26.004 1.00 92.31 339 ALA A O 1
ATOM 2793 N N . PHE A 1 340 ? -19.021 1.716 26.028 1.00 96.56 340 PHE A N 1
ATOM 2794 C CA . PHE A 1 340 ? -18.739 0.291 25.880 1.00 96.56 340 PHE A CA 1
ATOM 2795 C C . PHE A 1 340 ? -19.280 -0.516 27.061 1.00 96.56 340 PHE A C 1
ATOM 2797 O O . PHE A 1 340 ? -19.941 -1.540 26.876 1.00 96.56 340 PHE A O 1
ATOM 2804 N N . SER A 1 341 ? -19.065 -0.015 28.277 1.00 95.88 341 SER A N 1
ATOM 2805 C CA . SER A 1 341 ? -19.529 -0.664 29.502 1.00 95.88 341 SER A CA 1
ATOM 2806 C C . SER A 1 341 ? -21.046 -0.574 29.650 1.00 95.88 341 SER A C 1
ATOM 2808 O O . SER A 1 341 ? -21.669 -1.535 30.101 1.00 95.88 341 SER A O 1
ATOM 2810 N N . PHE A 1 342 ? -21.670 0.529 29.224 1.00 92.06 342 PHE A N 1
ATOM 2811 C CA . PHE A 1 342 ? -23.127 0.660 29.199 1.00 92.06 342 PHE A CA 1
ATOM 2812 C C . PHE A 1 342 ? -23.770 -0.394 28.289 1.00 92.06 342 PHE A C 1
ATOM 2814 O O . PHE A 1 342 ? -24.632 -1.154 28.736 1.00 92.06 342 PHE A O 1
ATOM 2821 N N . VAL A 1 343 ? -23.313 -0.500 27.036 1.00 93.06 343 VAL A N 1
ATOM 2822 C CA . VAL A 1 343 ? -23.846 -1.479 26.073 1.00 93.06 343 VAL A CA 1
ATOM 2823 C C . VAL A 1 343 ? -23.633 -2.909 26.568 1.00 93.06 343 VAL A C 1
ATOM 2825 O O . VAL A 1 343 ? -24.563 -3.722 26.516 1.00 93.06 343 VAL A O 1
ATOM 2828 N N . ALA A 1 344 ? -22.446 -3.205 27.101 1.00 95.00 344 ALA A N 1
ATOM 2829 C CA . ALA A 1 344 ? -22.149 -4.509 27.676 1.00 95.00 344 ALA A CA 1
ATOM 2830 C C . ALA A 1 344 ? -23.048 -4.820 28.879 1.00 95.00 344 ALA A C 1
ATOM 2832 O O . ALA A 1 344 ? -23.554 -5.931 28.976 1.00 95.00 344 ALA A O 1
ATOM 2833 N N . THR A 1 345 ? -23.324 -3.853 29.757 1.00 92.75 345 THR A N 1
ATOM 2834 C CA . THR A 1 345 ? -24.186 -4.055 30.935 1.00 92.75 345 THR A CA 1
ATOM 2835 C C . THR A 1 345 ? -25.631 -4.363 30.541 1.00 92.75 345 THR A C 1
ATOM 2837 O O . THR A 1 345 ? -26.247 -5.258 31.120 1.00 92.75 345 THR A O 1
ATOM 2840 N N . VAL A 1 346 ? -26.165 -3.684 29.518 1.00 90.62 346 VAL A N 1
ATOM 2841 C CA . VAL A 1 346 ? -27.517 -3.948 28.990 1.00 90.62 346 VAL A CA 1
ATOM 2842 C C . VAL A 1 346 ? -27.618 -5.359 28.400 1.00 90.62 346 VAL A C 1
ATOM 2844 O O . VAL A 1 346 ? -28.633 -6.033 28.569 1.00 90.62 346 VAL A O 1
ATOM 2847 N N . LYS A 1 347 ? -26.562 -5.830 27.728 1.00 94.50 347 LYS A N 1
ATOM 2848 C CA . LYS A 1 347 ? -26.495 -7.158 27.093 1.00 94.50 347 LYS A CA 1
ATOM 2849 C C . LYS A 1 347 ? -25.492 -8.083 27.791 1.00 94.50 347 LYS A C 1
ATOM 2851 O O . LYS A 1 347 ? -24.763 -8.827 27.130 1.00 94.50 347 LYS A O 1
ATOM 2856 N N . TRP A 1 348 ? -25.486 -8.061 29.125 1.00 95.94 348 TRP A N 1
ATOM 2857 C CA . TRP A 1 348 ? -24.432 -8.670 29.946 1.00 95.94 348 TRP A CA 1
ATOM 2858 C C . TRP A 1 348 ? -24.148 -10.131 29.615 1.00 95.94 348 TRP A C 1
ATOM 2860 O O . TRP A 1 348 ? -22.996 -10.512 29.424 1.00 95.94 348 TRP A O 1
ATOM 2870 N N . GLU A 1 349 ? -25.187 -10.957 29.492 1.00 94.94 349 GLU A N 1
ATOM 2871 C CA . GLU A 1 349 ? -25.008 -12.383 29.207 1.00 94.94 349 GLU A CA 1
ATOM 2872 C C . GLU A 1 349 ? -24.378 -12.624 27.828 1.00 94.94 349 GLU A C 1
ATOM 2874 O O . GLU A 1 349 ? -23.532 -13.500 27.684 1.00 94.94 349 GLU A O 1
ATOM 2879 N N . THR A 1 350 ? -24.726 -11.825 26.817 1.00 94.69 350 THR A N 1
ATOM 2880 C CA . THR A 1 350 ? -24.143 -11.972 25.474 1.00 94.69 350 THR A CA 1
ATOM 2881 C C . THR A 1 350 ? -22.667 -11.584 25.476 1.00 94.69 350 THR A C 1
ATOM 2883 O O . THR A 1 350 ? -21.829 -12.366 25.039 1.00 94.69 350 THR A O 1
ATOM 2886 N N . PHE A 1 351 ? -22.342 -10.408 26.015 1.00 96.31 351 PHE A N 1
ATOM 2887 C CA . PHE A 1 351 ? -20.981 -9.871 26.007 1.00 96.31 351 PHE A CA 1
ATOM 2888 C C . PHE A 1 351 ? -20.023 -10.654 26.915 1.00 96.31 351 PHE A C 1
ATOM 2890 O O . PHE A 1 351 ? -18.887 -10.912 26.525 1.00 96.31 351 PHE A O 1
ATOM 2897 N N . SER A 1 352 ? -20.475 -11.094 28.092 1.00 96.38 352 SER A N 1
ATOM 2898 C CA . SER A 1 352 ? -19.653 -11.924 28.986 1.00 96.38 352 SER A CA 1
ATOM 2899 C C . SER A 1 352 ? -19.347 -13.303 28.391 1.00 96.38 352 SER A C 1
ATOM 2901 O O . SER A 1 352 ? -18.237 -13.801 28.555 1.00 96.38 352 SER A O 1
ATOM 2903 N N . ASN A 1 353 ? -20.276 -13.900 27.633 1.00 96.50 353 ASN A N 1
ATOM 2904 C CA . ASN A 1 353 ? -20.033 -15.168 26.934 1.00 96.50 353 ASN A CA 1
ATOM 2905 C C . ASN A 1 353 ? -18.990 -15.046 25.804 1.00 96.50 353 ASN A C 1
ATOM 2907 O O . ASN A 1 353 ? -18.357 -16.046 25.452 1.00 96.50 353 ASN A O 1
ATOM 2911 N N . GLU A 1 354 ? -18.795 -13.849 25.243 1.00 96.44 354 GLU A N 1
ATOM 2912 C CA . GLU A 1 354 ? -17.772 -13.567 24.225 1.00 96.44 354 GLU A CA 1
ATOM 2913 C C . GLU A 1 354 ? -16.361 -13.393 24.819 1.00 96.44 354 GLU A C 1
ATOM 2915 O O . GLU A 1 354 ? -15.383 -13.447 24.079 1.00 96.44 354 GLU A O 1
ATOM 2920 N N . LEU A 1 355 ? -16.215 -13.243 26.142 1.00 96.81 355 LEU A N 1
ATOM 2921 C CA . LEU A 1 355 ? -14.897 -13.155 26.780 1.00 96.81 355 LEU A CA 1
ATOM 2922 C C . LEU A 1 355 ? -14.123 -14.473 26.652 1.00 96.81 355 LEU A C 1
ATOM 2924 O O . LEU A 1 355 ? -14.671 -15.575 26.780 1.00 96.81 355 LEU A O 1
ATOM 2928 N N . THR A 1 356 ? -12.825 -14.367 26.407 1.00 95.75 356 THR A N 1
ATOM 2929 C CA . THR A 1 356 ? -11.895 -15.499 26.426 1.00 95.75 356 THR A CA 1
ATOM 2930 C C . THR A 1 356 ? -11.570 -15.916 27.861 1.00 95.75 356 THR A C 1
ATOM 2932 O O . THR A 1 356 ? -11.867 -15.213 28.829 1.00 95.75 356 THR A O 1
ATOM 2935 N N . ARG A 1 357 ? -10.935 -17.083 28.019 1.00 95.38 357 ARG A N 1
ATOM 2936 C CA . ARG A 1 357 ? -10.495 -17.569 29.332 1.00 95.38 357 ARG A CA 1
ATOM 2937 C C . ARG A 1 357 ? -9.532 -16.583 30.000 1.00 95.38 357 ARG A C 1
ATOM 2939 O O . ARG A 1 357 ? -9.756 -16.231 31.152 1.00 95.38 357 ARG A O 1
ATOM 2946 N N . LYS A 1 358 ? -8.515 -16.105 29.270 1.00 94.44 358 LYS A N 1
ATOM 2947 C CA . LYS A 1 358 ? -7.514 -15.149 29.778 1.00 94.44 358 LYS A CA 1
ATOM 2948 C C . LYS A 1 358 ? -8.155 -13.851 30.273 1.00 94.44 358 LYS A C 1
ATOM 2950 O O . LYS A 1 358 ? -7.798 -13.359 31.336 1.00 94.44 358 LYS A O 1
ATOM 2955 N N . GLU A 1 359 ? -9.134 -13.322 29.544 1.00 95.50 359 GLU A N 1
ATOM 2956 C CA . GLU A 1 359 ? -9.842 -12.096 29.939 1.00 95.50 359 GLU A CA 1
ATOM 2957 C C . GLU A 1 359 ? -10.663 -12.283 31.212 1.00 95.50 359 GLU A C 1
ATOM 2959 O O . GLU A 1 359 ? -10.635 -11.429 32.096 1.00 95.50 359 GLU A O 1
ATOM 2964 N N . LEU A 1 360 ? -11.363 -13.417 31.325 1.00 95.75 360 LEU A N 1
ATOM 2965 C CA . LEU A 1 360 ? -12.101 -13.765 32.537 1.00 95.75 360 LEU A CA 1
ATOM 2966 C C . LEU A 1 360 ? -11.160 -13.919 33.734 1.00 95.75 360 LEU A C 1
ATOM 2968 O O . LEU A 1 360 ? -11.480 -13.424 34.808 1.00 95.75 360 LEU A O 1
ATOM 2972 N N . GLU A 1 361 ? -10.006 -14.570 33.555 1.00 94.50 361 GLU A N 1
ATOM 2973 C CA . GLU A 1 361 ? -8.988 -14.705 34.605 1.00 94.50 361 GLU A CA 1
ATOM 2974 C C . GLU A 1 361 ? -8.470 -13.336 35.064 1.00 94.50 361 GLU A C 1
ATOM 2976 O O . GLU A 1 361 ? -8.400 -13.099 36.265 1.00 94.50 361 GLU A O 1
ATOM 2981 N N . ILE A 1 362 ? -8.163 -12.422 34.136 1.00 93.75 362 ILE A N 1
ATOM 2982 C CA . ILE A 1 362 ? -7.676 -11.069 34.458 1.00 93.75 362 ILE A CA 1
ATOM 2983 C C . ILE A 1 362 ? -8.738 -10.256 35.206 1.00 93.75 362 ILE A C 1
ATOM 2985 O O . ILE A 1 362 ? -8.419 -9.575 36.177 1.00 93.75 362 ILE A O 1
ATOM 2989 N N . ALA A 1 363 ? -9.995 -10.303 34.764 1.00 95.75 363 ALA A N 1
ATOM 2990 C CA . ALA A 1 363 ? -11.050 -9.468 35.330 1.00 95.75 363 ALA A CA 1
ATOM 2991 C C . ALA A 1 363 ? -11.606 -9.997 36.657 1.00 95.75 363 ALA A C 1
ATOM 2993 O O . ALA A 1 363 ? -11.960 -9.209 37.528 1.00 95.75 363 ALA A O 1
ATOM 2994 N N . LEU A 1 364 ? -11.678 -11.320 36.843 1.00 95.75 364 LEU A N 1
ATOM 2995 C CA . LEU A 1 364 ? -12.194 -11.922 38.078 1.00 95.75 364 LEU A CA 1
ATOM 2996 C C . LEU A 1 364 ? -11.243 -11.750 39.276 1.00 95.75 364 LEU A C 1
ATOM 2998 O O . LEU A 1 364 ? -11.703 -11.887 40.408 1.00 95.75 364 LEU A O 1
ATOM 3002 N N . GLN A 1 365 ? -9.956 -11.455 39.053 1.00 94.31 365 GLN A N 1
ATOM 3003 C CA . GLN A 1 365 ? -8.965 -11.261 40.125 1.00 94.31 365 GLN A CA 1
ATOM 3004 C C . GLN A 1 365 ? -9.357 -10.154 41.110 1.00 94.31 365 GLN A C 1
ATOM 3006 O O . GLN A 1 365 ? -9.044 -10.257 42.291 1.00 94.31 365 GLN A O 1
ATOM 3011 N N . ASP A 1 366 ? -10.089 -9.140 40.645 1.00 94.38 366 ASP A N 1
ATOM 3012 C CA . ASP A 1 366 ? -10.523 -8.022 41.488 1.00 94.38 366 ASP A CA 1
ATOM 3013 C C . ASP A 1 366 ? -11.753 -8.377 42.356 1.00 94.38 366 ASP A C 1
ATOM 3015 O O . ASP A 1 366 ? -12.069 -7.664 43.306 1.00 94.38 366 ASP A O 1
ATOM 3019 N N . PHE A 1 367 ? -12.440 -9.492 42.067 1.00 93.88 367 PHE A N 1
ATOM 3020 C CA . PHE A 1 367 ? -13.708 -9.881 42.709 1.00 93.88 367 PHE A CA 1
ATOM 3021 C C . PHE A 1 367 ? -13.643 -11.219 43.455 1.00 93.88 367 PHE A C 1
ATOM 3023 O O . PHE A 1 367 ? -14.548 -11.542 44.227 1.00 93.88 367 PHE A O 1
ATOM 3030 N N . VAL A 1 368 ? -12.606 -12.027 43.219 1.00 93.50 368 VAL A N 1
ATOM 3031 C CA . VAL A 1 368 ? -12.449 -13.361 43.807 1.00 93.50 368 VAL A CA 1
ATOM 3032 C C . VAL A 1 368 ? -11.036 -13.498 44.384 1.00 93.50 368 VAL A C 1
ATOM 3034 O O . VAL A 1 368 ? -10.075 -13.292 43.648 1.00 93.50 368 VAL A O 1
ATOM 3037 N N . PRO A 1 369 ? -10.884 -13.888 45.667 1.00 85.06 369 PRO A N 1
ATOM 3038 C CA . PRO A 1 369 ? -9.592 -13.869 46.355 1.00 85.06 369 PRO A CA 1
ATOM 3039 C C . PRO A 1 369 ? -8.527 -14.775 45.724 1.00 85.06 369 PRO A C 1
ATOM 3041 O O . PRO A 1 369 ? -7.357 -14.411 45.734 1.00 85.06 369 PRO A O 1
ATOM 3044 N N . GLU A 1 370 ? -8.908 -15.922 45.151 1.00 86.81 370 GLU A N 1
ATOM 3045 C CA . GLU A 1 370 ? -7.994 -16.774 44.382 1.00 86.81 370 GLU A CA 1
ATOM 3046 C C . GLU A 1 370 ? -8.722 -17.465 43.224 1.00 86.81 370 GLU A C 1
ATOM 3048 O O . GLU A 1 370 ? -9.759 -18.110 43.406 1.00 86.81 370 GLU A O 1
ATOM 3053 N N . ILE A 1 371 ? -8.143 -17.368 42.025 1.00 87.31 371 ILE A N 1
ATOM 3054 C CA . ILE A 1 371 ? -8.568 -18.120 40.842 1.00 87.31 371 ILE A CA 1
ATOM 3055 C C . ILE A 1 371 ? -7.513 -19.196 40.591 1.00 87.31 371 ILE A C 1
ATOM 3057 O O . ILE A 1 371 ? -6.359 -18.856 40.318 1.00 87.31 371 ILE A O 1
ATOM 3061 N N . PRO A 1 372 ? -7.865 -20.490 40.671 1.00 82.19 372 PRO A N 1
ATOM 3062 C CA . PRO A 1 372 ? -6.919 -21.550 40.357 1.00 82.19 372 PRO A CA 1
ATOM 3063 C C . PRO A 1 372 ? -6.403 -21.408 38.920 1.00 82.19 372 PRO A C 1
ATOM 3065 O O . PRO A 1 372 ? -7.161 -21.085 38.003 1.00 82.19 372 PRO A O 1
ATOM 3068 N N . SER A 1 373 ? -5.115 -21.663 38.705 1.00 83.81 373 SER A N 1
ATOM 3069 C CA . SER A 1 373 ? -4.524 -21.601 37.369 1.00 83.81 373 SER A CA 1
ATOM 3070 C C . SER A 1 373 ? -5.066 -22.718 36.467 1.00 83.81 373 SER A C 1
ATOM 3072 O O . SER A 1 373 ? -5.253 -23.858 36.897 1.00 83.81 373 SER A O 1
ATOM 3074 N N . GLY A 1 374 ? -5.333 -22.396 35.197 1.00 84.19 374 GLY A N 1
ATOM 3075 C CA . GLY A 1 374 ? -5.774 -23.378 34.195 1.00 84.19 374 GLY A CA 1
ATOM 3076 C C . GLY A 1 374 ? -7.244 -23.801 34.305 1.00 84.19 374 GLY A C 1
ATOM 3077 O O . GLY A 1 374 ? -7.623 -24.866 33.815 1.00 84.19 374 GLY A O 1
ATOM 3078 N N . VAL A 1 375 ? -8.087 -22.998 34.957 1.00 92.50 375 VAL A N 1
ATOM 3079 C CA . VAL A 1 375 ? -9.531 -23.257 35.045 1.00 92.50 375 VAL A CA 1
ATOM 3080 C C . VAL A 1 375 ? -10.185 -23.041 33.679 1.00 92.50 375 VAL A C 1
ATOM 3082 O O . VAL A 1 375 ? -9.895 -22.078 32.979 1.00 92.50 375 VAL A O 1
ATOM 3085 N N . THR A 1 376 ? -11.090 -23.940 33.281 1.00 95.50 376 THR A N 1
ATOM 3086 C CA . THR A 1 376 ? -11.768 -23.829 31.982 1.00 95.50 376 THR A CA 1
ATOM 3087 C C . THR A 1 376 ? -12.700 -22.616 31.932 1.00 95.50 376 THR A C 1
ATOM 3089 O O . THR A 1 376 ? -13.247 -22.191 32.957 1.00 95.50 376 THR A O 1
ATOM 3092 N N . LYS A 1 377 ? -12.939 -22.084 30.725 1.00 95.25 377 LYS A N 1
ATOM 3093 C CA . LYS A 1 377 ? -13.827 -20.932 30.498 1.00 95.25 377 LYS A CA 1
ATOM 3094 C C . LYS A 1 377 ? -15.210 -21.130 31.129 1.00 95.25 377 LYS A C 1
ATOM 3096 O O . LYS A 1 377 ? -15.736 -20.211 31.747 1.00 95.25 377 LYS A O 1
ATOM 3101 N N . GLU A 1 378 ? -15.789 -22.326 31.044 1.00 95.69 378 GLU A N 1
ATOM 3102 C CA . GLU A 1 378 ? -17.131 -22.625 31.566 1.00 95.69 378 GLU A CA 1
ATOM 3103 C C . GLU A 1 378 ? -17.193 -22.495 33.090 1.00 95.69 378 GLU A C 1
ATOM 3105 O O . GLU A 1 378 ? -18.180 -22.000 33.636 1.00 95.69 378 GLU A O 1
ATOM 3110 N N . LYS A 1 379 ? -16.131 -22.914 33.787 1.00 95.56 379 LYS A N 1
ATOM 3111 C CA . LYS A 1 379 ? -16.038 -22.787 35.244 1.00 95.56 379 LYS A CA 1
ATOM 3112 C C . LYS A 1 379 ? -15.885 -21.327 35.660 1.00 95.56 379 LYS A C 1
ATOM 3114 O O . LYS A 1 379 ? -16.571 -20.912 36.590 1.00 95.56 379 LYS A O 1
ATOM 3119 N N . LEU A 1 380 ? -15.058 -20.547 34.960 1.00 95.62 380 LEU A N 1
ATOM 3120 C CA . LEU A 1 380 ? -14.920 -19.104 35.207 1.00 95.62 380 LEU A CA 1
ATOM 3121 C C . LEU A 1 380 ? -16.242 -18.367 34.964 1.00 95.62 380 LEU A C 1
ATOM 3123 O O . LEU A 1 380 ? -16.668 -17.569 35.793 1.00 95.62 380 LEU A O 1
ATOM 3127 N N . MET A 1 381 ? -16.953 -18.710 33.889 1.00 96.31 381 MET A N 1
ATOM 3128 C CA . MET A 1 381 ? -18.289 -18.176 33.620 1.00 96.31 381 MET A CA 1
ATOM 3129 C C . MET A 1 381 ? -19.298 -18.556 34.708 1.00 96.31 381 MET A C 1
ATOM 3131 O O . MET A 1 381 ? -20.122 -17.732 35.097 1.00 96.31 381 MET A O 1
ATOM 3135 N N . ALA A 1 382 ? -19.239 -19.780 35.240 1.00 94.94 382 ALA A N 1
ATOM 3136 C CA . ALA A 1 382 ? -20.094 -20.194 36.350 1.00 94.94 382 ALA A CA 1
ATOM 3137 C C . ALA A 1 382 ? -19.779 -19.435 37.651 1.00 94.94 382 ALA A C 1
ATOM 3139 O O . ALA A 1 382 ? -20.696 -19.172 38.427 1.00 94.94 382 ALA A O 1
ATOM 3140 N N . VAL A 1 383 ? -18.513 -19.074 37.889 1.00 94.81 383 VAL A N 1
ATOM 3141 C CA . VAL A 1 383 ? -18.121 -18.183 38.993 1.00 94.81 383 VAL A CA 1
ATOM 3142 C C . VAL A 1 383 ? -18.696 -16.788 38.763 1.00 94.81 383 VAL A C 1
ATOM 3144 O O . VAL A 1 383 ? -19.396 -16.287 39.636 1.00 94.81 383 VAL A O 1
ATOM 3147 N N . LEU A 1 384 ? -18.516 -16.213 37.569 1.00 95.56 384 LEU A N 1
ATOM 3148 C CA . LEU A 1 384 ? -19.057 -14.897 37.218 1.00 95.56 384 LEU A CA 1
ATOM 3149 C C . LEU A 1 384 ? -20.582 -14.825 37.393 1.00 95.56 384 LEU A C 1
ATOM 3151 O O . LEU A 1 384 ? -21.087 -13.857 37.946 1.00 95.56 384 LEU A O 1
ATOM 3155 N N . LYS A 1 385 ? -21.326 -15.864 36.987 1.00 94.31 385 LYS A N 1
ATOM 3156 C CA . LYS A 1 385 ? -22.791 -15.923 37.158 1.00 94.31 385 LYS A CA 1
ATOM 3157 C C . LYS A 1 385 ? -23.243 -16.013 38.621 1.00 94.31 385 LYS A C 1
ATOM 3159 O O . LYS A 1 385 ? -24.395 -15.704 38.904 1.00 94.31 385 LYS A O 1
ATOM 3164 N N . LYS A 1 386 ? -22.378 -16.462 39.537 1.00 94.75 386 LYS A N 1
ATOM 3165 C CA . LYS A 1 386 ? -22.662 -16.501 40.984 1.00 94.75 386 LYS A CA 1
ATOM 3166 C C . LYS A 1 386 ? -22.355 -15.175 41.677 1.00 94.75 386 LYS A C 1
ATOM 3168 O O . LYS A 1 386 ? -22.855 -14.953 42.776 1.00 94.75 386 LYS A O 1
ATOM 3173 N N . LEU A 1 387 ? -21.538 -14.323 41.059 1.00 91.44 387 LEU A N 1
ATOM 3174 C CA . LEU A 1 387 ? -21.273 -12.979 41.548 1.00 91.44 387 LEU A CA 1
ATOM 3175 C C . LEU A 1 387 ? -22.485 -12.099 41.213 1.00 91.44 387 LEU A C 1
ATOM 3177 O O . LEU A 1 387 ? -22.767 -11.815 40.049 1.00 91.44 387 LEU A O 1
ATOM 3181 N N . ASN A 1 388 ? -23.219 -11.668 42.237 1.00 92.38 388 ASN A N 1
ATOM 3182 C CA . ASN A 1 388 ? -24.315 -10.708 42.091 1.00 92.38 388 ASN A CA 1
ATOM 3183 C C . ASN A 1 388 ? -23.752 -9.283 41.969 1.00 92.38 388 ASN A C 1
ATOM 3185 O O . ASN A 1 388 ? -23.944 -8.468 42.865 1.00 92.38 388 ASN A O 1
ATOM 3189 N N . LEU A 1 389 ? -23.031 -9.015 40.876 1.00 95.31 389 LEU A N 1
ATOM 3190 C CA . LEU A 1 389 ? -22.349 -7.738 40.654 1.00 95.31 389 LEU A CA 1
ATOM 3191 C C . LEU A 1 389 ? -23.344 -6.580 40.472 1.00 95.31 389 LEU A C 1
ATOM 3193 O O . LEU A 1 389 ? -24.313 -6.711 39.706 1.00 95.31 389 LEU A O 1
ATOM 3197 N N . THR A 1 390 ? -23.066 -5.436 41.103 1.00 95.94 390 THR A N 1
ATOM 3198 C CA . THR A 1 390 ? -23.782 -4.173 40.853 1.00 95.94 390 THR A CA 1
ATOM 3199 C C . THR A 1 390 ? -23.502 -3.638 39.442 1.00 95.94 390 THR A C 1
ATOM 3201 O O . THR A 1 390 ? -22.702 -4.192 38.683 1.00 95.94 390 THR A O 1
ATOM 3204 N N . VAL A 1 391 ? -24.187 -2.563 39.040 1.00 94.12 391 VAL A N 1
ATOM 3205 C CA . VAL A 1 391 ? -23.956 -1.933 37.729 1.00 94.12 391 VAL A CA 1
ATOM 3206 C C . VAL A 1 391 ? -22.528 -1.392 37.637 1.00 94.12 391 VAL A C 1
ATOM 3208 O O . VAL A 1 391 ? -21.851 -1.625 36.639 1.00 94.12 391 VAL A O 1
ATOM 3211 N N . GLU A 1 392 ? -22.048 -0.737 38.688 1.00 95.81 392 GLU A N 1
ATOM 3212 C CA . GLU A 1 392 ? -20.706 -0.159 38.778 1.00 95.81 392 GLU A CA 1
ATOM 3213 C C . GLU A 1 392 ? -19.633 -1.255 38.754 1.00 95.81 392 GLU A C 1
ATOM 3215 O O . GLU A 1 392 ? -18.649 -1.155 38.020 1.00 95.81 392 GLU A O 1
ATOM 3220 N N . GLU A 1 393 ? -19.854 -2.350 39.485 1.00 96.81 393 GLU A N 1
ATOM 3221 C CA . GLU A 1 393 ? -18.950 -3.502 39.495 1.00 96.81 393 GLU A CA 1
ATOM 3222 C C . GLU A 1 393 ? -18.883 -4.190 38.125 1.00 96.81 393 GLU A C 1
ATOM 3224 O O . GLU A 1 393 ? -17.799 -4.558 37.672 1.00 96.81 393 GLU A O 1
ATOM 3229 N N . LYS A 1 394 ? -20.013 -4.312 37.414 1.00 97.25 394 LYS A N 1
ATOM 3230 C CA . LYS A 1 394 ? -20.033 -4.823 36.031 1.00 97.25 394 LYS A CA 1
ATOM 3231 C C . LYS A 1 394 ? -19.243 -3.933 35.083 1.00 97.25 394 LYS A C 1
ATOM 3233 O O . LYS A 1 394 ? -18.532 -4.456 34.227 1.00 97.25 394 LYS A O 1
ATOM 3238 N N . GLN A 1 395 ? -19.349 -2.612 35.225 1.00 96.06 395 GLN A N 1
ATOM 3239 C CA . GLN A 1 395 ? -18.578 -1.668 34.414 1.00 96.06 395 GLN A CA 1
ATOM 3240 C C . GLN A 1 395 ? -17.075 -1.782 34.702 1.00 96.06 395 GLN A C 1
ATOM 3242 O O . GLN A 1 395 ? -16.281 -1.870 33.764 1.00 96.06 395 GLN A O 1
ATOM 3247 N N . ALA A 1 396 ? -16.685 -1.858 35.979 1.00 96.94 396 ALA A N 1
ATOM 3248 C CA . ALA A 1 396 ? -15.293 -2.043 36.386 1.00 96.94 396 ALA A CA 1
ATOM 3249 C C . ALA A 1 396 ? -14.717 -3.369 35.859 1.00 96.94 396 ALA A C 1
ATOM 3251 O O . ALA A 1 396 ? -13.664 -3.376 35.216 1.00 96.94 396 ALA A O 1
ATOM 3252 N N . PHE A 1 397 ? -15.456 -4.471 36.036 1.00 97.75 397 PHE A N 1
ATOM 3253 C CA . PHE A 1 397 ? -15.115 -5.779 35.476 1.00 97.75 397 PHE A CA 1
ATOM 3254 C C . PHE A 1 397 ? -14.941 -5.708 33.956 1.00 97.75 397 PHE A C 1
ATOM 3256 O O . PHE A 1 397 ? -13.958 -6.209 33.410 1.00 97.75 397 PHE A O 1
ATOM 3263 N N . TRP A 1 398 ? -15.887 -5.070 33.261 1.00 97.62 398 TRP A N 1
ATOM 3264 C CA . TRP A 1 398 ? -15.881 -4.985 31.805 1.00 97.62 398 TRP A CA 1
ATOM 3265 C C . TRP A 1 398 ? -14.673 -4.217 31.272 1.00 97.62 398 TRP A C 1
ATOM 3267 O O . TRP A 1 398 ? -13.992 -4.701 30.361 1.00 97.62 398 TRP A O 1
ATOM 3277 N N . ARG A 1 399 ? -14.372 -3.051 31.862 1.00 97.50 399 ARG A N 1
ATOM 3278 C CA . ARG A 1 399 ? -13.190 -2.250 31.514 1.00 97.50 399 ARG A CA 1
ATOM 3279 C C . ARG A 1 399 ? -11.920 -3.072 31.712 1.00 97.50 399 ARG A C 1
ATOM 3281 O O . ARG A 1 399 ? -11.112 -3.159 30.792 1.00 97.50 399 ARG A O 1
ATOM 3288 N N . LYS A 1 400 ? -11.788 -3.747 32.857 1.00 97.19 400 LYS A N 1
ATOM 3289 C CA . LYS A 1 400 ? -10.625 -4.585 33.179 1.00 97.19 400 LYS A CA 1
ATOM 3290 C C . LYS A 1 400 ? -10.434 -5.738 32.190 1.00 97.19 400 LYS A C 1
ATOM 3292 O O . LYS A 1 400 ? -9.324 -5.940 31.706 1.00 97.19 400 LYS A O 1
ATOM 3297 N N . ALA A 1 401 ? -11.511 -6.449 31.850 1.00 97.06 401 ALA A N 1
ATOM 3298 C CA . ALA A 1 401 ? -11.476 -7.579 30.920 1.00 97.06 401 ALA A CA 1
ATOM 3299 C C . ALA A 1 401 ? -11.018 -7.176 29.509 1.00 97.06 401 ALA A C 1
ATOM 3301 O O . ALA A 1 401 ? -10.331 -7.940 28.841 1.00 97.06 401 ALA A O 1
ATOM 3302 N N . ASN A 1 402 ? -11.395 -5.976 29.056 1.00 97.38 402 ASN A N 1
ATOM 3303 C CA . ASN A 1 402 ? -11.178 -5.530 27.678 1.00 97.38 402 ASN A CA 1
ATOM 3304 C C . ASN A 1 402 ? -9.972 -4.594 27.510 1.00 97.38 402 ASN A C 1
ATOM 3306 O O . ASN A 1 402 ? -9.587 -4.314 26.376 1.00 97.38 402 ASN A O 1
ATOM 3310 N N . GLN A 1 403 ? -9.379 -4.090 28.597 1.00 96.19 403 GLN A N 1
ATOM 3311 C CA . GLN A 1 403 ? -8.326 -3.071 28.541 1.00 96.19 403 GLN A CA 1
ATOM 3312 C C . GLN A 1 403 ? -7.159 -3.491 27.642 1.00 96.19 403 GLN A C 1
ATOM 3314 O O . GLN A 1 403 ? -6.780 -2.756 26.737 1.00 96.19 403 GLN A O 1
ATOM 3319 N N . VAL A 1 404 ? -6.641 -4.704 27.845 1.00 94.00 404 VAL A N 1
ATOM 3320 C CA . VAL A 1 404 ? -5.477 -5.223 27.111 1.00 94.00 404 VAL A CA 1
ATOM 3321 C C . VAL A 1 404 ? -5.768 -5.363 25.610 1.00 94.00 404 VAL A C 1
ATOM 3323 O O . VAL A 1 404 ? -4.913 -5.057 24.782 1.00 94.00 404 VAL A O 1
ATOM 3326 N N . VAL A 1 405 ? -6.989 -5.766 25.255 1.00 94.94 405 VAL A N 1
ATOM 3327 C CA . VAL A 1 405 ? -7.445 -5.894 23.863 1.00 94.94 405 VAL A CA 1
ATOM 3328 C C . VAL A 1 405 ? -7.565 -4.535 23.184 1.00 94.94 405 VAL A C 1
ATOM 3330 O O . VAL A 1 405 ? -7.090 -4.355 22.066 1.00 94.94 405 VAL A O 1
ATOM 3333 N N . VAL A 1 406 ? -8.188 -3.564 23.852 1.00 96.38 406 VAL A N 1
ATOM 3334 C CA . VAL A 1 406 ? -8.339 -2.213 23.295 1.00 96.38 406 VAL A CA 1
ATOM 3335 C C . VAL A 1 406 ? -6.963 -1.580 23.093 1.00 96.38 406 VAL A C 1
ATOM 3337 O O . VAL A 1 406 ? -6.682 -1.062 22.016 1.00 96.38 406 VAL A O 1
ATOM 3340 N N . THR A 1 407 ? -6.068 -1.710 24.076 1.00 95.12 407 THR A N 1
ATOM 3341 C CA . THR A 1 407 ? -4.674 -1.267 23.960 1.00 95.12 407 THR A CA 1
ATOM 3342 C C . THR A 1 407 ? -3.946 -1.943 22.796 1.00 95.12 407 THR A C 1
ATOM 3344 O O . THR A 1 407 ? -3.235 -1.269 22.054 1.00 95.12 407 THR A O 1
ATOM 3347 N N . HIS A 1 408 ? -4.158 -3.244 22.576 1.00 94.31 408 HIS A N 1
ATOM 3348 C CA . HIS A 1 408 ? -3.577 -3.954 21.439 1.00 94.31 408 HIS A CA 1
ATOM 3349 C C . HIS A 1 408 ? -3.974 -3.322 20.095 1.00 94.31 408 HIS A C 1
ATOM 3351 O O . HIS A 1 408 ? -3.087 -3.032 19.295 1.00 94.31 408 HIS A O 1
ATOM 3357 N N . TYR A 1 409 ? -5.258 -3.020 19.862 1.00 94.69 409 TYR A N 1
ATOM 3358 C CA . TYR A 1 409 ? -5.703 -2.408 18.598 1.00 94.69 409 TYR A CA 1
ATOM 3359 C C . TYR A 1 409 ? -5.215 -0.981 18.376 1.00 94.69 409 TYR A C 1
ATOM 3361 O O . TYR A 1 409 ? -5.048 -0.577 17.223 1.00 94.69 409 TYR A O 1
ATOM 3369 N N . LEU A 1 410 ? -4.958 -0.240 19.455 1.00 94.88 410 LEU A N 1
ATOM 3370 C CA . LEU A 1 410 ? -4.308 1.065 19.366 1.00 94.88 410 LEU A CA 1
ATOM 3371 C C . LEU A 1 410 ? -2.860 0.927 18.872 1.00 94.88 410 LEU A C 1
ATOM 3373 O O . LEU A 1 410 ? -2.418 1.759 18.085 1.00 94.88 410 LEU A O 1
ATOM 3377 N N . TYR A 1 411 ? -2.146 -0.134 19.270 1.00 93.81 411 TYR A N 1
ATOM 3378 C CA . TYR A 1 411 ? -0.745 -0.359 18.889 1.00 93.81 411 TYR A CA 1
ATOM 3379 C C . TYR A 1 411 ? -0.550 -1.060 17.543 1.00 93.81 411 TYR A C 1
ATOM 3381 O O . TYR A 1 411 ? 0.363 -0.690 16.814 1.00 93.81 411 TYR A O 1
ATOM 3389 N N . VAL A 1 412 ? -1.386 -2.040 17.172 1.00 91.88 412 VAL A N 1
ATOM 3390 C CA . VAL A 1 412 ? -1.311 -2.646 15.822 1.00 91.88 412 VAL A CA 1
ATOM 3391 C C . VAL A 1 412 ? -1.887 -1.734 14.737 1.00 91.88 412 VAL A C 1
ATOM 3393 O O . VAL A 1 412 ? -1.612 -1.928 13.549 1.00 91.88 412 VAL A O 1
ATOM 3396 N N . THR A 1 413 ? -2.613 -0.688 15.150 1.00 89.88 413 THR A N 1
ATOM 3397 C CA . THR A 1 413 ? -3.179 0.373 14.307 1.00 89.88 413 THR A CA 1
ATOM 3398 C C . THR A 1 413 ? -4.217 -0.134 13.302 1.00 89.88 413 THR A C 1
ATOM 3400 O O . THR A 1 413 ? -4.396 -1.335 13.106 1.00 89.88 413 THR A O 1
ATOM 3403 N N . VAL A 1 414 ? -4.895 0.792 12.619 1.00 93.75 414 VAL A N 1
ATOM 3404 C CA . VAL A 1 414 ? -5.940 0.475 11.627 1.00 93.75 414 VAL A CA 1
ATOM 3405 C C . VAL A 1 414 ? -5.449 -0.402 10.465 1.00 93.75 414 VAL A C 1
ATOM 3407 O O . VAL A 1 414 ? -6.253 -1.089 9.842 1.00 93.75 414 VAL A O 1
ATOM 3410 N N . PHE A 1 415 ? -4.142 -0.416 10.175 1.00 94.75 415 PHE A N 1
ATOM 3411 C CA . PHE A 1 415 ? -3.559 -1.207 9.081 1.00 94.75 415 PHE A CA 1
ATOM 3412 C C . PHE A 1 415 ? -3.284 -2.670 9.450 1.00 94.75 415 PHE A C 1
ATOM 3414 O O . PHE A 1 415 ? -3.007 -3.481 8.563 1.00 94.75 415 PHE A O 1
ATOM 3421 N N . GLY A 1 416 ? -3.354 -3.004 10.742 1.00 92.19 416 GLY A N 1
ATOM 3422 C CA . GLY A 1 416 ? -3.159 -4.357 11.259 1.00 92.19 416 GLY A CA 1
ATOM 3423 C C . GLY A 1 416 ? -4.460 -5.120 11.509 1.00 92.19 416 GLY A C 1
ATOM 3424 O O . GLY A 1 416 ? -4.408 -6.298 11.847 1.00 92.19 416 GLY A O 1
ATOM 3425 N N . TRP A 1 417 ? -5.622 -4.476 11.365 1.00 92.81 417 TRP A N 1
ATOM 3426 C CA . TRP A 1 417 ? -6.910 -5.074 11.715 1.00 92.81 417 TRP A CA 1
ATOM 3427 C C . TRP A 1 417 ? -7.338 -6.149 10.708 1.00 92.81 417 TRP A C 1
ATOM 3429 O O . TRP A 1 417 ? -7.717 -5.850 9.575 1.00 92.81 417 TRP A O 1
ATOM 3439 N N . ASP A 1 418 ? -7.346 -7.413 11.141 1.00 91.25 418 ASP A N 1
ATOM 3440 C CA . ASP A 1 418 ? -7.876 -8.533 10.361 1.00 91.25 418 ASP A CA 1
ATOM 3441 C C . ASP A 1 418 ? -9.269 -8.930 10.854 1.00 91.25 418 ASP A C 1
ATOM 3443 O O . ASP A 1 418 ? -9.447 -9.863 11.635 1.00 91.25 418 ASP A O 1
ATOM 3447 N N . MET A 1 419 ? -10.292 -8.216 10.378 1.00 90.00 419 MET A N 1
ATOM 3448 C CA . MET A 1 419 ? -11.671 -8.360 10.861 1.00 90.00 419 MET A CA 1
ATOM 3449 C C . MET A 1 419 ? -12.153 -9.815 10.943 1.00 90.00 419 MET A C 1
ATOM 3451 O O . MET A 1 419 ? -12.873 -10.170 11.872 1.00 90.00 419 MET A O 1
ATOM 3455 N N . LYS A 1 420 ? -11.766 -10.680 9.994 1.00 90.31 420 LYS A N 1
ATOM 3456 C CA . LYS A 1 420 ? -12.190 -12.090 9.993 1.00 90.31 420 LYS A CA 1
ATOM 3457 C C . LYS A 1 420 ? -11.604 -12.850 11.179 1.00 90.31 420 LYS A C 1
ATOM 3459 O O . LYS A 1 420 ? -12.334 -13.596 11.832 1.00 90.31 420 LYS A O 1
ATOM 3464 N N . GLN A 1 421 ? -10.312 -12.666 11.436 1.00 90.94 421 GLN A N 1
ATOM 3465 C CA . GLN A 1 421 ? -9.625 -13.279 12.566 1.00 90.94 421 GLN A CA 1
ATOM 3466 C C . GLN A 1 421 ? -10.109 -12.676 13.888 1.00 90.94 421 GLN A C 1
ATOM 3468 O O . GLN A 1 421 ? -10.437 -13.412 14.817 1.00 90.94 421 GLN A O 1
ATOM 3473 N N . GLU A 1 422 ? -10.260 -11.353 13.948 1.00 91.25 422 GLU A N 1
ATOM 3474 C CA . GLU A 1 422 ? -10.673 -10.665 15.172 1.00 91.25 422 GLU A CA 1
ATOM 3475 C C . GLU A 1 422 ? -12.105 -11.018 15.591 1.00 91.25 422 GLU A C 1
ATOM 3477 O O . GLU A 1 422 ? -12.362 -11.224 16.775 1.00 91.25 422 GLU A O 1
ATOM 3482 N N . PHE A 1 423 ? -13.035 -11.202 14.645 1.00 91.69 423 PHE A N 1
ATOM 3483 C CA . PHE A 1 423 ? -14.377 -11.700 14.966 1.00 91.69 423 PHE A CA 1
ATOM 3484 C C . PHE A 1 423 ? -14.368 -13.105 15.578 1.00 91.69 423 PHE A C 1
ATOM 3486 O O . PHE A 1 423 ? -15.222 -13.409 16.413 1.00 91.69 423 PHE A O 1
ATOM 3493 N N . ALA A 1 424 ? -13.430 -13.960 15.163 1.00 92.31 424 ALA A N 1
ATOM 3494 C CA . ALA A 1 424 ? -13.302 -15.309 15.702 1.00 92.31 424 ALA A CA 1
ATOM 3495 C C . ALA A 1 424 ? -12.715 -15.309 17.122 1.00 92.31 424 ALA A C 1
ATOM 3497 O O . ALA A 1 424 ? -13.122 -16.130 17.941 1.00 92.31 424 ALA A O 1
ATOM 3498 N N . ILE A 1 425 ? -11.793 -14.385 17.414 1.00 92.44 425 ILE A N 1
ATOM 3499 C CA . ILE A 1 425 ? -11.128 -14.276 18.719 1.00 92.44 425 ILE A CA 1
ATOM 3500 C C . ILE A 1 425 ? -12.018 -13.550 19.736 1.00 92.44 425 ILE A C 1
ATOM 3502 O O . ILE A 1 425 ? -12.240 -14.062 20.832 1.00 92.44 425 ILE A O 1
ATOM 3506 N N . LEU A 1 426 ? -12.537 -12.370 19.387 1.00 93.44 426 LEU A N 1
ATOM 3507 C CA . LEU A 1 426 ? -13.282 -11.516 20.316 1.00 93.44 426 LEU A CA 1
ATOM 3508 C C . LEU A 1 426 ? -14.752 -11.870 20.461 1.00 93.44 426 LEU A C 1
ATOM 3510 O O . LEU A 1 426 ? -15.362 -11.504 21.460 1.00 93.44 426 LEU A O 1
ATOM 3514 N N . GLY A 1 427 ? -15.336 -12.499 19.445 1.00 93.50 427 GLY A N 1
ATOM 3515 C CA . GLY A 1 427 ? -16.779 -12.538 19.279 1.00 93.50 427 GLY A CA 1
ATOM 3516 C C . GLY A 1 427 ? -17.310 -11.343 18.486 1.00 93.50 427 GLY A C 1
ATOM 3517 O O . GLY A 1 427 ? -16.690 -10.281 18.364 1.00 93.50 427 GLY A O 1
ATOM 3518 N N . LYS A 1 428 ? -18.485 -11.550 17.888 1.00 91.94 428 LYS A N 1
ATOM 3519 C CA . LYS A 1 428 ? -19.047 -10.635 16.895 1.00 91.94 428 LYS A CA 1
ATOM 3520 C C . LYS A 1 428 ? -19.417 -9.281 17.496 1.00 91.94 428 LYS A C 1
ATOM 3522 O O . LYS A 1 428 ? -19.078 -8.259 16.907 1.00 91.94 428 LYS A O 1
ATOM 3527 N N . ASN A 1 429 ? -20.110 -9.272 18.634 1.00 92.06 429 ASN A N 1
ATOM 3528 C CA . ASN A 1 429 ? -20.675 -8.039 19.186 1.00 92.06 429 ASN A CA 1
ATOM 3529 C C . ASN A 1 429 ? -19.582 -7.128 19.757 1.00 92.06 429 ASN A C 1
ATOM 3531 O O . ASN A 1 429 ? -19.629 -5.914 19.563 1.00 92.06 429 ASN A O 1
ATOM 3535 N N . ARG A 1 430 ? -18.579 -7.710 20.426 1.00 94.38 430 ARG A N 1
ATOM 3536 C CA . ARG A 1 430 ? -17.415 -6.978 20.941 1.00 94.38 430 ARG A CA 1
ATOM 3537 C C . ARG A 1 430 ? -16.578 -6.360 19.832 1.00 94.38 430 ARG A C 1
ATOM 3539 O O . ARG A 1 430 ? -16.316 -5.163 19.886 1.00 94.38 430 ARG A O 1
ATOM 3546 N N . ALA A 1 431 ? -16.193 -7.150 18.830 1.00 94.31 431 ALA A N 1
ATOM 3547 C CA . ALA A 1 431 ? -15.421 -6.645 17.699 1.00 94.31 431 ALA A CA 1
ATOM 3548 C C . ALA A 1 431 ? -16.192 -5.552 16.944 1.00 94.31 431 ALA A C 1
ATOM 3550 O O . ALA A 1 431 ? -15.632 -4.498 16.665 1.00 94.31 431 ALA A O 1
ATOM 3551 N N . GLU A 1 432 ? -17.488 -5.753 16.675 1.00 92.06 432 GLU A N 1
ATOM 3552 C CA . GLU A 1 432 ? -18.334 -4.733 16.042 1.00 92.06 432 GLU A CA 1
ATOM 3553 C C . GLU A 1 432 ? -18.334 -3.423 16.832 1.00 92.06 432 GLU A C 1
ATOM 3555 O O . GLU A 1 432 ? -18.117 -2.365 16.247 1.00 92.06 432 GLU A O 1
ATOM 3560 N N . PHE A 1 433 ? -18.487 -3.484 18.159 1.00 93.81 433 PHE A N 1
ATOM 3561 C CA . PHE A 1 433 ? -18.436 -2.282 18.983 1.00 93.81 433 PHE A CA 1
ATOM 3562 C C . PHE A 1 433 ? -17.059 -1.607 18.935 1.00 93.81 433 PHE A C 1
ATOM 3564 O O . PHE A 1 433 ? -16.974 -0.407 18.685 1.00 93.81 433 PHE A O 1
ATOM 3571 N N . ILE A 1 434 ? -15.981 -2.363 19.165 1.00 94.88 434 ILE A N 1
ATOM 3572 C CA . ILE A 1 434 ? -14.623 -1.810 19.205 1.00 94.88 434 ILE A CA 1
ATOM 3573 C C . ILE A 1 434 ? -14.307 -1.141 17.868 1.00 94.88 434 ILE A C 1
ATOM 3575 O O . ILE A 1 434 ? -14.040 0.050 17.834 1.00 94.88 434 ILE A O 1
ATOM 3579 N N . PHE A 1 435 ? -14.413 -1.848 16.748 1.00 93.00 435 PHE A N 1
ATOM 3580 C CA . PHE A 1 435 ? -13.985 -1.304 15.460 1.00 93.00 435 PHE A CA 1
ATOM 3581 C C . PHE A 1 435 ? -14.895 -0.196 14.911 1.00 93.00 435 PHE A C 1
ATOM 3583 O O . PHE A 1 435 ? -14.448 0.595 14.082 1.00 93.00 435 PHE A O 1
ATOM 3590 N N . GLN A 1 436 ? -16.152 -0.112 15.358 1.00 90.38 436 GLN A N 1
ATOM 3591 C CA . GLN A 1 436 ? -17.056 0.965 14.954 1.00 90.38 436 GLN A CA 1
ATOM 3592 C C . GLN A 1 436 ? -16.917 2.223 15.822 1.00 90.38 436 GLN A C 1
ATOM 3594 O O . GLN A 1 436 ? -17.074 3.331 15.309 1.00 90.38 436 GLN A O 1
ATOM 3599 N N . TYR A 1 437 ? -16.657 2.062 17.123 1.00 92.44 437 TYR A N 1
ATOM 3600 C CA . TYR A 1 437 ? -16.717 3.160 18.093 1.00 92.44 437 TYR A CA 1
ATOM 3601 C C . TYR A 1 437 ? -15.379 3.506 18.738 1.00 92.44 437 TYR A C 1
ATOM 3603 O O . TYR A 1 437 ? -15.336 4.458 19.517 1.00 92.44 437 TYR A O 1
ATOM 3611 N N . LEU A 1 438 ? -14.294 2.783 18.438 1.00 95.06 438 LEU A N 1
ATOM 3612 C CA . LEU A 1 438 ? -12.958 3.194 18.857 1.00 95.06 438 LEU A CA 1
ATOM 3613 C C . LEU A 1 438 ? -12.695 4.588 18.266 1.00 95.06 438 LEU A C 1
ATOM 3615 O O . LEU A 1 438 ? -12.746 4.736 17.045 1.00 95.06 438 LEU A O 1
ATOM 3619 N N . PRO A 1 439 ? -12.461 5.622 19.094 1.00 94.44 439 PRO A N 1
ATOM 3620 C CA . PRO A 1 439 ? -12.189 6.971 18.611 1.00 94.44 439 PRO A CA 1
ATOM 3621 C C . PRO A 1 439 ? -11.030 6.931 17.625 1.00 94.44 439 PRO A C 1
ATOM 3623 O O . PRO A 1 439 ? -10.057 6.240 17.904 1.00 94.44 439 PRO A O 1
ATOM 3626 N N . PHE A 1 440 ? -11.106 7.644 16.501 1.00 94.44 440 PHE A N 1
ATOM 3627 C CA . PHE A 1 440 ? -9.988 7.774 15.565 1.00 94.44 440 PHE A CA 1
ATOM 3628 C C . PHE A 1 440 ? -9.864 9.196 15.003 1.00 94.44 440 PHE A C 1
ATOM 3630 O O . PHE A 1 440 ? -10.881 9.863 14.784 1.00 94.44 440 PHE A O 1
ATOM 3637 N N . PRO A 1 441 ? -8.629 9.659 14.741 1.00 95.12 441 PRO A N 1
ATOM 3638 C CA . PRO A 1 441 ? -8.371 10.916 14.049 1.00 95.12 441 PRO A CA 1
ATOM 3639 C C . PRO A 1 441 ? -8.992 10.953 12.649 1.00 95.12 441 PRO A C 1
ATOM 3641 O O . PRO A 1 441 ? -9.114 9.932 11.968 1.00 95.12 441 PRO A O 1
ATOM 3644 N N . THR A 1 442 ? -9.341 12.149 12.179 1.00 93.31 442 THR A N 1
ATOM 3645 C CA . THR A 1 442 ? -10.009 12.358 10.883 1.00 93.31 442 THR A CA 1
ATOM 3646 C C . THR A 1 442 ? -9.225 11.824 9.685 1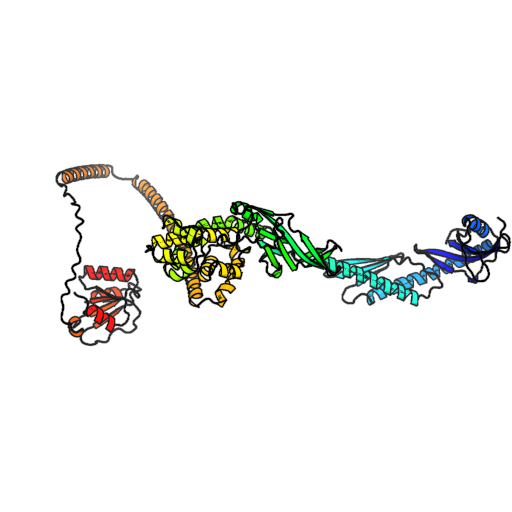.00 93.31 442 THR A C 1
ATOM 3648 O O . THR A 1 442 ? -9.812 11.377 8.703 1.00 93.31 442 THR A O 1
ATOM 3651 N N . GLU A 1 443 ? -7.903 11.823 9.784 1.00 94.19 443 GLU A N 1
ATOM 3652 C CA . GLU A 1 443 ? -6.945 11.355 8.792 1.00 94.19 443 GLU A CA 1
ATOM 3653 C C . GLU A 1 443 ? -7.025 9.837 8.590 1.00 94.19 443 GLU A C 1
ATOM 3655 O O . GLU A 1 443 ? -6.716 9.349 7.503 1.00 94.19 443 GLU A O 1
ATOM 3660 N N . LEU A 1 444 ? -7.477 9.093 9.609 1.00 94.69 444 LEU A N 1
ATOM 3661 C CA . LEU A 1 444 ? -7.644 7.639 9.546 1.00 94.69 444 LEU A CA 1
ATOM 3662 C C . LEU A 1 444 ? -9.020 7.206 9.041 1.00 94.69 444 LEU A C 1
ATOM 3664 O O . LEU A 1 444 ? -9.205 6.041 8.682 1.00 94.69 444 LEU A O 1
ATOM 3668 N N . ALA A 1 445 ? -9.975 8.136 8.950 1.00 92.06 445 ALA A N 1
ATOM 3669 C CA . ALA A 1 445 ? -11.341 7.844 8.532 1.00 92.06 445 ALA A CA 1
ATOM 3670 C C . ALA A 1 445 ? -11.442 7.090 7.188 1.00 92.06 445 ALA A C 1
ATOM 3672 O O . ALA A 1 445 ? -12.236 6.149 7.124 1.00 92.06 445 ALA A O 1
ATOM 3673 N N . PRO A 1 446 ? -10.657 7.409 6.132 1.00 91.50 446 PRO A N 1
ATOM 3674 C CA . PRO A 1 446 ? -10.730 6.680 4.863 1.00 91.50 446 PRO A CA 1
ATOM 3675 C C . PRO A 1 446 ? -10.391 5.189 4.997 1.00 91.50 446 PRO A C 1
ATOM 3677 O O . PRO A 1 446 ? -11.001 4.359 4.327 1.00 91.50 446 PRO A O 1
ATOM 3680 N N . TYR A 1 447 ? -9.453 4.843 5.882 1.00 91.50 447 TYR A N 1
ATOM 3681 C CA . TYR A 1 447 ? -9.030 3.459 6.102 1.00 91.50 447 TYR A CA 1
ATOM 3682 C C . TYR A 1 447 ? -10.062 2.696 6.934 1.00 91.50 447 TYR A C 1
ATOM 3684 O O . TYR A 1 447 ? -10.428 1.574 6.589 1.00 91.50 447 TYR A O 1
ATOM 3692 N N . VAL A 1 448 ? -10.619 3.338 7.967 1.00 90.12 448 VAL A N 1
ATOM 3693 C CA . VAL A 1 448 ? -11.661 2.733 8.811 1.00 90.12 448 VAL A CA 1
ATOM 3694 C C . VAL A 1 448 ? -12.955 2.488 8.026 1.00 90.12 448 VAL A C 1
ATOM 3696 O O . VAL A 1 448 ? -13.601 1.452 8.191 1.00 90.12 448 VAL A O 1
ATOM 3699 N N . GLN A 1 449 ? -13.318 3.389 7.106 1.00 86.00 449 GLN A N 1
ATOM 3700 C CA . GLN A 1 449 ? -14.490 3.223 6.235 1.00 86.00 449 GLN A CA 1
ATOM 3701 C C . GLN A 1 449 ? -14.425 1.952 5.376 1.00 86.00 449 GLN A C 1
ATOM 3703 O O . GLN A 1 449 ? -15.471 1.366 5.088 1.00 86.00 449 GLN A O 1
ATOM 3708 N N . GLY A 1 450 ? -13.224 1.479 5.022 1.00 81.81 450 GLY A N 1
ATOM 3709 C CA . GLY A 1 450 ? -13.036 0.204 4.325 1.00 81.81 450 GLY A CA 1
ATOM 3710 C C . GLY A 1 450 ? -13.607 -0.992 5.096 1.00 81.81 450 GLY A C 1
ATOM 3711 O O . GLY A 1 450 ? -14.124 -1.935 4.492 1.00 81.81 450 GLY A O 1
ATOM 3712 N N . PHE A 1 451 ? -13.620 -0.927 6.431 1.00 84.56 451 PHE A N 1
ATOM 3713 C CA . PHE A 1 451 ? -14.163 -1.984 7.283 1.00 84.56 451 PHE A CA 1
ATOM 3714 C C . PHE A 1 451 ? -15.689 -1.932 7.435 1.00 84.56 451 PHE A C 1
ATOM 3716 O O . PHE A 1 451 ? -16.296 -2.939 7.801 1.00 84.56 451 PHE A O 1
ATOM 3723 N N . ALA A 1 452 ? -16.349 -0.824 7.074 1.00 79.44 452 ALA A N 1
ATOM 3724 C CA . ALA A 1 452 ? -17.801 -0.663 7.220 1.00 79.44 452 ALA A CA 1
ATOM 3725 C C . ALA A 1 452 ? -18.618 -1.751 6.489 1.00 79.44 452 ALA A C 1
ATOM 3727 O O . ALA A 1 452 ? -19.723 -2.125 6.906 1.00 79.44 452 ALA A O 1
ATOM 3728 N N . ALA A 1 453 ? -18.060 -2.310 5.410 1.00 78.69 453 ALA A N 1
ATOM 3729 C CA . ALA A 1 453 ? -18.663 -3.406 4.658 1.00 78.69 453 ALA A CA 1
ATOM 3730 C C . ALA A 1 453 ? -18.818 -4.701 5.484 1.00 78.69 453 ALA A C 1
ATOM 3732 O O . ALA A 1 453 ? -19.755 -5.466 5.238 1.00 78.69 453 ALA A O 1
ATOM 3733 N N . TYR A 1 454 ? -17.946 -4.940 6.472 1.00 79.44 454 TYR A N 1
ATOM 3734 C CA . TYR A 1 454 ? -18.013 -6.119 7.343 1.00 79.44 454 TYR A CA 1
ATOM 3735 C C . TYR A 1 454 ? -19.211 -6.065 8.295 1.00 79.44 454 TYR A C 1
ATOM 3737 O O . TYR A 1 454 ? -19.855 -7.089 8.523 1.00 79.44 454 TYR A O 1
ATOM 3745 N N . PHE A 1 455 ? -19.567 -4.875 8.777 1.00 74.62 455 PHE A N 1
ATOM 3746 C CA . PHE A 1 455 ? -20.731 -4.683 9.647 1.00 74.62 455 PHE A CA 1
ATOM 3747 C C . PHE A 1 455 ? -22.038 -4.660 8.842 1.00 74.62 455 PHE A C 1
ATOM 3749 O O . PHE A 1 455 ? -23.059 -5.197 9.264 1.00 74.62 455 PHE A O 1
ATOM 3756 N N . SER A 1 456 ? -22.001 -4.131 7.616 1.00 66.88 456 SER A N 1
ATOM 3757 C CA . SER A 1 456 ? -23.196 -3.944 6.778 1.00 66.88 456 SER A CA 1
ATOM 3758 C C . SER A 1 456 ? -23.816 -5.247 6.254 1.00 66.88 456 SER A C 1
ATOM 3760 O O . SER A 1 456 ? -25.018 -5.289 6.004 1.00 66.88 456 SER A O 1
ATOM 3762 N N . LYS A 1 457 ? -23.036 -6.328 6.096 1.00 57.06 457 LYS A N 1
ATOM 3763 C CA . LYS A 1 457 ? -23.559 -7.608 5.576 1.00 57.06 457 LYS A CA 1
ATOM 3764 C C . LYS A 1 457 ? -24.460 -8.361 6.563 1.00 57.06 457 LYS A C 1
ATOM 3766 O O . LYS A 1 457 ? -25.214 -9.219 6.123 1.00 57.06 457 LYS A O 1
ATOM 3771 N N . ASN A 1 458 ? -24.411 -8.029 7.857 1.00 49.53 458 ASN A N 1
ATOM 3772 C CA . ASN A 1 458 ? -25.215 -8.671 8.906 1.00 49.53 458 ASN A CA 1
ATOM 3773 C C . ASN A 1 458 ? -25.830 -7.686 9.922 1.00 49.53 458 ASN A C 1
ATOM 3775 O O . ASN A 1 458 ? -26.425 -8.135 10.904 1.00 49.53 458 ASN A O 1
ATOM 3779 N N . GLY A 1 459 ? -25.655 -6.375 9.743 1.00 45.84 459 GLY A N 1
ATOM 3780 C CA . GLY A 1 459 ? -26.160 -5.359 10.662 1.00 45.84 459 GLY A CA 1
ATOM 3781 C C . GLY A 1 459 ? -27.672 -5.217 10.537 1.00 45.84 459 GLY A C 1
ATOM 3782 O O . GLY A 1 459 ? -28.193 -4.931 9.456 1.00 45.84 459 GLY A O 1
ATOM 3783 N N . SER A 1 460 ? -28.393 -5.411 11.642 1.00 52.31 460 SER A N 1
ATOM 3784 C CA . SER A 1 460 ? -29.810 -5.066 11.704 1.00 52.31 460 SER A CA 1
ATOM 3785 C C . SER A 1 460 ? -29.969 -3.584 11.342 1.00 52.31 460 SER A C 1
ATOM 3787 O O . SER A 1 460 ? -29.126 -2.750 11.679 1.00 52.31 460 SER A O 1
ATOM 3789 N N . GLN A 1 461 ? -31.058 -3.217 10.660 1.00 53.12 461 GLN A N 1
ATOM 3790 C CA . GLN A 1 461 ? -31.363 -1.815 10.324 1.00 53.12 461 GLN A CA 1
ATOM 3791 C C . GLN A 1 461 ? -31.324 -0.870 11.544 1.00 53.12 461 GLN A C 1
ATOM 3793 O O . GLN A 1 461 ? -31.242 0.347 11.387 1.00 53.12 461 GLN A O 1
ATOM 3798 N N . GLU A 1 462 ? -31.386 -1.418 12.755 1.00 52.41 462 GLU A N 1
ATOM 3799 C CA . GLU A 1 462 ? -31.272 -0.704 14.021 1.00 52.41 462 GLU A CA 1
ATOM 3800 C C . GLU A 1 462 ? -29.865 -0.155 14.266 1.00 52.41 462 GLU A C 1
ATOM 3802 O O . GLU A 1 462 ? -29.762 0.980 14.715 1.00 52.41 462 GLU A O 1
ATOM 3807 N N . VAL A 1 463 ? -28.793 -0.873 13.904 1.00 54.72 463 VAL A N 1
ATOM 3808 C CA . VAL A 1 463 ? -27.405 -0.398 14.083 1.00 54.72 463 VAL A CA 1
ATOM 3809 C C . VAL A 1 463 ? -27.115 0.791 13.165 1.00 54.72 463 VAL A C 1
ATOM 3811 O O . VAL A 1 463 ? -26.551 1.793 13.596 1.00 54.72 463 VAL A O 1
ATOM 3814 N N . LEU A 1 464 ? -27.607 0.755 11.923 1.00 55.94 464 LEU A N 1
ATOM 3815 C CA . LEU A 1 464 ? -27.528 1.893 10.997 1.00 55.94 464 LEU A CA 1
ATOM 3816 C C . LEU A 1 464 ? -28.355 3.099 11.472 1.00 55.94 464 LEU A C 1
ATOM 3818 O O . LEU A 1 464 ? -27.957 4.245 11.260 1.00 55.94 464 LEU A O 1
ATOM 3822 N N . LYS A 1 465 ? -29.507 2.867 12.116 1.00 61.06 465 LYS A N 1
ATOM 3823 C CA . LYS A 1 465 ? -30.302 3.937 12.742 1.00 61.06 465 LYS A CA 1
ATOM 3824 C C . LYS A 1 465 ? -29.592 4.520 13.961 1.00 61.06 465 LYS A C 1
ATOM 3826 O O . LYS A 1 465 ? -29.582 5.739 14.110 1.00 61.06 465 LYS A O 1
ATOM 3831 N N . LEU A 1 466 ? -28.968 3.682 14.787 1.00 58.69 466 LEU A N 1
ATOM 3832 C CA . LEU A 1 466 ? -28.158 4.107 15.926 1.00 58.69 466 LEU A CA 1
ATOM 3833 C C . LEU A 1 466 ? -26.979 4.956 15.463 1.00 58.69 466 LEU A C 1
ATOM 3835 O O . LEU A 1 466 ? -26.794 6.042 15.993 1.00 58.69 466 LEU A O 1
ATOM 3839 N N . HIS A 1 467 ? -26.280 4.539 14.407 1.00 55.50 467 HIS A N 1
ATOM 3840 C CA . HIS A 1 467 ? -25.158 5.293 13.857 1.00 55.50 467 HIS A CA 1
ATOM 3841 C C . HIS A 1 467 ? -25.581 6.679 13.357 1.00 55.50 467 HIS A C 1
ATOM 3843 O O . HIS A 1 467 ? -24.980 7.679 13.735 1.00 55.50 467 HIS A O 1
ATOM 3849 N N . LYS A 1 468 ? -26.693 6.763 12.611 1.00 64.50 468 LYS A N 1
ATOM 3850 C CA . LYS A 1 468 ? -27.267 8.053 12.189 1.00 64.50 468 LYS A CA 1
ATOM 3851 C C . LYS A 1 468 ? -27.694 8.925 13.368 1.00 64.50 468 LYS A C 1
ATOM 3853 O O . LYS A 1 468 ? -27.594 10.145 13.290 1.00 64.50 468 LYS A O 1
ATOM 3858 N N . THR A 1 469 ? -28.188 8.312 14.441 1.00 66.56 469 THR A N 1
ATOM 3859 C CA . THR A 1 469 ? -28.617 9.036 15.644 1.00 66.56 469 THR A CA 1
ATOM 3860 C C . THR A 1 469 ? -27.410 9.556 16.422 1.00 66.56 469 THR A C 1
ATOM 3862 O O . THR A 1 469 ? -27.418 10.708 16.839 1.00 66.56 469 THR A O 1
ATOM 3865 N N . LEU A 1 470 ? -26.352 8.753 16.549 1.00 64.88 470 LEU A N 1
ATOM 3866 C CA . LEU A 1 470 ? -25.096 9.132 17.197 1.00 64.88 470 LEU A CA 1
ATOM 3867 C C . LEU A 1 470 ? -24.368 10.233 16.425 1.00 64.88 470 LEU A C 1
ATOM 3869 O O . LEU A 1 470 ? -23.942 11.212 17.026 1.00 64.88 470 LEU A O 1
ATOM 3873 N N . ASP A 1 471 ? -24.292 10.131 15.097 1.00 66.56 471 ASP A N 1
ATOM 3874 C CA . ASP A 1 471 ? -23.707 11.181 14.256 1.00 66.56 471 ASP A CA 1
ATOM 3875 C C . ASP A 1 471 ? -24.491 12.490 14.387 1.00 66.56 471 ASP A C 1
ATOM 3877 O O . ASP A 1 471 ? -23.904 13.569 14.498 1.00 66.56 471 ASP A O 1
ATOM 3881 N N . HIS A 1 472 ? -25.824 12.403 14.440 1.00 73.81 472 HIS A N 1
ATOM 3882 C CA . HIS A 1 472 ? -26.677 13.563 14.671 1.00 73.81 472 HIS A CA 1
ATOM 3883 C C . HIS A 1 472 ? -26.451 14.175 16.061 1.00 73.81 472 HIS A C 1
ATOM 3885 O O . HIS A 1 472 ? -26.322 15.392 16.180 1.00 73.81 472 HIS A O 1
ATOM 3891 N N . GLN A 1 473 ? -26.336 13.348 17.103 1.00 70.88 473 GLN A N 1
ATOM 3892 C CA . GLN A 1 473 ? -26.047 13.805 18.463 1.00 70.88 473 GLN A CA 1
ATOM 3893 C C . GLN A 1 473 ? -24.652 14.430 18.575 1.00 70.88 473 GLN A C 1
ATOM 3895 O O . GLN A 1 473 ? -24.513 15.498 19.163 1.00 70.88 473 GLN A O 1
ATOM 3900 N N . HIS A 1 474 ? -23.626 13.850 17.952 1.00 69.69 474 HIS A N 1
ATOM 3901 C CA . HIS A 1 474 ? -22.288 14.439 17.919 1.00 69.69 474 HIS A CA 1
ATOM 3902 C C . HIS A 1 474 ? -22.257 15.778 17.177 1.00 69.69 474 HIS A C 1
ATOM 3904 O O . HIS A 1 474 ? -21.592 16.715 17.623 1.00 69.69 474 HIS A O 1
ATOM 3910 N N . GLN A 1 475 ? -22.999 15.907 16.074 1.00 76.75 475 GLN A N 1
ATOM 3911 C CA . GLN A 1 475 ? -23.155 17.191 15.389 1.00 76.75 475 GLN A CA 1
ATOM 3912 C C . GLN A 1 475 ? -23.844 18.228 16.282 1.00 76.75 475 GLN A C 1
ATOM 3914 O O . GLN A 1 475 ? -23.375 19.363 16.353 1.00 76.75 475 GLN A O 1
ATOM 3919 N N . GLN A 1 476 ? -24.898 17.841 17.006 1.00 78.00 476 GLN A N 1
ATOM 3920 C CA . GLN A 1 476 ? -25.572 18.722 17.963 1.00 78.00 476 GLN A CA 1
ATOM 3921 C C . GLN A 1 476 ? -24.650 19.138 19.112 1.00 78.00 476 GLN A C 1
ATOM 3923 O O . GLN A 1 476 ? -24.609 20.314 19.456 1.00 78.00 476 GLN A O 1
ATOM 3928 N N . ILE A 1 477 ? -23.860 18.218 19.670 1.00 78.75 477 ILE A N 1
ATOM 3929 C CA . ILE A 1 477 ? -22.891 18.533 20.729 1.00 78.75 477 ILE A CA 1
ATOM 3930 C C . ILE A 1 477 ? -21.860 19.545 20.225 1.00 78.75 477 ILE A C 1
ATOM 3932 O O . ILE A 1 477 ? -21.606 20.538 20.902 1.00 78.75 477 ILE A O 1
ATOM 3936 N N . ARG A 1 478 ? -21.311 19.358 19.017 1.00 77.50 478 ARG A N 1
ATOM 3937 C CA . ARG A 1 478 ? -20.374 20.325 18.420 1.00 77.50 478 ARG A CA 1
ATOM 3938 C C . ARG A 1 478 ? -21.021 21.692 18.202 1.00 77.50 478 ARG A C 1
ATOM 3940 O O . ARG A 1 478 ? -20.390 22.708 18.481 1.00 77.50 478 ARG A O 1
ATOM 3947 N N . GLN A 1 479 ? -22.272 21.728 17.739 1.00 80.44 479 GLN A N 1
ATOM 3948 C CA . GLN A 1 479 ? -23.031 22.975 17.589 1.00 80.44 479 GLN A CA 1
ATOM 3949 C C . GLN A 1 479 ? -23.236 23.669 18.939 1.00 80.44 479 GLN A C 1
ATOM 3951 O O . GLN A 1 479 ? -22.935 24.853 19.062 1.00 80.44 479 GLN A O 1
ATOM 3956 N N . LEU A 1 480 ? -23.653 22.931 19.969 1.00 83.00 480 LEU A N 1
ATOM 3957 C CA . LEU A 1 480 ? -23.837 23.458 21.321 1.00 83.00 480 LEU A CA 1
ATOM 3958 C C . LEU A 1 480 ? -22.522 23.951 21.932 1.00 83.00 480 LEU A C 1
ATOM 3960 O O . LEU A 1 480 ? -22.505 24.991 22.581 1.00 83.00 480 LEU A O 1
ATOM 3964 N N . GLN A 1 481 ? -21.407 23.256 21.705 1.00 77.50 481 GLN A N 1
ATOM 3965 C CA . GLN A 1 481 ? -20.082 23.700 22.146 1.00 77.50 481 GLN A CA 1
ATOM 3966 C C . GLN A 1 481 ? -19.648 24.990 21.438 1.00 77.50 481 GLN A C 1
ATOM 3968 O O . GLN A 1 481 ? -19.158 25.910 22.093 1.00 77.50 481 GLN A O 1
ATOM 3973 N N . GLN A 1 482 ? -19.872 25.100 20.124 1.00 82.19 482 GLN A N 1
ATOM 3974 C CA . GLN A 1 482 ? -19.620 26.338 19.378 1.00 82.19 482 GLN A CA 1
ATOM 3975 C C . GLN A 1 482 ? -20.511 27.488 19.865 1.00 82.19 482 GLN A C 1
ATOM 3977 O O . GLN A 1 482 ? -20.032 28.612 20.034 1.00 82.19 482 GLN A O 1
ATOM 3982 N N . GLU A 1 483 ? -21.791 27.223 20.138 1.00 83.19 483 GLU A N 1
ATOM 3983 C CA . GLU A 1 483 ? -22.707 28.214 20.701 1.00 83.19 483 GLU A CA 1
ATOM 3984 C C . GLU A 1 483 ? -22.295 28.644 22.109 1.00 83.19 483 GLU A C 1
ATOM 3986 O O . GLU A 1 483 ? -22.253 29.845 22.373 1.00 83.19 483 GLU A O 1
ATOM 3991 N N . ASN A 1 484 ? -21.908 27.712 22.982 1.00 81.50 484 ASN A N 1
ATOM 3992 C CA . ASN A 1 484 ? -21.377 28.023 24.310 1.00 81.50 484 ASN A CA 1
ATOM 3993 C C . ASN A 1 484 ? -20.091 28.846 24.234 1.00 81.50 484 ASN A C 1
ATOM 3995 O O . ASN A 1 484 ? -19.942 29.807 24.989 1.00 81.50 484 ASN A O 1
ATOM 3999 N N . GLY A 1 485 ? -19.193 28.541 23.293 1.00 82.50 485 GLY A N 1
ATOM 4000 C CA . GLY A 1 485 ? -18.012 29.362 23.026 1.00 82.50 485 GLY A CA 1
ATOM 4001 C C . GLY A 1 485 ? -18.397 30.790 22.627 1.00 82.50 485 GLY A C 1
ATOM 4002 O O . GLY A 1 485 ? -17.898 31.762 23.197 1.00 82.50 485 GLY A O 1
ATOM 4003 N N . ARG A 1 486 ? -19.369 30.933 21.715 1.00 85.56 486 ARG A N 1
ATOM 4004 C CA . ARG A 1 486 ? -19.879 32.241 21.274 1.00 85.56 486 ARG A CA 1
ATOM 4005 C C . ARG A 1 486 ? -20.564 33.013 22.402 1.00 85.56 486 ARG A C 1
ATOM 4007 O O . ARG A 1 486 ? -20.400 34.228 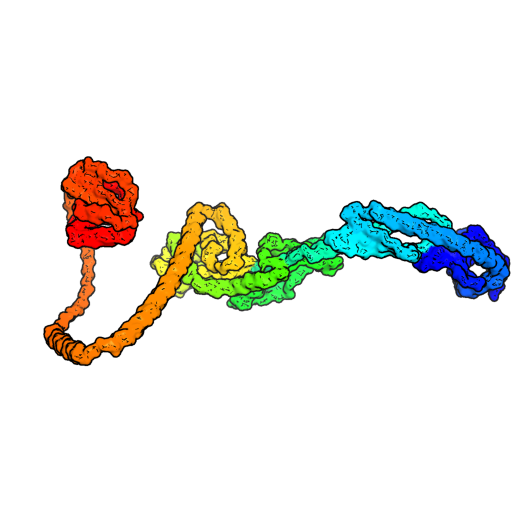22.500 1.00 85.56 486 ARG A O 1
ATOM 4014 N N . LEU A 1 487 ? -21.356 32.340 23.233 1.00 83.06 487 LEU A N 1
ATOM 4015 C CA . LEU A 1 487 ? -22.050 32.946 24.369 1.00 83.06 487 LEU A CA 1
ATOM 4016 C C . LEU A 1 487 ? -21.067 33.366 25.459 1.00 83.06 487 LEU A C 1
ATOM 4018 O O . LEU A 1 487 ? -21.182 34.479 25.958 1.00 83.06 487 LEU A O 1
ATOM 4022 N N . THR A 1 488 ? -20.061 32.545 25.752 1.00 82.94 488 THR A N 1
ATOM 4023 C CA . THR A 1 488 ? -18.976 32.883 26.685 1.00 82.94 488 THR A CA 1
ATOM 4024 C C . THR A 1 488 ? -18.206 34.116 26.209 1.00 82.94 488 THR A C 1
ATOM 4026 O O . THR A 1 488 ? -17.963 35.032 26.991 1.00 82.94 488 THR A O 1
ATOM 4029 N N . GLN A 1 489 ? -17.900 34.209 24.909 1.00 85.69 489 GLN A N 1
ATOM 4030 C CA . GLN A 1 489 ? -17.266 35.398 24.334 1.00 85.69 489 GLN A CA 1
ATOM 4031 C C . GLN A 1 489 ? -18.157 36.644 24.457 1.00 85.69 489 GLN A C 1
ATOM 4033 O O . GLN A 1 489 ? -17.672 37.714 24.827 1.00 85.69 489 GLN A O 1
ATOM 4038 N N . LYS A 1 490 ? -19.463 36.518 24.185 1.00 86.62 490 LYS A N 1
ATOM 4039 C CA . LYS A 1 490 ? -20.430 37.614 24.362 1.00 86.62 490 LYS A CA 1
ATOM 4040 C C . LYS A 1 490 ? -20.568 38.038 25.822 1.00 86.62 490 LYS A C 1
ATOM 4042 O O . LYS A 1 490 ? -20.659 39.232 26.083 1.00 86.62 490 LYS A O 1
ATOM 4047 N N . LEU A 1 491 ? -20.562 37.089 26.757 1.00 85.19 491 LEU A N 1
ATOM 4048 C CA . LEU A 1 491 ? -20.541 37.353 28.195 1.00 85.19 491 LEU A CA 1
ATOM 4049 C C . LEU A 1 491 ? -19.279 38.119 28.577 1.00 85.19 491 LEU A C 1
ATOM 4051 O O . LEU A 1 491 ? -19.387 39.157 29.216 1.00 85.19 491 LEU A O 1
ATOM 4055 N N . GLY A 1 492 ? -18.105 37.681 28.115 1.00 85.44 492 GLY A N 1
ATOM 4056 C CA . GLY A 1 492 ? -16.847 38.401 28.323 1.00 85.44 492 GLY A CA 1
ATOM 4057 C C . GLY A 1 492 ? -16.907 39.841 27.807 1.00 85.44 492 GLY A C 1
ATOM 4058 O O . GLY A 1 492 ? -16.584 40.770 28.537 1.00 85.44 492 GLY A O 1
ATOM 4059 N N . GLN A 1 493 ? -17.416 40.048 26.588 1.00 87.94 493 GLN A N 1
ATOM 4060 C CA . GLN A 1 493 ? -17.613 41.388 26.021 1.00 87.94 493 GLN A CA 1
ATOM 4061 C C . GLN A 1 493 ? -18.618 42.230 26.819 1.00 87.94 493 GLN A C 1
ATOM 4063 O O . GLN A 1 493 ? -18.401 43.426 27.004 1.00 87.94 493 GLN A O 1
ATOM 4068 N N . ALA A 1 494 ? -19.709 41.629 27.298 1.00 84.94 494 ALA A N 1
ATOM 4069 C CA . ALA A 1 494 ? -20.697 42.308 28.128 1.00 84.94 494 ALA A CA 1
ATOM 4070 C C . ALA A 1 494 ? -20.118 42.697 29.495 1.00 84.94 494 ALA A C 1
ATOM 4072 O O . ALA A 1 494 ? -20.346 43.816 29.942 1.00 84.94 494 ALA A O 1
ATOM 4073 N N . TYR A 1 495 ? -19.323 41.827 30.125 1.00 86.00 495 TYR A N 1
ATOM 4074 C CA . TYR A 1 495 ? -18.626 42.135 31.374 1.00 86.00 495 TYR A CA 1
ATOM 4075 C C . TYR A 1 495 ? -17.576 43.230 31.191 1.00 86.00 495 TYR A C 1
ATOM 4077 O O . TYR A 1 495 ? -17.547 44.162 31.991 1.00 86.00 495 TYR A O 1
ATOM 4085 N N . SER A 1 496 ? -16.767 43.182 30.127 1.00 83.81 496 SER A N 1
ATOM 4086 C CA . SER A 1 496 ? -15.832 44.268 29.803 1.00 83.81 496 SER A CA 1
ATOM 4087 C C . SER A 1 496 ? -16.569 45.586 29.585 1.00 83.81 496 SER A C 1
ATOM 4089 O O . SER A 1 496 ? -16.200 46.594 30.176 1.00 83.81 496 SER A O 1
ATOM 4091 N N . ARG A 1 497 ? -17.667 45.575 28.823 1.00 88.69 497 ARG A N 1
ATOM 4092 C CA . ARG A 1 497 ? -18.483 46.769 28.586 1.00 88.69 497 ARG A CA 1
ATOM 4093 C C . ARG A 1 497 ? -19.147 47.289 29.860 1.00 88.69 497 ARG A C 1
ATOM 4095 O O . ARG A 1 497 ? -19.208 48.498 30.049 1.00 88.69 497 ARG A O 1
ATOM 4102 N N . ASN A 1 498 ? -19.635 46.409 30.733 1.00 85.50 498 ASN A N 1
ATOM 4103 C CA . ASN A 1 498 ? -20.162 46.804 32.038 1.00 85.50 498 ASN A CA 1
ATOM 4104 C C . ASN A 1 498 ? -19.064 47.425 32.899 1.00 85.50 498 ASN A C 1
ATOM 4106 O O . ASN A 1 498 ? -19.300 48.469 33.486 1.00 85.50 498 ASN A O 1
ATOM 4110 N N . SER A 1 499 ? -17.858 46.854 32.907 1.00 83.56 499 SER A N 1
ATOM 4111 C CA . SER A 1 499 ? -16.718 47.421 33.629 1.00 83.56 499 SER A CA 1
ATOM 4112 C C . SER A 1 499 ? -16.314 48.797 33.083 1.00 83.56 499 SER A C 1
ATOM 4114 O O . SER A 1 499 ? -16.091 49.724 33.856 1.00 83.56 499 SER A O 1
ATOM 4116 N N . GLU A 1 500 ? -16.296 48.976 31.759 1.00 86.19 500 GLU A N 1
ATOM 4117 C CA . GLU A 1 500 ? -16.056 50.274 31.112 1.00 86.19 500 GLU A CA 1
ATOM 4118 C C . GLU A 1 500 ? -17.148 51.296 31.455 1.00 86.19 500 GLU A C 1
ATOM 4120 O O . GLU A 1 500 ? -16.844 52.447 31.763 1.00 86.19 500 GLU A O 1
ATOM 4125 N N . LEU A 1 501 ? -18.420 50.885 31.435 1.00 84.81 501 LEU A N 1
ATOM 4126 C CA . LEU A 1 501 ? -19.552 51.733 31.812 1.00 84.81 501 LEU A CA 1
ATOM 4127 C C . LEU A 1 501 ? -19.539 52.074 33.304 1.00 84.81 501 LEU A C 1
ATOM 4129 O O . LEU A 1 501 ? -19.854 53.204 33.662 1.00 84.81 501 LEU A O 1
ATOM 4133 N N . GLU A 1 502 ? -19.142 51.146 34.172 1.00 77.38 502 GLU A N 1
ATOM 4134 C CA . GLU A 1 502 ? -18.948 51.386 35.600 1.00 77.38 502 GLU A CA 1
ATOM 4135 C C . GLU A 1 502 ? -17.823 52.397 35.819 1.00 77.38 502 GLU A C 1
ATOM 4137 O O . GLU A 1 502 ? -18.040 53.398 36.497 1.00 77.38 502 GLU A O 1
ATOM 4142 N N . GLN A 1 503 ? -16.666 52.221 35.177 1.00 77.12 503 GLN A N 1
ATOM 4143 C CA . GLN A 1 503 ? -15.559 53.181 35.236 1.00 77.12 503 GLN A CA 1
ATOM 4144 C C . GLN A 1 503 ? -15.959 54.556 34.682 1.00 77.12 503 GLN A C 1
ATOM 4146 O O . GLN A 1 503 ? -15.654 55.585 35.288 1.00 77.12 503 GLN A O 1
ATOM 4151 N N . ALA A 1 504 ? -16.708 54.597 33.578 1.00 75.25 504 ALA A N 1
ATOM 4152 C CA . ALA A 1 504 ? -17.249 55.834 33.021 1.00 75.25 504 ALA A CA 1
ATOM 4153 C C . ALA A 1 504 ? -18.288 56.482 33.954 1.00 75.25 504 ALA A C 1
ATOM 4155 O O . ALA A 1 504 ? -18.301 57.702 34.098 1.00 75.25 504 ALA A O 1
ATOM 4156 N N . SER A 1 505 ? -19.121 55.690 34.635 1.00 65.19 505 SER A N 1
ATOM 4157 C CA . SER A 1 505 ? -20.101 56.175 35.616 1.00 65.19 505 SER A CA 1
ATOM 4158 C C . SER A 1 505 ? -19.438 56.710 36.887 1.00 65.19 505 SER A C 1
ATOM 4160 O O . SER A 1 505 ? -19.892 57.711 37.441 1.00 65.19 505 SER A O 1
ATOM 4162 N N . VAL A 1 506 ? -18.322 56.107 37.315 1.00 58.91 506 VAL A N 1
ATOM 4163 C CA . VAL A 1 506 ? -17.500 56.593 38.428 1.00 58.91 506 VAL A CA 1
ATOM 4164 C C . VAL A 1 506 ? -16.893 57.947 38.059 1.00 58.91 506 VAL A C 1
ATOM 4166 O O . VAL A 1 506 ? -17.021 58.883 38.849 1.00 58.91 506 VAL A O 1
ATOM 4169 N N . ASN A 1 507 ? -16.375 58.091 36.834 1.00 55.41 507 ASN A N 1
ATOM 4170 C CA . ASN A 1 507 ? -15.828 59.352 36.319 1.00 55.41 507 ASN A CA 1
ATOM 4171 C C . ASN A 1 507 ? -16.902 60.439 36.089 1.00 55.41 507 ASN A C 1
ATOM 4173 O O . ASN A 1 507 ? -16.635 61.620 36.295 1.00 55.41 507 ASN A O 1
ATOM 4177 N N . LEU A 1 508 ? -18.136 60.063 35.733 1.00 53.81 508 LEU A N 1
ATOM 4178 C CA . LEU A 1 508 ? -19.277 60.988 35.640 1.00 53.81 508 LEU A CA 1
ATOM 4179 C C . LEU A 1 508 ? -19.845 61.372 37.019 1.00 53.81 508 LEU A C 1
ATOM 4181 O O . LEU A 1 508 ? -20.443 62.433 37.160 1.00 53.81 508 LEU A O 1
ATOM 4185 N N . SER A 1 509 ? -19.645 60.547 38.055 1.00 47.97 509 SER A N 1
ATOM 4186 C CA . SER A 1 509 ? -20.106 60.830 39.426 1.00 47.97 509 SER A CA 1
ATOM 4187 C C . SER A 1 509 ? -19.132 61.671 40.264 1.00 47.97 509 SER A C 1
ATOM 4189 O O . SER A 1 509 ? -19.502 62.124 41.352 1.00 47.97 509 SER A O 1
ATOM 4191 N N . SER A 1 510 ? -17.906 61.892 39.772 1.00 48.72 510 SER A N 1
ATOM 4192 C CA . SER A 1 510 ? -16.909 62.768 40.405 1.00 48.72 510 SER A CA 1
ATOM 4193 C C . SER A 1 510 ? -17.090 64.255 40.089 1.00 48.72 510 SER A C 1
ATOM 4195 O O . SER A 1 510 ? -16.484 65.089 40.761 1.00 48.72 510 SER A O 1
ATOM 4197 N N . GLU A 1 511 ? -17.971 64.612 39.153 1.00 55.81 511 GLU A N 1
ATOM 4198 C CA . GLU A 1 511 ? -18.372 65.999 38.920 1.00 55.81 511 GLU A CA 1
ATOM 4199 C C . GLU A 1 511 ? -19.767 66.239 39.520 1.00 55.81 511 GLU A C 1
ATOM 4201 O O . GLU A 1 511 ? -20.799 65.893 38.959 1.00 55.81 511 GLU A O 1
ATOM 4206 N N . VAL A 1 512 ? -19.775 66.860 40.706 1.00 57.19 512 VAL A N 1
ATOM 4207 C CA . VAL A 1 512 ? -20.954 67.345 41.453 1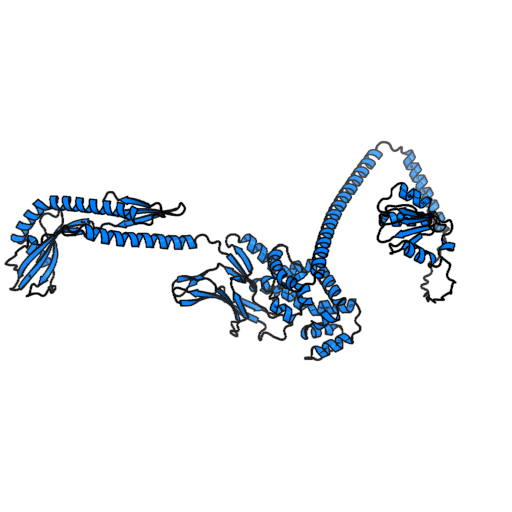.00 57.19 512 VAL A CA 1
ATOM 4208 C C . VAL A 1 512 ? -21.786 66.263 42.168 1.00 57.19 512 VAL A C 1
ATOM 4210 O O . VAL A 1 512 ? -22.991 66.127 41.971 1.00 57.19 512 VAL A O 1
ATOM 4213 N N . ARG A 1 513 ? -21.185 65.572 43.145 1.00 51.97 513 ARG A N 1
ATOM 4214 C CA . ARG A 1 513 ? -21.941 65.105 44.324 1.00 51.97 513 ARG A CA 1
ATOM 4215 C C . ARG A 1 513 ? -21.723 66.068 45.485 1.00 51.97 513 ARG A C 1
ATOM 4217 O O . ARG A 1 513 ? -20.601 66.291 45.937 1.00 51.97 513 ARG A O 1
ATOM 4224 N N . ASN A 1 514 ? -22.816 66.675 45.935 1.00 60.16 514 ASN A N 1
ATOM 4225 C CA . ASN A 1 514 ? -22.843 67.653 47.013 1.00 60.16 514 ASN A CA 1
ATOM 4226 C C . ASN A 1 514 ? -22.314 66.998 48.303 1.00 60.16 514 ASN A C 1
ATOM 4228 O O . ASN A 1 514 ? -22.822 65.958 48.722 1.00 60.16 514 ASN A O 1
ATOM 4232 N N . LYS A 1 515 ? -21.301 67.591 48.954 1.00 61.16 515 LYS A N 1
ATOM 4233 C CA . LYS A 1 515 ? -20.676 67.035 50.178 1.00 61.16 515 LYS A CA 1
ATOM 4234 C C . LYS A 1 515 ? -21.682 66.771 51.317 1.00 61.16 515 LYS A C 1
ATOM 4236 O O . LYS A 1 515 ? -21.396 65.969 52.201 1.00 61.16 515 LYS A O 1
ATOM 4241 N N . GLY A 1 516 ? -22.861 67.398 51.276 1.00 65.50 516 GLY A N 1
ATOM 4242 C CA . GLY A 1 516 ? -23.962 67.148 52.212 1.00 65.50 516 GLY A CA 1
ATOM 4243 C C . GLY A 1 516 ? -24.618 65.767 52.075 1.00 65.50 516 GLY A C 1
ATOM 4244 O O . GLY A 1 516 ? -24.988 65.179 53.089 1.00 65.50 516 GLY A O 1
ATOM 4245 N N . ASP A 1 517 ? -24.704 65.208 50.865 1.00 57.41 517 ASP A N 1
ATOM 4246 C CA . ASP A 1 517 ? -25.339 63.898 50.643 1.00 57.41 517 ASP A CA 1
ATOM 4247 C C . ASP A 1 517 ? -24.434 62.748 51.088 1.00 57.41 517 ASP A C 1
ATOM 4249 O O . ASP A 1 517 ? -24.905 61.747 51.622 1.00 57.41 517 ASP A O 1
ATOM 4253 N N . ILE A 1 518 ? -23.117 62.923 50.958 1.00 65.62 518 ILE A N 1
ATOM 4254 C CA . ILE A 1 518 ? -22.121 61.959 51.441 1.00 65.62 518 ILE A CA 1
ATOM 4255 C C . ILE A 1 518 ? -22.170 61.858 52.973 1.00 65.62 518 ILE A C 1
ATOM 4257 O O . ILE A 1 518 ? -22.166 60.750 53.510 1.00 65.62 518 ILE A O 1
ATOM 4261 N N . LEU A 1 519 ? -22.300 62.992 53.672 1.00 71.06 519 LEU A N 1
ATOM 4262 C CA . LEU A 1 519 ? -22.448 63.015 55.131 1.00 71.06 519 LEU A CA 1
ATOM 4263 C C . LEU A 1 519 ? -23.778 62.397 55.586 1.00 71.06 519 LEU A C 1
ATOM 4265 O O . LEU A 1 519 ? -23.791 61.631 56.547 1.00 71.06 519 LEU A O 1
ATOM 4269 N N . LYS A 1 520 ? -24.880 62.646 54.865 1.00 73.12 520 LYS A N 1
ATOM 4270 C CA . LYS A 1 520 ? -26.182 62.012 55.141 1.00 73.12 520 LYS A CA 1
ATOM 4271 C C . LYS A 1 520 ? -26.153 60.499 54.938 1.00 73.12 520 LYS A C 1
ATOM 4273 O O . LYS A 1 520 ? -26.701 59.766 55.752 1.00 73.12 520 LYS A O 1
ATOM 4278 N N . ILE A 1 521 ? -25.497 60.019 53.882 1.00 69.06 521 ILE A N 1
ATOM 4279 C CA . ILE A 1 521 ? -25.356 58.582 53.615 1.00 69.06 521 ILE A CA 1
ATOM 4280 C C . ILE A 1 521 ? -24.466 57.916 54.670 1.00 69.06 521 ILE A C 1
ATOM 4282 O O . ILE A 1 521 ? -24.769 56.805 55.089 1.00 69.06 521 ILE A O 1
ATOM 4286 N N . GLN A 1 522 ? -23.404 58.577 55.138 1.00 73.19 522 GLN A N 1
ATOM 4287 C CA . GLN A 1 522 ? -22.587 58.056 56.239 1.00 73.19 522 GLN A CA 1
ATOM 4288 C C . GLN A 1 522 ? -23.359 58.009 57.563 1.00 73.19 522 GLN A C 1
ATOM 4290 O O . GLN A 1 522 ? -23.292 56.998 58.255 1.00 73.19 522 GLN A O 1
ATOM 4295 N N . GLN A 1 523 ? -24.150 59.039 57.878 1.00 73.69 523 GLN A N 1
ATOM 4296 C CA . GLN A 1 523 ? -25.017 59.040 59.062 1.00 73.69 523 GLN A CA 1
ATOM 4297 C C . GLN A 1 523 ? -26.089 57.944 58.992 1.00 73.69 523 GLN A C 1
ATOM 4299 O O . GLN A 1 523 ? -26.291 57.230 59.966 1.00 73.69 523 GLN A O 1
ATOM 4304 N N . LEU A 1 524 ? -26.729 57.752 57.833 1.00 77.38 524 LEU A N 1
ATOM 4305 C CA . LEU A 1 524 ? -27.732 56.699 57.635 1.00 77.38 524 LEU A CA 1
ATOM 4306 C C . LEU A 1 524 ? -27.123 55.293 57.670 1.00 77.38 524 LEU A C 1
ATOM 4308 O O . LEU A 1 524 ? -27.752 54.376 58.183 1.00 77.38 524 LEU A O 1
ATOM 4312 N N . LYS A 1 525 ? -25.899 55.110 57.162 1.00 76.38 525 LYS A N 1
ATOM 4313 C CA . LYS A 1 525 ? -25.184 53.830 57.257 1.00 76.38 525 LYS A CA 1
ATOM 4314 C C . LYS A 1 525 ? -24.790 53.496 58.696 1.00 76.38 525 LYS A C 1
ATOM 4316 O O . LYS A 1 525 ? -24.968 52.349 59.084 1.00 76.38 525 LYS A O 1
ATOM 4321 N N . GLY A 1 526 ? -24.349 54.485 59.479 1.00 82.12 526 GLY A N 1
ATOM 4322 C CA . GLY A 1 526 ? -24.091 54.307 60.913 1.00 82.12 526 GLY A CA 1
ATOM 4323 C C . GLY A 1 526 ? -25.355 53.919 61.684 1.00 82.12 526 GLY A C 1
ATOM 4324 O O . GLY A 1 526 ? -25.339 52.961 62.444 1.00 82.12 526 GLY A O 1
ATOM 4325 N N . LEU A 1 527 ? -26.485 54.573 61.390 1.00 78.94 527 LEU A N 1
ATOM 4326 C CA . LEU A 1 527 ? -27.777 54.257 62.013 1.00 78.94 527 LEU A CA 1
ATOM 4327 C C . LEU A 1 527 ? -28.291 52.852 61.641 1.00 78.94 527 LEU A C 1
ATOM 4329 O O . LEU A 1 527 ? -28.919 52.179 62.452 1.00 78.94 527 LEU A O 1
ATOM 4333 N N . ILE A 1 528 ? -28.023 52.393 60.413 1.00 77.81 528 ILE A N 1
ATOM 4334 C CA . ILE A 1 528 ? -28.353 51.033 59.955 1.00 77.81 528 ILE A CA 1
ATOM 4335 C C . ILE A 1 528 ? -27.458 49.985 60.625 1.00 77.81 528 ILE A C 1
ATOM 4337 O O . ILE A 1 528 ? -27.942 48.897 60.930 1.00 77.81 528 ILE A O 1
ATOM 4341 N N . GLU A 1 529 ? -26.174 50.279 60.843 1.00 78.31 529 GLU A N 1
ATOM 4342 C CA . GLU A 1 529 ? -25.289 49.397 61.611 1.00 78.31 529 GLU A CA 1
ATOM 4343 C C . GLU A 1 529 ? -25.734 49.300 63.069 1.00 78.31 529 GLU A C 1
ATOM 4345 O O . GLU A 1 529 ? -25.865 48.182 63.556 1.00 78.31 529 GLU A O 1
ATOM 4350 N N . GLU A 1 530 ? -26.077 50.422 63.711 1.00 78.62 530 GLU A N 1
ATOM 4351 C CA . GLU A 1 530 ? -26.625 50.441 65.075 1.00 78.62 530 GLU A CA 1
ATOM 4352 C C . GLU A 1 530 ? -27.915 49.605 65.176 1.00 78.62 530 GLU A C 1
ATOM 4354 O O . GLU A 1 530 ? -28.013 48.714 66.024 1.00 78.62 530 GLU A O 1
ATOM 4359 N N . LEU A 1 531 ? -28.857 49.782 64.239 1.00 76.94 531 LEU A N 1
ATOM 4360 C CA . LEU A 1 531 ? -30.091 48.988 64.156 1.00 76.94 531 LEU A CA 1
ATOM 4361 C C . LEU A 1 531 ? -29.838 47.497 63.895 1.00 76.94 531 LEU A C 1
ATOM 4363 O O . LEU A 1 531 ? -30.541 46.653 64.446 1.00 76.94 531 LEU A O 1
ATOM 4367 N N . LYS A 1 532 ? -28.846 47.149 63.065 1.00 73.62 532 LYS A N 1
ATOM 4368 C CA . LYS A 1 532 ? -28.459 45.750 62.822 1.00 73.62 532 LYS A CA 1
ATOM 4369 C C . LYS A 1 532 ? -27.814 45.119 64.051 1.00 73.62 532 LYS A C 1
ATOM 4371 O O . LYS A 1 532 ? -28.101 43.959 64.336 1.00 73.62 532 LYS A O 1
ATOM 4376 N N . THR A 1 533 ? -26.980 45.861 64.779 1.00 77.75 533 THR A N 1
ATOM 4377 C CA . THR A 1 533 ? -26.385 45.375 66.028 1.00 77.75 533 THR A CA 1
ATOM 4378 C C . THR A 1 533 ? -27.438 45.180 67.113 1.00 77.75 533 THR A C 1
ATOM 4380 O O . THR A 1 533 ? -27.433 44.133 67.757 1.00 77.75 533 THR A O 1
ATOM 4383 N N . GLU A 1 534 ? -28.402 46.093 67.261 1.00 72.94 534 GLU A N 1
ATOM 4384 C CA . GLU A 1 534 ? -29.510 45.899 68.205 1.00 72.94 534 GLU A CA 1
ATOM 4385 C C . GLU A 1 534 ? -30.420 44.728 67.808 1.00 72.94 534 GLU A C 1
ATOM 4387 O O . GLU A 1 534 ? -30.762 43.914 68.663 1.00 72.94 534 GLU A O 1
ATOM 4392 N N . LEU A 1 535 ? -30.742 44.561 66.518 1.00 65.31 535 LEU A N 1
ATOM 4393 C CA . LEU A 1 535 ? -31.494 43.395 66.031 1.00 65.31 535 LEU A CA 1
ATOM 4394 C C . LEU A 1 535 ? -30.770 42.078 66.328 1.00 65.31 535 LEU A C 1
ATOM 4396 O O . LEU A 1 535 ? -31.402 41.134 66.794 1.00 65.31 535 LEU A O 1
ATOM 4400 N N . SER A 1 536 ? -29.451 42.031 66.125 1.00 66.44 536 SER A N 1
ATOM 4401 C CA . SER A 1 536 ? -28.649 40.829 66.380 1.00 66.44 536 SER A CA 1
ATOM 4402 C C . SER A 1 536 ? -28.567 40.440 67.861 1.00 66.44 536 SER A C 1
ATOM 4404 O O . SER A 1 536 ? -28.399 39.263 68.162 1.00 66.44 536 SER A O 1
ATOM 4406 N N . LEU A 1 537 ? -28.730 41.397 68.783 1.00 69.19 537 LEU A N 1
ATOM 4407 C CA . LEU A 1 537 ? -28.769 41.144 70.229 1.00 69.19 537 LEU A CA 1
ATOM 4408 C C . LEU A 1 537 ? -30.145 40.654 70.715 1.00 69.19 537 LEU A C 1
ATOM 4410 O O . LEU A 1 537 ? -30.229 40.061 71.789 1.00 69.19 537 LEU A O 1
ATOM 4414 N N . VAL A 1 538 ? -31.216 40.897 69.946 1.00 63.06 538 VAL A N 1
ATOM 4415 C CA . VAL A 1 538 ? -32.601 40.526 70.297 1.00 63.06 538 VAL A CA 1
ATOM 4416 C C . VAL A 1 538 ? -33.021 39.182 69.683 1.00 63.06 538 VAL A C 1
ATOM 4418 O O . VAL A 1 538 ? -33.869 38.489 70.245 1.00 63.06 538 VAL A O 1
ATOM 4421 N N . THR A 1 539 ? -32.419 38.757 68.571 1.00 49.31 539 THR A N 1
ATOM 4422 C CA . THR A 1 539 ? -32.642 37.417 68.001 1.00 49.31 539 THR A CA 1
ATOM 4423 C C . THR A 1 539 ? -31.875 36.342 68.772 1.00 49.31 539 THR A C 1
ATOM 4425 O O . THR A 1 539 ? -30.687 36.125 68.549 1.00 49.31 539 THR A O 1
ATOM 4428 N N . VAL A 1 540 ? -32.575 35.648 69.670 1.00 55.34 540 VAL A N 1
ATOM 4429 C CA . VAL A 1 540 ? -32.133 34.376 70.264 1.00 55.34 540 VAL A CA 1
ATOM 4430 C C . VAL A 1 540 ? -31.967 33.329 69.145 1.00 55.34 540 VAL A C 1
ATOM 4432 O O . VAL A 1 540 ? -32.844 33.258 68.279 1.00 55.34 540 VAL A O 1
ATOM 4435 N N . PRO A 1 541 ? -30.894 32.514 69.127 1.00 51.34 541 PRO A N 1
ATOM 4436 C CA . PRO A 1 541 ? -30.741 31.448 68.143 1.00 51.34 541 PRO A CA 1
ATOM 4437 C C . PRO A 1 541 ? -31.781 30.352 68.406 1.00 51.34 541 PRO A C 1
ATOM 4439 O O . PRO A 1 541 ? -31.815 29.788 69.498 1.00 51.34 541 PRO A O 1
ATOM 4442 N N . LEU A 1 542 ? -32.620 30.052 67.415 1.00 45.78 542 LEU A N 1
ATOM 4443 C CA . LEU A 1 542 ? -33.306 28.765 67.339 1.00 45.78 542 LEU A CA 1
ATOM 4444 C C . LEU A 1 542 ? -32.283 27.746 66.833 1.00 45.78 542 LEU A C 1
ATOM 4446 O O . LEU A 1 542 ? -31.727 27.910 65.749 1.00 45.78 542 LEU A O 1
ATOM 4450 N N . GLU A 1 543 ? -32.003 26.750 67.667 1.00 44.84 543 GLU A N 1
ATOM 4451 C CA . GLU A 1 543 ? -31.259 25.546 67.314 1.00 44.84 543 GLU A CA 1
ATOM 4452 C C . GLU A 1 543 ? -31.995 24.833 66.166 1.00 44.84 543 GLU A C 1
ATOM 4454 O O . GLU A 1 543 ? -33.172 24.496 66.292 1.00 44.84 543 GLU A O 1
ATOM 4459 N N . GLU A 1 544 ? -31.324 24.631 65.031 1.00 39.22 544 GLU A N 1
ATOM 4460 C CA . GLU A 1 544 ? -31.768 23.662 64.028 1.00 39.22 544 GLU A CA 1
ATOM 4461 C C . GLU A 1 544 ? -31.389 22.268 64.543 1.00 39.22 544 GLU A C 1
ATOM 4463 O O . GLU A 1 544 ? -30.222 21.875 64.525 1.00 39.22 544 GLU A O 1
ATOM 4468 N N . GLU A 1 545 ? -32.383 21.547 65.062 1.00 38.59 545 GLU A N 1
ATOM 4469 C CA . GLU A 1 545 ? -32.287 20.122 65.365 1.00 38.59 545 GLU A CA 1
ATOM 4470 C C . GLU A 1 545 ? -32.102 19.315 64.070 1.00 38.59 545 GLU A C 1
ATOM 4472 O O . GLU A 1 545 ? -32.913 19.369 63.143 1.00 38.59 545 GLU A O 1
ATOM 4477 N N . GLU A 1 546 ? -31.045 18.504 64.044 1.00 45.31 546 GLU A N 1
ATOM 4478 C CA . GLU A 1 546 ? -30.976 17.289 63.240 1.00 45.31 546 GLU A CA 1
ATOM 4479 C C . GLU A 1 546 ? -32.102 16.333 63.668 1.00 45.31 546 GLU A C 1
ATOM 4481 O O . GLU A 1 546 ? -32.061 15.777 64.765 1.00 45.31 546 GLU A O 1
ATOM 4486 N N . GLN A 1 547 ? -33.069 16.069 62.785 1.00 38.16 547 GLN A N 1
ATOM 4487 C CA . GLN A 1 547 ? -33.889 14.854 62.840 1.00 38.16 547 GLN A CA 1
ATOM 4488 C C . GLN A 1 547 ? -34.060 14.261 61.438 1.00 38.16 547 GLN A C 1
ATOM 4490 O O . GLN A 1 547 ? -34.994 14.554 60.696 1.00 38.16 547 GLN A O 1
ATOM 4495 N N . THR A 1 548 ? -33.131 13.376 61.086 1.00 40.31 548 THR A N 1
ATOM 4496 C CA . THR A 1 548 ? -33.414 12.216 60.234 1.00 40.31 548 THR A CA 1
ATOM 4497 C C . THR A 1 548 ? -34.253 11.233 61.051 1.00 40.31 548 THR A C 1
ATOM 4499 O O . THR A 1 548 ? -33.702 10.465 61.835 1.00 40.31 548 THR A O 1
ATOM 4502 N N . GLU A 1 549 ? -35.573 11.248 60.873 1.00 37.44 549 GLU A N 1
ATOM 4503 C CA . GLU A 1 549 ? -36.435 10.114 61.225 1.00 37.44 549 GLU A CA 1
ATOM 4504 C C . GLU A 1 549 ? -36.890 9.396 59.948 1.00 37.44 549 GLU A C 1
ATOM 4506 O O . GLU A 1 549 ? -37.376 9.997 58.988 1.00 37.44 549 GLU A O 1
ATOM 4511 N N . GLU A 1 550 ? -36.685 8.080 59.945 1.00 43.78 550 GLU A N 1
ATOM 4512 C CA . GLU A 1 550 ? -37.187 7.131 58.958 1.00 43.78 550 GLU A CA 1
ATOM 4513 C C . GLU A 1 550 ? -38.717 7.225 58.843 1.00 43.78 550 GLU A C 1
ATOM 4515 O O . GLU A 1 550 ? -39.447 6.823 59.749 1.00 43.78 550 GLU A O 1
ATOM 4520 N N . MET A 1 551 ? -39.232 7.667 57.693 1.00 31.59 551 MET A N 1
ATOM 4521 C CA . MET A 1 551 ? -40.635 7.437 57.350 1.00 31.59 551 MET A CA 1
ATOM 4522 C C . MET A 1 551 ? -40.794 6.059 56.699 1.00 31.59 551 MET A C 1
ATOM 4524 O O . MET A 1 551 ? -40.570 5.867 55.503 1.00 31.59 551 MET A O 1
ATOM 4528 N N . LEU A 1 552 ? -41.223 5.099 57.519 1.00 37.03 552 LEU A N 1
ATOM 4529 C CA . LEU A 1 552 ? -41.921 3.884 57.103 1.00 37.03 552 LEU A CA 1
ATOM 4530 C C . LEU A 1 552 ? -43.139 4.255 56.237 1.00 37.03 552 LEU A C 1
ATOM 4532 O O . LEU A 1 552 ? -44.132 4.792 56.726 1.00 37.03 552 LEU A O 1
ATOM 4536 N N . LEU A 1 553 ? -43.079 3.931 54.944 1.00 30.30 553 LEU A N 1
ATOM 4537 C CA . LEU A 1 553 ? -44.246 3.898 54.062 1.00 30.30 553 LEU A CA 1
ATOM 4538 C C . LEU A 1 553 ? -45.105 2.675 54.413 1.00 30.30 553 LEU A C 1
ATOM 4540 O O . LEU A 1 553 ? -44.920 1.585 53.875 1.00 30.30 553 LEU A O 1
ATOM 4544 N N . THR A 1 554 ? -46.060 2.858 55.322 1.00 32.72 554 THR A N 1
ATOM 4545 C CA . THR A 1 554 ? -47.220 1.966 55.445 1.00 32.72 554 THR A CA 1
ATOM 4546 C C . THR A 1 554 ? -48.231 2.331 54.358 1.00 32.72 554 THR A C 1
ATOM 4548 O O . THR A 1 554 ? -48.881 3.370 54.427 1.00 32.72 554 THR A O 1
ATOM 4551 N N . GLU A 1 555 ? -48.366 1.478 53.342 1.00 35.81 555 GLU A N 1
ATOM 4552 C CA . GLU A 1 555 ? -49.482 1.529 52.395 1.00 35.81 555 GLU A CA 1
ATOM 4553 C C . GLU A 1 555 ? -50.764 1.011 53.070 1.00 35.81 555 GLU A C 1
ATOM 4555 O O . GLU A 1 555 ? -51.033 -0.192 53.084 1.00 35.81 555 GLU A O 1
ATOM 4560 N N . GLU A 1 556 ? -51.602 1.907 53.593 1.00 31.44 556 GLU A N 1
ATOM 4561 C CA . GLU A 1 556 ? -53.017 1.595 53.816 1.00 31.44 556 GLU A CA 1
ATOM 4562 C C . GLU A 1 556 ? -53.825 1.937 52.557 1.00 31.44 556 GLU A C 1
ATOM 4564 O O . GLU A 1 556 ? -54.101 3.093 52.239 1.00 31.44 556 GLU A O 1
ATOM 4569 N N . ARG A 1 557 ? -54.227 0.897 51.816 1.00 35.97 557 ARG A N 1
ATOM 4570 C CA . ARG A 1 557 ? -55.204 1.005 50.726 1.00 35.97 557 ARG A CA 1
ATOM 4571 C C . ARG A 1 557 ? -56.595 1.278 51.293 1.00 35.97 557 ARG A C 1
ATOM 4573 O O . ARG A 1 557 ? -57.293 0.348 51.701 1.00 35.97 557 ARG A O 1
ATOM 4580 N N . ILE A 1 558 ? -57.047 2.525 51.211 1.00 35.94 558 ILE A N 1
ATOM 4581 C CA . ILE A 1 558 ? -58.471 2.848 51.325 1.00 35.94 558 ILE A CA 1
ATOM 4582 C C . ILE A 1 558 ? -59.141 2.483 49.992 1.00 35.94 558 ILE A C 1
ATOM 4584 O O . ILE A 1 558 ? -58.831 3.046 48.945 1.00 35.94 558 ILE A O 1
ATOM 4588 N N . LYS A 1 559 ? -60.056 1.506 50.017 1.00 39.81 559 LYS A N 1
ATOM 4589 C CA . LYS A 1 559 ? -60.962 1.218 48.895 1.00 39.81 559 LYS A CA 1
ATOM 4590 C C . LYS A 1 559 ? -61.971 2.362 48.783 1.00 39.81 559 LYS A C 1
ATOM 4592 O O . LYS A 1 559 ? -62.843 2.466 49.640 1.00 39.81 559 LYS A O 1
ATOM 4597 N N . GLN A 1 560 ? -61.874 3.179 47.740 1.00 41.78 560 GLN A N 1
ATOM 4598 C CA . GLN A 1 560 ? -62.935 4.112 47.357 1.00 41.78 560 GLN A CA 1
ATOM 4599 C C . GLN A 1 560 ? -63.735 3.534 46.183 1.00 41.78 560 GLN A C 1
ATOM 4601 O O . GLN A 1 560 ? -63.182 2.894 45.286 1.00 41.78 560 GLN A O 1
ATOM 4606 N N . GLU A 1 561 ? -65.056 3.689 46.253 1.00 43.56 561 GLU A N 1
ATOM 4607 C CA . GLU A 1 561 ? -66.006 3.270 45.222 1.00 43.56 561 GLU A CA 1
ATOM 4608 C C . GLU A 1 561 ? -65.736 4.018 43.901 1.00 43.56 561 GLU A C 1
ATOM 4610 O O . GLU A 1 561 ? -65.337 5.183 43.935 1.00 43.56 561 GLU A O 1
ATOM 4615 N N . PRO A 1 562 ? -65.926 3.381 42.729 1.00 47.06 562 PRO A N 1
ATOM 4616 C CA . PRO A 1 562 ? -65.621 4.005 41.446 1.00 47.06 562 PRO A CA 1
ATOM 4617 C C . PRO A 1 562 ? -66.561 5.187 41.180 1.00 47.06 562 PRO A C 1
ATOM 4619 O O . PRO A 1 562 ? -67.745 5.005 40.896 1.00 47.06 562 PRO A O 1
ATOM 4622 N N . ILE A 1 563 ? -66.016 6.402 41.244 1.00 57.81 563 ILE A N 1
ATOM 4623 C CA . ILE A 1 563 ? -66.693 7.622 40.801 1.00 57.81 563 ILE A CA 1
ATOM 4624 C C . ILE A 1 563 ? -66.808 7.551 39.274 1.00 57.81 563 ILE A C 1
ATOM 4626 O O . ILE A 1 563 ? -65.814 7.419 38.560 1.00 57.81 563 ILE A O 1
ATOM 4630 N N . THR A 1 564 ? -68.026 7.615 38.742 1.00 65.75 564 THR A N 1
ATOM 4631 C CA . THR A 1 564 ? -68.255 7.698 37.294 1.00 65.75 564 THR A CA 1
ATOM 4632 C C . THR A 1 564 ? -67.690 9.010 36.744 1.00 65.75 564 THR A C 1
ATOM 4634 O O . THR A 1 564 ? -67.991 10.077 37.280 1.00 65.75 564 THR A O 1
ATOM 4637 N N . ILE A 1 565 ? -66.914 8.935 35.653 1.00 66.75 565 ILE A N 1
ATOM 4638 C CA . ILE A 1 565 ? -66.225 10.060 34.974 1.00 66.75 565 ILE A CA 1
ATOM 4639 C C . ILE A 1 565 ? -67.156 11.271 34.766 1.00 66.75 565 ILE A C 1
ATOM 4641 O O . ILE A 1 565 ? -66.745 12.418 34.921 1.00 66.75 565 ILE A O 1
ATOM 4645 N N . GLU A 1 566 ? -68.430 11.009 34.477 1.00 66.00 566 GLU A N 1
ATOM 4646 C CA . GLU A 1 566 ? -69.472 12.012 34.232 1.00 66.00 566 GLU A CA 1
ATOM 4647 C C . GLU A 1 566 ? -69.777 12.889 35.459 1.00 66.00 566 GLU A C 1
ATOM 4649 O O . GLU A 1 566 ? -70.066 14.070 35.300 1.00 66.00 566 GLU A O 1
ATOM 4654 N N . GLY A 1 567 ? -69.654 12.357 36.680 1.00 69.81 567 GLY A N 1
ATOM 4655 C CA . GLY A 1 567 ? -69.899 13.114 37.913 1.00 69.81 567 GLY A CA 1
ATOM 4656 C C . GLY A 1 567 ? -68.722 13.994 38.344 1.00 69.81 567 GLY A C 1
ATOM 4657 O O . GLY A 1 567 ? -68.924 15.026 38.976 1.00 69.81 567 GLY A O 1
ATOM 4658 N N . PHE A 1 568 ? -67.488 13.622 37.989 1.00 77.88 568 PHE A N 1
ATOM 4659 C CA . PHE A 1 568 ? -66.282 14.357 38.399 1.00 77.88 568 PHE A CA 1
ATOM 4660 C C . PHE A 1 568 ? -66.054 15.639 37.581 1.00 77.88 568 PHE A C 1
ATOM 4662 O O . PHE A 1 568 ? -65.559 16.652 38.099 1.00 77.88 568 PHE A O 1
ATOM 4669 N N . PHE A 1 569 ? -66.425 15.594 36.298 1.00 82.25 569 PHE A N 1
ATOM 4670 C CA . PHE A 1 569 ? -66.183 16.673 35.343 1.00 82.25 569 PHE A CA 1
ATOM 4671 C C . PHE A 1 569 ? -67.403 17.555 35.058 1.00 82.25 569 PHE A C 1
ATOM 4673 O O . PHE A 1 569 ? -67.239 18.557 34.370 1.00 82.25 569 PHE A O 1
ATOM 4680 N N . GLN A 1 570 ? -68.588 17.240 35.591 1.00 81.50 570 GLN A N 1
ATOM 4681 C CA . GLN A 1 570 ? -69.818 17.987 35.313 1.00 81.50 570 GLN A CA 1
ATOM 4682 C C . GLN A 1 570 ? -69.645 19.506 35.524 1.00 81.50 570 GLN A C 1
ATOM 4684 O O . GLN A 1 570 ? -69.153 19.955 36.555 1.00 81.50 570 GLN A O 1
ATOM 4689 N N . GLU A 1 571 ? -70.036 20.277 34.508 1.00 81.31 571 GLU A N 1
ATOM 4690 C CA . GLU A 1 571 ? -69.963 21.741 34.375 1.00 81.31 571 GLU A CA 1
ATOM 4691 C C . GLU A 1 571 ? -68.553 22.361 34.371 1.00 81.31 571 GLU A C 1
ATOM 4693 O O . GLU A 1 571 ? -68.427 23.580 34.257 1.00 81.31 571 GLU A O 1
ATOM 4698 N N . LYS A 1 572 ? -67.482 21.555 34.402 1.00 89.00 572 LYS A N 1
ATOM 4699 C CA . LYS A 1 572 ? -66.099 22.058 34.412 1.00 89.00 572 LYS A CA 1
ATOM 4700 C C . LYS A 1 572 ? -65.529 22.281 33.011 1.00 89.00 572 LYS A C 1
ATOM 4702 O O . LYS A 1 572 ? -65.829 21.565 32.048 1.00 89.00 572 LYS A O 1
ATOM 4707 N N . LYS A 1 573 ? -64.627 23.257 32.912 1.00 91.12 573 LYS A N 1
ATOM 4708 C CA . LYS A 1 573 ? -63.791 23.528 31.738 1.00 91.12 573 LYS A CA 1
ATOM 4709 C C . LYS A 1 573 ? -62.418 22.896 31.914 1.00 91.12 573 LYS A C 1
ATOM 4711 O O . LYS A 1 573 ? -61.639 23.293 32.777 1.00 91.12 573 LYS A O 1
ATOM 4716 N N . ILE A 1 574 ? -62.106 21.927 31.066 1.00 91.44 574 ILE A N 1
ATOM 4717 C CA . ILE A 1 574 ? -60.860 21.163 31.103 1.00 91.44 574 ILE A CA 1
ATOM 4718 C C . ILE A 1 574 ? -59.949 21.673 29.992 1.00 91.44 574 ILE A C 1
ATOM 4720 O O . ILE A 1 574 ? -60.292 21.565 28.817 1.00 91.44 574 ILE A O 1
ATOM 4724 N N . LEU A 1 575 ? -58.780 22.199 30.341 1.00 93.56 575 LEU A N 1
ATOM 4725 C CA . LEU A 1 575 ? -57.774 22.643 29.382 1.00 93.56 575 LEU A CA 1
ATOM 4726 C C . LEU A 1 575 ? -56.681 21.595 29.218 1.00 93.56 575 LEU A C 1
ATOM 4728 O O . LEU A 1 575 ? -55.986 21.273 30.173 1.00 93.56 575 LEU A O 1
ATOM 4732 N N . ILE A 1 576 ? -56.482 21.114 27.994 1.00 93.19 576 ILE A N 1
ATOM 4733 C CA . ILE A 1 576 ? -55.393 20.203 27.636 1.00 93.19 576 ILE A CA 1
ATOM 4734 C C . ILE A 1 576 ? -54.310 20.983 26.882 1.00 93.19 576 ILE A C 1
ATOM 4736 O O . ILE A 1 576 ? -54.546 21.500 25.785 1.00 93.19 576 ILE A O 1
ATOM 4740 N N . LEU A 1 577 ? -53.114 21.040 27.462 1.00 92.88 577 LEU A N 1
ATOM 4741 C CA . LEU A 1 577 ? -51.938 21.708 26.915 1.00 92.88 577 LEU A CA 1
ATOM 4742 C C . LEU A 1 577 ? -50.983 20.685 26.289 1.00 92.88 577 LEU A C 1
ATOM 4744 O O . LEU A 1 577 ? -50.422 19.838 26.985 1.00 92.88 577 LEU A O 1
ATOM 4748 N N . GLY A 1 578 ? -50.774 20.788 24.978 1.00 86.56 578 GLY A N 1
ATOM 4749 C CA . GLY A 1 578 ? -49.812 19.985 24.228 1.00 86.56 578 GLY A CA 1
ATOM 4750 C C . GLY A 1 578 ? -50.396 19.328 22.973 1.00 86.56 578 GLY A C 1
ATOM 4751 O O . GLY A 1 578 ? -51.444 18.676 22.998 1.00 86.56 578 GLY A O 1
ATOM 4752 N N . GLY A 1 579 ? -49.662 19.448 21.865 1.00 80.50 579 GLY A N 1
ATOM 4753 C CA . GLY A 1 579 ? -50.003 18.863 20.564 1.00 80.50 579 GLY A CA 1
ATOM 4754 C C . GLY A 1 579 ? -51.024 19.678 19.757 1.00 80.50 579 GLY A C 1
ATOM 4755 O O . GLY A 1 579 ? -51.938 20.289 20.299 1.00 80.50 579 GLY A O 1
ATOM 4756 N N . ASN A 1 580 ? -50.884 19.686 18.427 1.00 71.50 580 ASN A N 1
ATOM 4757 C CA . ASN A 1 580 ? -51.801 20.411 17.542 1.00 71.50 580 ASN A CA 1
ATOM 4758 C C . ASN A 1 580 ? -53.083 19.592 17.317 1.00 71.50 580 ASN A C 1
ATOM 4760 O O . ASN A 1 580 ? -53.068 18.588 16.600 1.00 71.50 580 ASN A O 1
ATOM 4764 N N . ARG A 1 581 ? -54.191 20.009 17.939 1.00 71.62 581 ARG A N 1
ATOM 4765 C CA . ARG A 1 581 ? -55.510 19.378 17.798 1.00 71.62 581 ARG A CA 1
ATOM 4766 C C . ARG A 1 581 ? -56.441 20.361 17.094 1.00 71.62 581 ARG A C 1
ATOM 4768 O O . ARG A 1 581 ? -57.008 21.252 17.710 1.00 71.62 581 ARG A O 1
ATOM 4775 N N . GLY A 1 582 ? -56.569 20.211 15.777 1.00 51.72 582 GLY A N 1
ATOM 4776 C CA . GLY A 1 582 ? -57.178 21.199 14.877 1.00 51.72 582 GLY A CA 1
ATOM 4777 C C . GLY A 1 582 ? -58.691 21.444 14.993 1.00 51.72 582 GLY A C 1
ATOM 4778 O O . GLY A 1 582 ? -59.257 21.997 14.056 1.00 51.72 582 GLY A O 1
ATOM 4779 N N . LYS A 1 583 ? -59.368 21.043 16.076 1.00 52.38 583 LYS A N 1
ATOM 4780 C CA . LYS A 1 583 ? -60.782 21.377 16.323 1.00 52.38 583 LYS A CA 1
ATOM 4781 C C . LYS A 1 583 ? -61.047 21.508 17.821 1.00 52.38 583 LYS A C 1
ATOM 4783 O O . LYS A 1 583 ? -61.059 20.507 18.532 1.00 52.38 583 LYS A O 1
ATOM 4788 N N . GLN A 1 584 ? -61.285 22.736 18.272 1.00 55.28 584 GLN A N 1
ATOM 4789 C CA . GLN A 1 584 ? -61.922 22.991 19.559 1.00 55.28 584 GLN A CA 1
ATOM 4790 C C . GLN A 1 584 ? -63.404 22.577 19.486 1.00 55.28 584 GLN A C 1
ATOM 4792 O O . GLN A 1 584 ? -64.084 22.870 18.504 1.00 55.28 584 GLN A O 1
ATOM 4797 N N . ILE A 1 585 ? -63.859 21.935 20.567 1.00 52.19 585 ILE A N 1
ATOM 4798 C CA . ILE A 1 585 ? -65.250 21.674 20.971 1.00 52.19 585 ILE A CA 1
ATOM 4799 C C . ILE A 1 585 ? -65.967 20.509 20.263 1.00 52.19 585 ILE A C 1
ATOM 4801 O O . ILE A 1 585 ? -66.455 20.601 19.138 1.00 52.19 585 ILE A O 1
ATOM 4805 N N . LYS A 1 586 ? -66.170 19.439 21.035 1.00 54.25 586 LYS A N 1
ATOM 4806 C CA . LYS A 1 586 ? -67.512 18.889 21.225 1.00 54.25 586 LYS A CA 1
ATOM 4807 C C . LYS A 1 586 ? -67.883 19.101 22.692 1.00 54.25 586 LYS A C 1
ATOM 4809 O O . LYS A 1 586 ? -67.093 18.749 23.564 1.00 54.25 586 LYS A O 1
ATOM 4814 N N . GLU A 1 587 ? -69.058 19.662 22.953 1.00 58.31 587 GLU A N 1
ATOM 4815 C CA . GLU A 1 587 ? -69.739 19.472 24.235 1.00 58.31 587 GLU A CA 1
ATOM 4816 C C . GLU A 1 587 ? -70.139 17.994 24.297 1.00 58.31 587 GLU A C 1
ATOM 4818 O O . GLU A 1 587 ? -71.156 17.581 23.744 1.00 58.31 587 GLU A O 1
ATOM 4823 N N . GLU A 1 588 ? -69.272 17.162 24.865 1.00 57.22 588 GLU A N 1
ATOM 4824 C CA . GLU A 1 588 ? -69.600 15.776 25.178 1.00 57.22 588 GLU A CA 1
ATOM 4825 C C . GLU A 1 588 ? -69.945 15.726 26.668 1.00 57.22 588 GLU A C 1
ATOM 4827 O O . GLU A 1 588 ? -69.131 16.066 27.519 1.00 57.22 588 GLU A O 1
ATOM 4832 N N . ASN A 1 589 ? -71.188 15.340 26.964 1.00 58.59 589 ASN A N 1
ATOM 4833 C CA . ASN A 1 589 ? -71.650 14.907 28.283 1.00 58.59 589 ASN A CA 1
ATOM 4834 C C . ASN A 1 589 ? -71.295 15.841 29.459 1.00 58.59 589 ASN A C 1
ATOM 4836 O O . ASN A 1 589 ? -70.678 15.423 30.434 1.00 58.59 589 ASN A O 1
ATOM 4840 N N . GLY A 1 590 ? -71.745 17.098 29.399 1.00 72.12 590 GLY A N 1
ATOM 4841 C CA . GLY A 1 590 ? -71.808 17.972 30.576 1.00 72.12 590 GLY A CA 1
ATOM 4842 C C . GLY A 1 590 ? -70.509 18.678 30.972 1.00 72.12 590 GLY A C 1
ATOM 4843 O O . GLY A 1 590 ? -70.520 19.355 31.990 1.00 72.12 590 GLY A O 1
ATOM 4844 N N . TYR A 1 591 ? -69.424 18.587 30.198 1.00 83.19 591 TYR A N 1
ATOM 4845 C CA . TYR A 1 591 ? -68.179 19.336 30.428 1.00 83.19 591 TYR A CA 1
ATOM 4846 C C . TYR A 1 591 ? -67.588 19.881 29.125 1.00 83.19 591 TYR A C 1
ATOM 4848 O O . TYR A 1 591 ? -67.922 19.429 28.029 1.00 83.19 591 TYR A O 1
ATOM 4856 N N . THR A 1 592 ? -66.714 20.887 29.228 1.00 84.62 592 THR A N 1
ATOM 4857 C CA . THR A 1 592 ? -66.118 21.552 28.055 1.00 84.62 592 THR A CA 1
ATOM 4858 C C . THR A 1 592 ? -64.622 21.287 27.983 1.00 84.62 592 THR A C 1
ATOM 4860 O O . THR A 1 592 ? -63.900 21.582 28.931 1.00 84.62 592 THR A O 1
ATOM 4863 N N . ILE A 1 593 ? -64.135 20.790 26.843 1.00 86.75 593 ILE A N 1
ATOM 4864 C CA . ILE A 1 593 ? -62.700 20.580 26.612 1.00 86.75 593 ILE A CA 1
ATOM 4865 C C . ILE A 1 593 ? -62.130 21.709 25.752 1.00 86.75 593 ILE A C 1
ATOM 4867 O O . ILE A 1 593 ? -62.538 21.916 24.606 1.00 86.75 593 ILE A O 1
ATOM 4871 N N . LEU A 1 594 ? -61.134 22.394 26.301 1.00 89.62 594 LEU A N 1
ATOM 4872 C CA . LEU A 1 594 ? -60.308 23.396 25.646 1.00 89.62 594 LEU A CA 1
ATOM 4873 C C . LEU A 1 594 ? -58.939 22.784 25.335 1.00 89.62 594 LEU A C 1
ATOM 4875 O O . LEU A 1 594 ? -58.403 22.002 26.117 1.00 89.62 594 LEU A O 1
ATOM 4879 N N . THR A 1 595 ? -58.349 23.128 24.194 1.00 90.38 595 THR A N 1
ATOM 4880 C CA . THR A 1 595 ? -57.033 22.605 23.794 1.00 90.38 595 THR A CA 1
ATOM 4881 C C . THR A 1 595 ? -56.133 23.719 23.288 1.00 90.38 595 THR A C 1
ATOM 4883 O O . THR A 1 595 ? -56.595 24.564 22.516 1.00 90.38 595 THR A O 1
ATOM 4886 N N . HIS A 1 596 ? -54.854 23.671 23.661 1.00 91.25 596 HIS A N 1
ATOM 4887 C CA . HIS A 1 596 ? -53.812 24.579 23.177 1.00 91.25 596 HIS A CA 1
ATOM 4888 C C . HIS A 1 596 ? -52.512 23.816 22.876 1.00 91.25 596 HIS A C 1
ATOM 4890 O O . HIS A 1 596 ? -52.198 22.839 23.555 1.00 91.25 596 HIS A O 1
ATOM 4896 N N . ASP A 1 597 ? -51.735 24.251 21.876 1.00 88.94 597 ASP A N 1
ATOM 4897 C CA . ASP A 1 597 ? -50.546 23.510 21.420 1.00 88.94 597 ASP A CA 1
ATOM 4898 C C . ASP A 1 597 ? -49.374 23.550 22.422 1.00 88.94 597 ASP A C 1
ATOM 4900 O O . ASP A 1 597 ? -48.580 22.612 22.487 1.00 88.94 597 ASP A O 1
ATOM 4904 N N . GLY A 1 598 ? -49.284 24.626 23.211 1.00 87.38 598 GLY A N 1
ATOM 4905 C CA . GLY A 1 598 ? -48.274 24.840 24.249 1.00 87.38 598 GLY A CA 1
ATOM 4906 C C . GLY A 1 598 ? -46.824 24.941 23.741 1.00 87.38 598 GLY A C 1
ATOM 4907 O O . GLY A 1 598 ? -45.879 24.792 24.522 1.00 87.38 598 GLY A O 1
ATOM 4908 N N . ARG A 1 599 ? -46.616 25.181 22.442 1.00 87.25 599 ARG A N 1
ATOM 4909 C CA . ARG A 1 599 ? -45.305 25.454 21.829 1.00 87.25 599 ARG A CA 1
ATOM 4910 C C . ARG A 1 599 ? -44.947 26.934 21.886 1.00 87.25 599 ARG A C 1
ATOM 4912 O O . ARG A 1 599 ? -43.765 27.260 21.960 1.00 87.25 599 ARG A O 1
ATOM 4919 N N . ILE A 1 600 ? -45.951 27.809 21.859 1.00 87.06 600 ILE A N 1
ATOM 4920 C CA . ILE A 1 600 ? -45.798 29.264 21.934 1.00 87.06 600 ILE A CA 1
ATOM 4921 C C . ILE A 1 600 ? -46.683 29.791 23.071 1.00 87.06 600 ILE A C 1
ATOM 4923 O O . ILE A 1 600 ? -47.800 29.318 23.263 1.00 87.06 600 ILE A O 1
ATOM 4927 N N . LEU A 1 601 ? -46.163 30.756 23.832 1.00 89.31 601 LEU A N 1
ATOM 4928 C CA . LEU A 1 601 ? -46.896 31.492 24.865 1.00 89.31 601 LEU A CA 1
ATOM 4929 C C . LEU A 1 601 ? -47.579 32.710 24.233 1.00 89.31 601 LEU A C 1
ATOM 4931 O O . LEU A 1 601 ? -47.081 33.832 24.332 1.00 89.31 601 LEU A O 1
ATOM 4935 N N . ASP A 1 602 ? -48.657 32.479 23.493 1.00 90.88 602 ASP A N 1
ATOM 4936 C CA . ASP A 1 602 ? -49.439 33.543 22.865 1.00 90.88 602 ASP A CA 1
ATOM 4937 C C . ASP A 1 602 ? -50.543 34.067 23.815 1.00 90.88 602 ASP A C 1
ATOM 4939 O O . ASP A 1 602 ? -50.777 33.499 24.883 1.00 90.88 602 ASP A O 1
ATOM 4943 N N . PRO A 1 603 ? -51.229 35.178 23.490 1.00 92.06 603 PRO A N 1
ATOM 4944 C CA . PRO A 1 603 ? -52.316 35.679 24.333 1.00 92.06 603 PRO A CA 1
ATOM 4945 C C . PRO A 1 603 ? -53.434 34.648 24.566 1.00 92.06 603 PRO A C 1
ATOM 4947 O O . PRO A 1 603 ? -54.002 34.604 25.657 1.00 92.06 603 PRO A O 1
ATOM 4950 N N . ALA A 1 604 ? -53.698 33.779 23.583 1.00 89.62 604 ALA A N 1
ATOM 4951 C CA . ALA A 1 604 ? -54.709 32.731 23.681 1.00 89.62 604 ALA A CA 1
ATOM 4952 C C . ALA A 1 604 ? -54.355 31.684 24.751 1.00 89.62 604 ALA A C 1
ATOM 4954 O O . ALA A 1 604 ? -55.235 31.251 25.492 1.00 89.62 604 ALA A O 1
ATOM 4955 N N . PHE A 1 605 ? -53.077 31.321 24.898 1.00 93.38 605 PHE A N 1
ATOM 4956 C CA . PHE A 1 605 ? -52.594 30.450 25.971 1.00 93.38 605 PHE A CA 1
ATOM 4957 C C . PHE A 1 605 ? -53.001 30.966 27.360 1.00 93.38 605 PHE A C 1
ATOM 4959 O O . PHE A 1 605 ? -53.575 30.224 28.161 1.00 93.38 605 PHE A O 1
ATOM 4966 N N . TYR A 1 606 ? -52.761 32.252 27.629 1.00 94.12 606 TYR A N 1
ATOM 4967 C CA . TYR A 1 606 ? -53.080 32.872 28.918 1.00 94.12 606 TYR A CA 1
ATOM 4968 C C . TYR A 1 606 ? -54.586 33.048 29.138 1.00 94.12 606 TYR A C 1
ATOM 4970 O O . TYR A 1 606 ? -55.070 32.887 30.260 1.00 94.12 606 TYR A O 1
ATOM 4978 N N . GLU A 1 607 ? -55.347 33.361 28.088 1.00 92.12 607 GLU A N 1
ATOM 4979 C CA . GLU A 1 607 ? -56.811 33.426 28.166 1.00 92.12 607 GLU A CA 1
ATOM 4980 C C . GLU A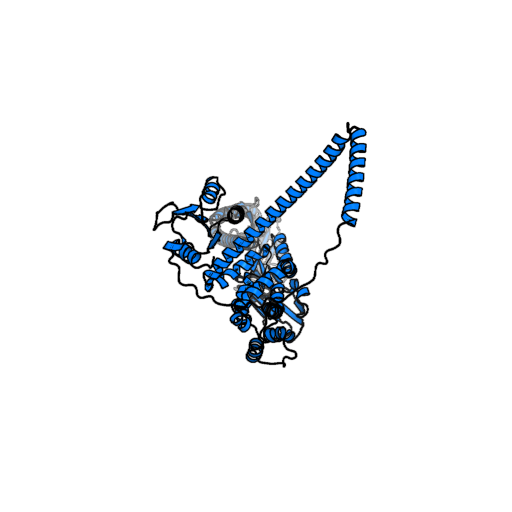 1 607 ? -57.412 32.059 28.503 1.00 92.12 607 GLU A C 1
ATOM 4982 O O . GLU A 1 607 ? -58.246 31.950 29.406 1.00 92.12 607 GLU A O 1
ATOM 4987 N N . LEU A 1 608 ? -56.936 30.997 27.850 1.00 93.50 608 LEU A N 1
ATOM 4988 C CA . LEU A 1 608 ? -57.404 29.639 28.104 1.00 93.50 608 LEU A CA 1
ATOM 4989 C C . LEU A 1 608 ? -57.085 29.189 29.534 1.00 93.50 608 LEU A C 1
ATOM 4991 O O . LEU A 1 608 ? -57.978 28.666 30.203 1.00 93.50 608 LEU A O 1
ATOM 4995 N N . LEU A 1 609 ? -55.874 29.463 30.037 1.00 93.69 609 LEU A N 1
ATOM 4996 C CA . LEU A 1 609 ? -55.489 29.189 31.430 1.00 93.69 609 LEU A CA 1
ATOM 4997 C C . LEU A 1 609 ? -56.423 29.870 32.442 1.00 93.69 609 LEU A C 1
ATOM 4999 O O . LEU A 1 609 ? -56.848 29.251 33.422 1.00 93.69 609 LEU A O 1
ATOM 5003 N N . LYS A 1 610 ? -56.809 31.126 32.189 1.00 93.62 610 LYS A N 1
ATOM 5004 C CA . LYS A 1 610 ? -57.759 31.857 33.043 1.00 93.62 610 LYS A CA 1
ATOM 5005 C C . LYS A 1 610 ? -59.148 31.229 33.035 1.00 93.62 610 LYS A C 1
ATOM 5007 O O . LYS A 1 610 ? -59.773 31.149 34.088 1.00 93.62 610 LYS A O 1
ATOM 5012 N N . THR A 1 611 ? -59.616 30.760 31.881 1.00 92.25 611 THR A N 1
ATOM 5013 C CA . THR A 1 611 ? -60.971 30.197 31.736 1.00 92.25 611 THR A CA 1
ATOM 5014 C C . THR A 1 611 ? -61.126 28.744 32.181 1.00 92.25 611 THR A C 1
ATOM 5016 O O . THR A 1 611 ? -62.260 28.299 32.330 1.00 92.25 611 THR A O 1
ATOM 5019 N N . ALA A 1 612 ? -60.032 28.002 32.348 1.00 93.94 612 ALA A N 1
ATOM 5020 C CA . ALA A 1 612 ? -60.064 26.588 32.706 1.00 93.94 612 ALA A CA 1
ATOM 5021 C C . ALA A 1 612 ? -60.265 26.375 34.211 1.00 93.94 612 ALA A C 1
ATOM 5023 O O . ALA A 1 612 ? -59.671 27.096 35.008 1.00 93.94 612 ALA A O 1
ATOM 5024 N N . ASP A 1 613 ? -61.026 25.352 34.587 1.00 93.25 613 ASP A N 1
ATOM 5025 C CA . ASP A 1 613 ? -61.168 24.894 35.975 1.00 93.25 613 ASP A CA 1
ATOM 5026 C C . ASP A 1 613 ? -60.178 23.766 36.291 1.00 93.25 613 ASP A C 1
ATOM 5028 O O . ASP A 1 613 ? -59.737 23.621 37.424 1.00 93.25 613 ASP A O 1
ATOM 5032 N N . ILE A 1 614 ? -59.814 22.967 35.282 1.00 93.06 614 ILE A N 1
ATOM 5033 C CA . ILE A 1 614 ? -58.830 21.884 35.387 1.00 93.06 614 ILE A CA 1
ATOM 5034 C C . ILE A 1 614 ? -57.811 22.035 34.264 1.00 93.06 614 ILE A C 1
ATOM 5036 O O . ILE A 1 614 ? -58.186 22.190 33.100 1.00 93.06 614 ILE A O 1
ATOM 5040 N N . ILE A 1 615 ? -56.524 21.947 34.599 1.00 95.38 615 ILE A N 1
ATOM 5041 C CA . ILE A 1 615 ? -55.422 22.027 33.637 1.00 95.38 615 ILE A CA 1
ATOM 5042 C C . ILE A 1 615 ? -54.780 20.644 33.501 1.00 95.38 615 ILE A C 1
ATOM 5044 O O . ILE A 1 615 ? -54.450 19.991 34.484 1.00 95.38 615 ILE A O 1
ATOM 5048 N N . ILE A 1 616 ? -54.580 20.186 32.271 1.00 94.75 616 ILE A N 1
ATOM 5049 C CA . ILE A 1 616 ? -53.930 18.915 31.955 1.00 94.75 616 ILE A CA 1
ATOM 5050 C C . ILE A 1 616 ? -52.761 19.191 31.016 1.00 94.75 616 ILE A C 1
ATOM 5052 O O . ILE A 1 616 ? -52.940 19.738 29.930 1.00 94.75 616 ILE A O 1
ATOM 5056 N N . VAL A 1 617 ? -51.560 18.780 31.409 1.00 94.56 617 VAL A N 1
ATOM 5057 C CA . VAL A 1 617 ? -50.328 18.973 30.646 1.00 94.56 617 VAL A CA 1
ATOM 5058 C C . VAL A 1 617 ? -49.869 17.660 30.027 1.00 94.56 617 VAL A C 1
ATOM 5060 O O . VAL A 1 617 ? -49.610 16.681 30.728 1.00 94.56 617 VAL A O 1
ATOM 5063 N N . LEU A 1 618 ? -49.711 17.654 28.703 1.00 93.38 618 LEU A N 1
ATOM 5064 C CA . LEU A 1 618 ? -49.151 16.525 27.967 1.00 93.38 618 LEU A CA 1
ATOM 5065 C C . LEU A 1 618 ? -47.634 16.661 27.912 1.00 93.38 618 LEU A C 1
ATOM 5067 O O . LEU A 1 618 ? -47.093 17.358 27.050 1.00 93.38 618 LEU A O 1
ATOM 5071 N N . THR A 1 619 ? -46.947 15.991 28.833 1.00 89.44 619 THR A N 1
ATOM 5072 C CA . THR A 1 619 ? -45.512 16.187 29.115 1.00 89.44 619 THR A CA 1
ATOM 5073 C C . THR A 1 619 ? -44.608 15.992 27.895 1.00 89.44 619 THR A C 1
ATOM 5075 O O . THR A 1 619 ? -43.588 16.663 27.774 1.00 89.44 619 THR A O 1
ATOM 5078 N N . HIS A 1 620 ? -44.998 15.137 26.946 1.00 89.31 620 HIS A N 1
ATOM 5079 C CA . HIS A 1 620 ? -44.240 14.885 25.713 1.00 89.31 620 HIS A CA 1
ATOM 5080 C C . HIS A 1 620 ? -44.567 15.833 24.549 1.00 89.31 620 HIS A C 1
ATOM 5082 O O . HIS A 1 620 ? -43.880 15.802 23.528 1.00 89.31 620 HIS A O 1
ATOM 5088 N N . LEU A 1 621 ? -45.629 16.639 24.652 1.00 88.38 621 LEU A N 1
ATOM 5089 C CA . LEU A 1 621 ? -46.174 17.419 23.532 1.00 88.38 621 LEU A CA 1
ATOM 5090 C C . LEU A 1 621 ? -46.295 18.923 23.818 1.00 88.38 621 LEU A C 1
ATOM 5092 O O . LEU A 1 621 ? -46.894 19.638 23.014 1.00 88.38 621 LEU A O 1
ATOM 5096 N N . ILE A 1 622 ? -45.705 19.400 24.913 1.00 92.00 622 ILE A N 1
ATOM 5097 C CA . ILE A 1 622 ? -45.659 20.805 25.330 1.00 92.00 622 ILE A CA 1
ATOM 5098 C C . ILE A 1 622 ? -44.207 21.306 25.383 1.00 92.00 622 ILE A C 1
ATOM 5100 O O . ILE A 1 622 ? -43.280 20.528 25.601 1.00 92.00 622 ILE A O 1
ATOM 5104 N N . SER A 1 623 ? -43.980 22.610 25.204 1.00 93.31 623 SER A N 1
ATOM 5105 C CA . SER A 1 623 ? -42.667 23.192 25.505 1.00 93.31 623 SER A CA 1
ATOM 5106 C C . SER A 1 623 ? -42.417 23.218 27.018 1.00 93.31 623 SER A C 1
ATOM 5108 O O . SER A 1 623 ? -43.319 23.508 27.802 1.00 93.31 623 SER A O 1
ATOM 5110 N N . HIS A 1 624 ? -41.171 22.979 27.439 1.00 87.94 624 HIS A N 1
ATOM 5111 C CA . HIS A 1 624 ? -40.799 23.020 28.859 1.00 87.94 624 HIS A CA 1
ATOM 5112 C C . HIS A 1 624 ? -41.169 24.366 29.503 1.00 87.94 624 HIS A C 1
ATOM 5114 O O . HIS A 1 624 ? -41.689 24.407 30.612 1.00 87.94 624 HIS A O 1
ATOM 5120 N N . ARG A 1 625 ? -40.991 25.470 28.765 1.00 93.00 625 ARG A N 1
ATOM 5121 C CA . ARG A 1 625 ? -41.376 26.813 29.209 1.00 93.00 625 ARG A CA 1
ATOM 5122 C C . ARG A 1 625 ? -42.883 26.936 29.465 1.00 93.00 625 ARG A C 1
ATOM 5124 O O . ARG A 1 625 ? -43.259 27.422 30.521 1.00 93.00 625 ARG A O 1
ATOM 5131 N N . ALA A 1 626 ? -43.734 26.474 28.546 1.00 94.06 626 ALA A N 1
ATOM 5132 C CA . ALA A 1 626 ? -45.186 26.541 28.734 1.00 94.06 626 ALA A CA 1
ATOM 5133 C C . ALA A 1 626 ? -45.699 25.601 29.830 1.00 94.06 626 ALA A C 1
ATOM 5135 O O . ALA A 1 626 ? -46.679 25.923 30.493 1.00 94.06 626 ALA A O 1
ATOM 5136 N N . MET A 1 627 ? -45.025 24.472 30.059 1.00 95.06 627 MET A N 1
ATOM 5137 C CA . MET A 1 627 ? -45.313 23.603 31.200 1.00 95.06 627 MET A CA 1
ATOM 5138 C C . MET A 1 627 ? -45.045 24.308 32.533 1.00 95.06 627 MET A C 1
ATOM 5140 O O . MET A 1 627 ? -45.899 24.263 33.415 1.00 95.06 627 MET A O 1
ATOM 5144 N N . TRP A 1 628 ? -43.887 24.963 32.678 1.00 95.12 628 TRP A N 1
ATOM 5145 C CA . TRP A 1 628 ? -43.564 25.712 33.897 1.00 95.12 628 TRP A CA 1
ATOM 5146 C C . TRP A 1 628 ? -44.509 26.887 34.114 1.00 95.12 628 TRP A C 1
ATOM 5148 O O . TRP A 1 628 ? -45.011 27.038 35.221 1.00 95.12 628 TRP A O 1
ATOM 5158 N N . GLU A 1 629 ? -44.831 27.631 33.056 1.00 95.69 629 GLU A N 1
ATOM 5159 C CA . GLU A 1 629 ? -45.796 28.732 33.119 1.00 95.69 629 GLU A CA 1
ATOM 5160 C C . GLU A 1 629 ? -47.187 28.244 33.563 1.00 95.69 629 GLU A C 1
ATOM 5162 O O . GLU A 1 629 ? -47.811 28.832 34.440 1.00 95.69 629 GLU A O 1
ATOM 5167 N N . ALA A 1 630 ? -47.669 27.131 32.996 1.00 95.44 630 ALA A N 1
ATOM 5168 C CA . ALA A 1 630 ? -48.951 26.544 33.377 1.00 95.44 630 ALA A CA 1
ATOM 5169 C C . ALA A 1 630 ? -48.948 26.040 34.827 1.00 95.44 630 ALA A C 1
ATOM 5171 O O . ALA A 1 630 ? -49.951 26.186 35.521 1.00 95.44 630 ALA A O 1
ATOM 5172 N N . LYS A 1 631 ? -47.827 25.470 35.292 1.00 95.62 631 LYS A N 1
ATOM 5173 C CA . LYS A 1 631 ? -47.654 25.023 36.679 1.00 95.62 631 LYS A CA 1
ATOM 5174 C C . LYS A 1 631 ? -47.650 26.196 37.654 1.00 95.62 631 LYS A C 1
ATOM 5176 O O . LYS A 1 631 ? -48.333 26.130 38.668 1.00 95.62 631 LYS A O 1
ATOM 5181 N N . GLU A 1 632 ? -46.901 27.250 37.350 1.00 94.62 632 GLU A N 1
ATOM 5182 C CA . GLU A 1 632 ? -46.860 28.471 38.156 1.00 94.62 632 GLU A CA 1
ATOM 5183 C C . GLU A 1 632 ? -48.248 29.111 38.236 1.00 94.62 632 GLU A C 1
ATOM 5185 O O . GLU A 1 632 ? -48.743 29.368 39.331 1.00 94.62 632 GLU A O 1
ATOM 5190 N N . PHE A 1 633 ? -48.928 29.260 37.096 1.00 95.50 633 PHE A N 1
ATOM 5191 C CA . PHE A 1 633 ? -50.286 29.794 37.041 1.00 95.50 633 PHE A CA 1
ATOM 5192 C C . PHE A 1 633 ? -51.285 28.946 37.842 1.00 95.50 633 PHE A C 1
ATOM 5194 O O . PHE A 1 633 ? -52.103 29.488 38.580 1.00 95.50 633 PHE A O 1
ATOM 5201 N N . ALA A 1 634 ? -51.213 27.617 37.726 1.00 94.62 634 ALA A N 1
ATOM 5202 C CA . ALA A 1 634 ? -52.078 26.706 38.471 1.00 94.62 634 ALA A CA 1
ATOM 5203 C C . ALA A 1 634 ? -51.882 26.823 39.990 1.00 94.62 634 ALA A C 1
ATOM 5205 O O . ALA A 1 634 ? -52.859 26.787 40.728 1.00 94.62 634 ALA A O 1
ATOM 5206 N N . ILE A 1 635 ? -50.639 27.008 40.451 1.00 92.25 635 ILE A N 1
ATOM 5207 C CA . ILE A 1 635 ? -50.329 27.221 41.873 1.00 92.25 635 ILE A CA 1
ATOM 5208 C C . ILE A 1 635 ? -50.866 28.576 42.349 1.00 92.25 635 ILE A C 1
ATOM 5210 O O . ILE A 1 635 ? -51.465 28.644 43.416 1.00 92.25 635 ILE A O 1
ATOM 5214 N N . LEU A 1 636 ? -50.667 29.640 41.564 1.00 93.00 636 LEU A N 1
ATOM 5215 C CA . LEU A 1 636 ? -51.093 30.995 41.928 1.00 93.00 636 LEU A CA 1
ATOM 5216 C C . LEU A 1 636 ? -52.617 31.146 42.009 1.00 93.00 636 LEU A C 1
ATOM 5218 O O . LEU A 1 636 ? -53.110 31.878 42.860 1.00 93.00 636 LEU A O 1
ATOM 5222 N N . GLU A 1 637 ? -53.352 30.464 41.132 1.00 93.44 637 GLU A N 1
ATOM 5223 C CA . GLU A 1 637 ? -54.818 30.538 41.043 1.00 93.44 637 GLU A CA 1
ATOM 5224 C C . GLU A 1 637 ? -55.519 29.346 41.723 1.00 93.44 637 GLU A C 1
ATOM 5226 O O . GLU A 1 637 ? -56.722 29.161 41.544 1.00 93.44 637 GLU A O 1
ATOM 5231 N N . GLU A 1 638 ? -54.770 28.516 42.459 1.00 92.50 638 GLU A N 1
ATOM 5232 C CA . GLU A 1 638 ? -55.258 27.317 43.163 1.00 92.50 638 GLU A CA 1
ATOM 5233 C C . GLU A 1 638 ? -56.063 26.353 42.264 1.00 92.50 638 GLU A C 1
ATOM 5235 O O . GLU A 1 638 ? -57.050 25.738 42.676 1.00 92.50 638 GLU A O 1
ATOM 5240 N N . LYS A 1 639 ? -55.635 26.198 41.005 1.00 93.25 639 LYS A N 1
ATOM 5241 C CA . LYS A 1 639 ? -56.283 25.317 40.025 1.00 93.25 639 LYS A CA 1
ATOM 5242 C C . LYS A 1 639 ? -55.626 23.936 39.996 1.00 93.25 639 LYS A C 1
ATOM 5244 O O . LYS A 1 639 ? -54.399 23.844 39.924 1.00 93.25 639 LYS A O 1
ATOM 5249 N N . PRO A 1 640 ? -56.404 22.841 39.958 1.00 92.25 640 PRO A N 1
ATOM 5250 C CA . PRO A 1 640 ? -55.851 21.499 39.834 1.00 92.25 640 PRO A CA 1
ATOM 5251 C C . PRO A 1 640 ? -55.143 21.317 38.483 1.00 92.25 640 PRO A C 1
ATOM 5253 O O . PRO A 1 640 ? -55.720 21.558 37.415 1.00 92.25 640 PRO A O 1
ATOM 5256 N N . ILE A 1 641 ? -53.886 20.867 38.546 1.00 94.38 641 ILE A N 1
ATOM 5257 C CA . ILE A 1 641 ? -53.044 20.575 37.385 1.00 94.38 641 ILE A CA 1
ATOM 5258 C C . ILE A 1 641 ? -52.605 19.111 37.379 1.00 94.38 641 ILE A C 1
ATOM 5260 O O . ILE A 1 641 ? -52.038 18.614 38.349 1.00 94.38 641 ILE A O 1
ATOM 5264 N N . TYR A 1 642 ? -52.829 18.430 36.258 1.00 95.00 642 TYR A N 1
ATOM 5265 C CA . TYR A 1 642 ? -52.472 17.027 36.061 1.00 95.00 642 TYR A CA 1
ATOM 5266 C C . TYR A 1 642 ? -51.476 16.872 34.917 1.00 95.00 642 TYR A C 1
ATOM 5268 O O . TYR A 1 642 ? -51.514 17.615 33.937 1.00 95.00 642 TYR A O 1
ATOM 5276 N N . TYR A 1 643 ? -50.605 15.873 35.017 1.00 93.00 643 TYR A N 1
ATOM 5277 C CA . TYR A 1 643 ? -49.616 15.553 33.992 1.00 93.00 643 TYR A CA 1
ATOM 5278 C C . TYR A 1 643 ? -49.944 14.186 33.411 1.00 93.00 643 TYR A C 1
ATOM 5280 O O . TYR A 1 643 ? -50.046 13.218 34.156 1.00 93.00 643 TYR A O 1
ATOM 5288 N N . SER A 1 644 ? -50.098 14.102 32.091 1.00 90.62 644 SER A N 1
ATOM 5289 C CA . SER A 1 644 ? -50.381 12.838 31.412 1.00 90.62 644 SER A CA 1
ATOM 5290 C C . SER A 1 644 ? -49.382 12.597 30.288 1.00 90.62 644 SER A C 1
ATOM 5292 O O . SER A 1 644 ? -49.015 13.510 29.543 1.00 90.62 644 SER A O 1
ATOM 5294 N N . ALA A 1 645 ? -48.945 11.345 30.158 1.00 85.75 645 ALA A N 1
ATOM 5295 C CA . ALA A 1 645 ? -48.147 10.887 29.024 1.00 85.75 645 ALA A CA 1
ATOM 5296 C C . ALA A 1 645 ? -49.027 10.458 27.833 1.00 85.75 645 ALA A C 1
ATOM 5298 O O . ALA A 1 645 ? -48.526 10.278 26.719 1.00 85.75 645 ALA A O 1
ATOM 5299 N N . PHE A 1 646 ? -50.338 10.292 28.043 1.00 85.75 646 PHE A N 1
ATOM 5300 C CA . PHE A 1 646 ? -51.257 9.818 27.015 1.00 85.75 646 PHE A CA 1
ATOM 5301 C C . PHE A 1 646 ? -51.682 10.938 26.067 1.00 85.75 646 PHE A C 1
ATOM 5303 O O . PHE A 1 646 ? -51.757 12.111 26.414 1.00 85.75 646 PHE A O 1
ATOM 5310 N N . THR A 1 647 ? -52.012 10.566 24.832 1.00 81.69 647 THR A N 1
ATOM 5311 C CA . THR A 1 647 ? -52.490 11.507 23.808 1.00 81.69 647 THR A CA 1
ATOM 5312 C C . THR A 1 647 ? -53.991 11.375 23.544 1.00 81.69 647 THR A C 1
ATOM 5314 O O . THR A 1 647 ? -54.606 12.291 22.994 1.00 81.69 647 THR A O 1
ATOM 5317 N N . ASN A 1 648 ? -54.616 10.276 23.963 1.00 83.31 648 ASN A N 1
ATOM 5318 C CA . ASN A 1 648 ? -56.031 10.005 23.736 1.00 83.31 648 ASN A CA 1
ATOM 5319 C C . ASN A 1 648 ? -56.913 10.662 24.815 1.00 83.31 648 ASN A C 1
ATOM 5321 O O . ASN A 1 648 ? -56.731 10.378 25.994 1.00 83.31 648 ASN A O 1
ATOM 5325 N N . ILE A 1 649 ? -57.876 11.512 24.428 1.00 83.19 649 ILE A N 1
ATOM 5326 C CA . ILE A 1 649 ? -58.692 12.316 25.366 1.00 83.19 649 ILE A CA 1
ATOM 5327 C C . ILE A 1 649 ? -59.486 11.439 26.354 1.00 83.19 649 ILE A C 1
ATOM 5329 O O . ILE A 1 649 ? -59.335 11.654 27.551 1.00 83.19 649 ILE A O 1
ATOM 5333 N N . PRO A 1 650 ? -60.260 10.422 25.922 1.00 82.50 650 PRO A N 1
ATOM 5334 C CA . PRO A 1 650 ? -60.912 9.486 26.838 1.00 82.50 650 PRO A CA 1
ATOM 5335 C C . PRO A 1 650 ? -59.968 8.852 27.866 1.00 82.50 650 PRO A C 1
ATOM 5337 O O . PRO A 1 650 ? -60.317 8.744 29.037 1.00 82.50 650 PRO A O 1
ATOM 5340 N N . THR A 1 651 ? -58.760 8.467 27.442 1.00 82.94 651 THR A N 1
ATOM 5341 C CA . THR A 1 651 ? -57.754 7.862 28.326 1.00 82.94 651 THR A CA 1
ATOM 5342 C C . THR A 1 651 ? -57.245 8.874 29.350 1.00 82.94 651 THR A C 1
ATOM 5344 O O . THR A 1 651 ? -57.219 8.566 30.537 1.00 82.94 651 THR A O 1
ATOM 5347 N N . ILE A 1 652 ? -56.932 10.094 28.906 1.00 86.06 652 ILE A N 1
ATOM 5348 C CA . ILE A 1 652 ? -56.522 11.208 29.772 1.00 86.06 652 ILE A CA 1
ATOM 5349 C C . ILE A 1 652 ? -57.600 11.489 30.830 1.00 86.06 652 ILE A C 1
ATOM 5351 O O . ILE A 1 652 ? -57.299 11.566 32.015 1.00 86.06 652 ILE A O 1
ATOM 5355 N N . LEU A 1 653 ? -58.867 11.604 30.422 1.00 85.12 653 LEU A N 1
ATOM 5356 C CA . LEU A 1 653 ? -59.969 11.890 31.344 1.00 85.12 653 LEU A CA 1
ATOM 5357 C C . LEU A 1 653 ? -60.196 10.749 32.343 1.00 85.12 653 LEU A C 1
ATOM 5359 O O . LEU A 1 653 ? -60.447 11.011 33.516 1.00 85.12 653 LEU A O 1
ATOM 5363 N N . SER A 1 654 ? -60.064 9.492 31.908 1.00 83.38 654 SER A N 1
ATOM 5364 C CA . SER A 1 654 ? -60.164 8.338 32.807 1.00 83.38 654 SER A CA 1
ATOM 5365 C C . SER A 1 654 ? -59.014 8.263 33.812 1.00 83.38 654 SER A C 1
ATOM 5367 O O . SER A 1 654 ? -59.225 7.838 34.940 1.00 83.38 654 SER A O 1
ATOM 5369 N N . GLU A 1 655 ? -57.806 8.680 33.428 1.00 85.25 655 GLU A N 1
ATOM 5370 C CA . GLU A 1 655 ? -56.653 8.731 34.330 1.00 85.25 655 GLU A CA 1
ATOM 5371 C C . GLU A 1 655 ? -56.862 9.815 35.389 1.00 85.25 655 GLU A C 1
ATOM 5373 O O . GLU A 1 655 ? -56.759 9.538 36.579 1.00 85.25 655 GLU A O 1
ATOM 5378 N N . VAL A 1 656 ? -57.257 11.018 34.963 1.00 85.25 656 VAL A N 1
ATOM 5379 C CA . VAL A 1 656 ? -57.499 12.147 35.869 1.00 85.25 656 VAL A CA 1
ATOM 5380 C C . VAL A 1 656 ? -58.656 11.875 36.835 1.00 85.25 656 VAL A C 1
ATOM 5382 O O . VAL A 1 656 ? -58.546 12.218 38.005 1.00 85.25 656 VAL A O 1
ATOM 5385 N N . ALA A 1 657 ? -59.730 11.213 36.392 1.00 83.25 657 ALA A N 1
ATOM 5386 C CA . ALA A 1 657 ? -60.852 10.849 37.265 1.00 83.25 657 ALA A CA 1
ATOM 5387 C C . ALA A 1 657 ? -60.507 9.776 38.318 1.00 83.25 657 ALA A C 1
ATOM 5389 O O . ALA A 1 657 ? -61.211 9.666 39.317 1.00 83.25 657 ALA A O 1
ATOM 5390 N N . ASN A 1 658 ? -59.460 8.974 38.091 1.00 79.31 658 ASN A N 1
ATOM 5391 C CA . ASN A 1 658 ? -59.050 7.888 38.988 1.00 79.31 658 ASN A CA 1
ATOM 5392 C C . ASN A 1 658 ? -57.883 8.268 39.914 1.00 79.31 658 ASN A C 1
ATOM 5394 O O . ASN A 1 658 ? -57.472 7.449 40.738 1.00 79.31 658 ASN A O 1
ATOM 5398 N N . LEU A 1 659 ? -57.325 9.475 39.780 1.00 75.06 659 LEU A N 1
ATOM 5399 C CA . LEU A 1 659 ? -56.307 9.970 40.700 1.00 75.06 659 LEU A CA 1
ATOM 5400 C C . LEU A 1 659 ? -56.981 10.413 42.011 1.00 75.06 659 LEU A C 1
ATOM 5402 O O . LEU A 1 659 ? -57.958 11.162 41.953 1.00 75.06 659 LEU A O 1
ATOM 5406 N N . PRO A 1 660 ? -56.492 9.970 43.186 1.00 56.78 660 PRO A N 1
ATOM 5407 C CA . PRO A 1 660 ? -56.997 10.466 44.461 1.00 56.78 660 PRO A CA 1
ATOM 5408 C C . PRO A 1 660 ? -56.731 11.975 44.539 1.00 56.78 660 PRO A C 1
ATOM 5410 O O . PRO A 1 660 ? -55.597 12.410 44.332 1.00 56.78 660 PRO A O 1
ATOM 5413 N N . SER A 1 661 ? -57.796 12.753 44.753 1.00 52.44 661 SER A N 1
ATOM 5414 C CA . SER A 1 661 ? -57.761 14.217 44.876 1.00 52.44 661 SER A CA 1
ATOM 5415 C C . SER A 1 661 ? -57.006 14.686 46.105 1.00 52.44 661 SER A C 1
ATOM 5417 O O . SER A 1 661 ? -57.275 14.087 47.175 1.00 52.44 661 SER A O 1
#

pLDDT: mean 84.3, std 14.34, range [30.3, 97.75]

Sequence (661 aa):
MLISQVKPDIKSIVHFFDNQHNFFTELEVYFTQNNQKLRAILLFPFHNKGRFLLEKVQIYHHDQWAPKKGDPYHFGMALADHYSVELVGGKISASERNAKNQLERRFRSLVTQLASKLKEELPPFYKTECGISPDFLSITTKFEVNEEIIAGRIETNFYYPHTVDDKKYFEELLEKNVSANLENLEKFHLVLSEKIKEQKVYITTIPILNPISEETYPNDVMDVSIHSEGHCLICDLPAVSSINSTVKINLKELERHIEDLLIMVVGDQFICKNCNSLVKKDKTIIKDVQTGQLLAERYIDELSVLGYMNNQEQMQRVLNVVVDYHVYFREFEEQFWSAFSFVATVKWETFSNELTRKELEIALQDFVPEIPSGVTKEKLMAVLKKLNLTVEEKQAFWRKANQVVVTHYLYVTVFGWDMKQEFAILGKNRAEFIFQYLPFPTELAPYVQGFAAYFSKNGSQEVLKLHKTLDHQHQQIRQLQQENGRLTQKLGQAYSRNSELEQASVNLSSEVRNKGDILKIQQLKGLIEELKTELSLVTVPLEEEEQTEEMLLTEERIKQEPITIEGFFQEKKILILGGNRGKQIKEENGYTILTHDGRILDPAFYELLKTADIIIVLTHLISHRAMWEAKEFAILEEKPIYYSAFTNIPTILSEVANLPS

Secondary structure (DSSP, 8-state):
---EEEEE-GGG-EEEE-TT--EEEEEEEEEEETTEEEEEEEEEETT-TT-PEEEEEEEEETTEEEE--S-HHHHHHHHHTSHHHHHHHHHHHHHHHHHHHHHHHHHHHHHHHHHHHHHHHS-TTSEEEEEE-TTSSEEEEEEEETTEEEEEEEE----EETTS-HHHHHHHHHHHHHHHHHHHHHHHHHHHHHHSS--EEEEEE-----TTSS---SSSEEEEEEEEEEEETTTTEEEEEEEEEEEEEETT-GGGGHHHHEEEEESSEEE-TTT--EEE--EEEEEETTT--EEEEEEGGGSEEEEETT-HHHHHHHHHHHHTHHHHHHHHHHHHHHHHHHHHHHTHHHHHHT--HHHHHHHHTTTSS---TT--HHHHHHHHHHS---HHHHHHHHHHHHHHHHHHHHHH-GGG--HHHHHHHH-HHHHHHHHHHS---GGGHHHHHHHHHHHHTT--HHHHHHHHHHHHHHHHHHHHHHHHHHHHHHHHHHHHHHHHHHHHHHHHHTS---HHHHHHHHHHHHHHHHHHHHHHHH-PPPP---------------------HHHHHTT-EEEEESS--------BTTBEEEEE--SS--HHHHHHHHH-SEEEEETTTS-HHHHHHHHHHHHHTT--EEEE----HHHHHHHHHHS--

Foldseek 3Di:
DDKADKDKDPVQWWWKQALVRWIWTWIWIWIDDPNWIKIWIWIDTPPPPQFTDTPAIWTDDDPDTDGDPDDVVVVRVVNSPDPNNSVVSVVCNVCVVVVSVVQQVLLLVLLVVLQVVLCVPQDPVWDWDWDADPSNQKIWIWTQDPNDIDIDIDGSSHIGIPPDDSVVVSVVVNVVVSVVVVVVVVVVVVVVVVPDDQKWKFKFFQADPQPLDPDDDPDQKFKKWKWFWFADPVVRDIAIGTQDPIQIDRNVPLLVCLLVRMDIDIGQWDAGPPPRDITGGQWMWMAGPVVRDTRDIGGPVRTHGLGGPVPVVSSVVLSVQLSCLVVVLVVCVVVLLVVLLVVCLVVVVVQLVLFGPVLLVQLCVVVDVDDDPPDHSVVSVVVVVPPPDDSVSSSSSRCRSCVSNLVVCSRSGLNNDDPVVCCVNRNDVNSVSSLVPRDGDPSCVVSSVVCVVVCVVDPDVVVVVVVVVVVVVVVVVVVVVVVVVVVVVVVVVVVVVVVVVVVVVVVVVVPDDDPVVVVVVVVVVVVVVVVVVVVVVPDDDDDDDDDPDDDDPDDDDDDDDQDDLLVVAAQFEEEEEFDDDPDADDPDRRHGYHYDHQADPDPVLVVSLVRGQAYEYQPVGHDPVSVVVSVVSCVVVVHHYYYDVDDDPVVSSVVVSPDDD